Protein AF-0000000075215651 (afdb_homodimer)

Foldseek 3Di:
DQFFFDFKGFFPAWKFFLFKAKEFEQQLLPFPCNVLHPYYYNHCCCPHDDNLVLQLVQALVRLVRGCVSNVHDLVLAAEEEEAWDAVVRVSQVVNCVVSVHHYDYDDAWLQRQLVRVQVVSCCQRVVVTAKYKYKYFDGQVRCCVFANPDPPPPPPQDLQAAGATGMMMMTMMHSPDDQKTWGMKGFWDKDFPQALDPSHVLLQWLVQLLVRVVSVCVRVVHALVVWQAEEEFASFPNSVVNNQVVCVVVPHHNDPRYYYQQHRSHDPVSPRRRGYTTNCSQRSCCNRPVVVCCVVVVTFKYKYKYKRWDDGNVCSVVSHTIIMHIMIIIMGTDD/DQFFFDFKGFFPAWKFFLFKAKEFECQLLPFPCNVLHPYYYNHCCCPHDDNLVLFLVQALVRLVRGCVSNVHDLVLAAEEEEAFQAVVRVSQVVNCVVSVHHYDYADAWLQRQLVRVQVVSCCQRVVVTAKYKYKYFDGQVRCCVFANPDPPPPPPQDLQAAGATGMMMMTMMHSPDDQKTWGMKGFWDKDFPQALDPSHVLLQWLVQLLVRVVSVCVRVVHALVVWQAEEEFASFPNSVVNNQVVCVVVPHHNDPRYYYQQHRSHDPVSPRRRGYTTNCSQRSCCNRPVVVCCVVVVTFKYKYKYKRWDDGNVCSVVSHTIIMHIMIIIMGTDD

InterPro domains:
  IPR010894 Stage V sporulation AD [NF006160] (1-334)
  IPR010894 Stage V sporulation AD [PF07451] (5-332)
  IPR010894 Stage V sporulation AD [PIRSF011570] (1-333)
  IPR010894 Stage V sporulation AD [TIGR02845] (7-332)
  IPR016039 Thiolase-like [SSF53901] (57-312)
  IPR038369 Stage V sporulation AD superfamily [G3DSA:3.40.47.40] (1-335)

Structure (mmCIF, N/CA/C/O backbone):
data_AF-0000000075215651-model_v1
#
loop_
_entity.id
_entity.type
_entity.pdbx_description
1 polymer 'Stage V sporulation protein AD'
#
loop_
_atom_site.group_PDB
_atom_site.id
_atom_site.type_symbol
_atom_site.label_atom_id
_atom_site.label_alt_id
_atom_site.label_comp_id
_atom_site.label_asym_id
_atom_site.label_entity_id
_atom_site.label_seq_id
_atom_site.pdbx_PDB_ins_code
_atom_site.Cartn_x
_atom_site.Cartn_y
_atom_site.Cartn_z
_atom_site.occupancy
_atom_site.B_iso_or_equiv
_atom_site.auth_seq_id
_atom_site.auth_comp_id
_atom_site.auth_asym_id
_atom_site.auth_atom_id
_atom_site.pdbx_PDB_model_num
ATOM 1 N N . MET A 1 1 ? 24.359 -0.114 7.484 1 71.94 1 MET A N 1
ATOM 2 C CA . MET A 1 1 ? 22.906 -0.093 7.312 1 71.94 1 MET A CA 1
ATOM 3 C C . MET A 1 1 ? 22.359 1.314 7.512 1 71.94 1 MET A C 1
ATOM 5 O O . MET A 1 1 ? 22.828 2.051 8.383 1 71.94 1 MET A O 1
ATOM 9 N N . LYS A 1 2 ? 21.516 1.608 6.648 1 90.06 2 LYS A N 1
ATOM 10 C CA . LYS A 1 2 ? 20.891 2.92 6.699 1 90.06 2 LYS A CA 1
ATOM 11 C C . LYS A 1 2 ? 19.797 2.963 7.773 1 90.06 2 LYS A C 1
ATOM 13 O O . LYS A 1 2 ? 19.391 4.043 8.211 1 90.06 2 LYS A O 1
ATOM 18 N N . ARG A 1 3 ? 19.422 1.784 8.148 1 91.5 3 ARG A N 1
ATOM 19 C CA . ARG A 1 3 ? 18.516 1.677 9.281 1 91.5 3 ARG A CA 1
ATOM 20 C C . ARG A 1 3 ? 19.25 1.86 10.602 1 91.5 3 ARG A C 1
ATOM 22 O O . ARG A 1 3 ? 20.25 1.191 10.859 1 91.5 3 ARG A O 1
ATOM 29 N N . VAL A 1 4 ? 18.75 2.807 11.344 1 94.12 4 VAL A N 1
ATOM 30 C CA . VAL A 1 4 ? 19.328 3.055 12.656 1 94.12 4 VAL A CA 1
ATOM 31 C C . VAL A 1 4 ? 18.375 2.572 13.742 1 94.12 4 VAL A C 1
ATOM 33 O O . VAL A 1 4 ? 17.172 2.857 13.688 1 94.12 4 VAL A O 1
ATOM 36 N N . GLY A 1 5 ? 18.828 1.714 14.609 1 94.38 5 GLY A N 1
ATOM 37 C CA . GLY A 1 5 ? 17.969 1.161 15.648 1 94.38 5 GLY A CA 1
ATOM 38 C C . GLY A 1 5 ? 16.953 0.162 15.117 1 94.38 5 GLY A C 1
ATOM 39 O O . GLY A 1 5 ? 17.297 -0.697 14.305 1 94.38 5 GLY A O 1
ATOM 40 N N . ALA A 1 6 ? 15.734 0.221 15.609 1 95.31 6 ALA A N 1
ATOM 41 C CA . ALA A 1 6 ? 14.742 -0.83 15.375 1 95.31 6 ALA A CA 1
ATOM 42 C C . ALA A 1 6 ? 13.82 -0.465 14.211 1 95.31 6 ALA A C 1
ATOM 44 O O . ALA A 1 6 ? 13.328 -1.345 13.5 1 95.31 6 ALA A O 1
ATOM 45 N N . GLN A 1 7 ? 13.57 0.877 14 1 97.38 7 GLN A N 1
ATOM 46 C CA . GLN A 1 7 ? 12.445 1.21 13.133 1 97.38 7 GLN A CA 1
ATOM 47 C C . GLN A 1 7 ? 12.773 2.4 12.242 1 97.38 7 GLN A C 1
ATOM 49 O O . GLN A 1 7 ? 11.977 2.77 11.375 1 97.38 7 GLN A O 1
ATOM 54 N N . THR A 1 8 ? 13.992 3.061 12.383 1 98.69 8 THR A N 1
ATOM 55 C CA . THR A 1 8 ? 14.211 4.359 11.758 1 98.69 8 THR A CA 1
ATOM 56 C C . THR A 1 8 ? 15.297 4.266 10.688 1 98.69 8 THR A C 1
ATOM 58 O O . THR A 1 8 ? 16.312 3.588 10.883 1 98.69 8 THR A O 1
ATOM 61 N N . ILE A 1 9 ? 15.023 4.824 9.57 1 98.69 9 ILE A N 1
ATOM 62 C CA . ILE A 1 9 ? 15.984 4.965 8.477 1 98.69 9 ILE A CA 1
ATOM 63 C C . ILE A 1 9 ? 16.516 6.395 8.43 1 98.69 9 ILE A C 1
ATOM 65 O O . ILE A 1 9 ? 15.742 7.352 8.414 1 98.69 9 ILE A O 1
ATOM 69 N N . VAL A 1 10 ? 17.797 6.598 8.492 1 98.5 10 VAL A N 1
ATOM 70 C CA . VAL A 1 10 ? 18.438 7.875 8.234 1 98.5 10 VAL A CA 1
ATOM 71 C C . VAL A 1 10 ? 19.062 7.863 6.832 1 98.5 10 VAL A C 1
ATOM 73 O O . VAL A 1 10 ? 19.906 7.016 6.523 1 98.5 10 VAL A O 1
ATOM 76 N N . PHE A 1 11 ? 18.672 8.797 6.008 1 98.12 11 PHE A N 1
ATOM 77 C CA . PHE A 1 11 ? 19.016 8.734 4.594 1 98.12 11 PHE A CA 1
ATOM 78 C C . PHE A 1 11 ? 20.422 9.273 4.352 1 98.12 11 PHE A C 1
ATOM 80 O O . PHE A 1 11 ? 20.812 10.266 4.965 1 98.12 11 PHE A O 1
ATOM 87 N N . ASP A 1 12 ? 21.156 8.625 3.457 1 97.38 12 ASP A N 1
ATOM 88 C CA . ASP A 1 12 ? 22.5 9.039 3.07 1 97.38 12 ASP A CA 1
ATOM 89 C C . ASP A 1 12 ? 22.469 10.188 2.066 1 97.38 12 ASP A C 1
ATOM 91 O O . ASP A 1 12 ? 23.281 11.109 2.137 1 97.38 12 ASP A O 1
ATOM 95 N N . LYS A 1 13 ? 21.547 10.086 1.166 1 96.75 13 LYS A N 1
ATOM 96 C CA . LYS A 1 13 ? 21.391 11.125 0.151 1 96.75 13 LYS A CA 1
ATOM 97 C C . LYS A 1 13 ? 20.547 12.281 0.668 1 96.75 13 LYS A C 1
ATOM 99 O O . LYS A 1 13 ? 19.734 12.102 1.588 1 96.75 13 LYS A O 1
ATOM 104 N N . ASN A 1 14 ? 20.859 13.43 0.066 1 97.69 14 ASN A N 1
ATOM 105 C CA . ASN A 1 14 ? 19.969 14.562 0.325 1 97.69 14 ASN A CA 1
ATOM 106 C C . ASN A 1 14 ? 18.672 14.445 -0.459 1 97.69 14 ASN A C 1
ATOM 108 O O . ASN A 1 14 ? 18.625 14.742 -1.653 1 97.69 14 ASN A O 1
ATOM 112 N N . ILE A 1 15 ? 17.625 14.078 0.237 1 98.56 15 ILE A N 1
ATOM 113 C CA . ILE A 1 15 ? 16.312 13.969 -0.372 1 98.56 15 ILE A CA 1
ATOM 114 C C . ILE A 1 15 ? 15.477 15.211 -0.043 1 98.56 15 ILE A C 1
ATOM 116 O O . ILE A 1 15 ? 15.336 15.57 1.125 1 98.56 15 ILE A O 1
ATOM 120 N N . TYR A 1 16 ? 14.906 15.789 -1.078 1 98.81 16 TYR A N 1
ATOM 121 C CA . TYR A 1 16 ? 14.188 17.047 -0.894 1 98.81 16 TYR A CA 1
ATOM 122 C C . TYR A 1 16 ? 12.734 16.906 -1.326 1 98.81 16 TYR A C 1
ATOM 124 O O . TYR A 1 16 ? 12.406 16.062 -2.168 1 98.81 16 TYR A O 1
ATOM 132 N N . ILE A 1 17 ? 11.898 17.656 -0.658 1 98.88 17 ILE A N 1
ATOM 133 C CA . ILE A 1 17 ? 10.57 17.953 -1.183 1 98.88 17 ILE A CA 1
ATOM 134 C C . ILE A 1 17 ? 10.656 19.094 -2.178 1 98.88 17 ILE A C 1
ATOM 136 O O . ILE A 1 17 ? 10.711 20.266 -1.78 1 98.88 17 ILE A O 1
ATOM 140 N N . GLU A 1 18 ? 10.555 18.766 -3.455 1 98.12 18 GLU A N 1
ATOM 141 C CA . GLU A 1 18 ? 10.742 19.766 -4.504 1 98.12 18 GLU A CA 1
ATOM 142 C C . GLU A 1 18 ? 9.555 20.719 -4.578 1 98.12 18 GLU A C 1
ATOM 144 O O . GLU A 1 18 ? 9.727 21.922 -4.781 1 98.12 18 GLU A O 1
ATOM 149 N N . SER A 1 19 ? 8.461 20.172 -4.527 1 98.62 19 SER A N 1
ATOM 150 C CA . SER A 1 19 ? 7.223 20.922 -4.641 1 98.62 19 SER A CA 1
ATOM 151 C C . SER A 1 19 ? 6.055 20.172 -4.012 1 98.62 19 SER A C 1
ATOM 153 O O . SER A 1 19 ? 6.145 18.969 -3.771 1 98.62 19 SER A O 1
ATOM 155 N N . VAL A 1 20 ? 5.043 20.922 -3.684 1 98.88 20 VAL A N 1
ATOM 156 C CA . VAL A 1 20 ? 3.836 20.344 -3.105 1 98.88 20 VAL A CA 1
ATOM 157 C C . VAL A 1 20 ? 2.602 20.984 -3.73 1 98.88 20 VAL A C 1
ATOM 159 O O . VAL A 1 20 ? 2.695 22.062 -4.336 1 98.88 20 VAL A O 1
ATOM 162 N N . GLY A 1 21 ? 1.492 20.281 -3.723 1 98.94 21 GLY A N 1
ATOM 163 C CA . GLY A 1 21 ? 0.184 20.781 -4.105 1 98.94 21 GLY A CA 1
ATOM 164 C C . GLY A 1 21 ? -0.912 20.406 -3.129 1 98.94 21 GLY A C 1
ATOM 165 O O . GLY A 1 21 ? -0.953 19.266 -2.643 1 98.94 21 GLY A O 1
ATOM 166 N N . THR A 1 22 ? -1.751 21.422 -2.75 1 98.94 22 THR A N 1
ATOM 167 C CA . THR A 1 22 ? -2.85 21.188 -1.818 1 98.94 22 THR A CA 1
ATOM 168 C C . THR A 1 22 ? -4.148 21.766 -2.357 1 98.94 22 THR A C 1
ATOM 170 O O . THR A 1 22 ? -4.176 22.922 -2.814 1 98.94 22 THR A O 1
ATOM 173 N N . VAL A 1 23 ? -5.172 20.969 -2.365 1 98.94 23 VAL A N 1
ATOM 174 C CA . VAL A 1 23 ? -6.516 21.359 -2.783 1 98.94 23 VAL A CA 1
ATOM 175 C C . VAL A 1 23 ? -7.531 20.922 -1.724 1 98.94 23 VAL A C 1
ATOM 177 O O . VAL A 1 23 ? -7.453 19.812 -1.194 1 98.94 23 VAL A O 1
ATOM 180 N N . VAL A 1 24 ? -8.492 21.844 -1.374 1 98.88 24 VAL A N 1
ATOM 181 C CA . VAL A 1 24 ? -9.391 21.5 -0.284 1 98.88 24 VAL A CA 1
ATOM 182 C C . VAL A 1 24 ? -10.828 21.828 -0.674 1 98.88 24 VAL A C 1
ATOM 184 O O . VAL A 1 24 ? -11.07 22.422 -1.729 1 98.88 24 VAL A O 1
ATOM 187 N N . GLY A 1 25 ? -11.727 21.344 0.12 1 98.5 25 GLY A N 1
ATOM 188 C CA . GLY A 1 25 ? -13.141 21.641 -0.038 1 98.5 25 GLY A CA 1
ATOM 189 C C . GLY A 1 25 ? -13.578 22.891 0.697 1 98.5 25 GLY A C 1
ATOM 190 O O . GLY A 1 25 ? -12.742 23.641 1.195 1 98.5 25 GLY A O 1
ATOM 191 N N . PRO A 1 26 ? -14.891 23.125 0.732 1 97.69 26 PRO A N 1
ATOM 192 C CA . PRO A 1 26 ? -15.414 24.391 1.229 1 97.69 26 PRO A CA 1
ATOM 193 C C . PRO A 1 26 ? -15.203 24.562 2.732 1 97.69 26 PRO A C 1
ATOM 195 O O . PRO A 1 26 ? -14.859 25.672 3.188 1 97.69 26 PRO A O 1
ATOM 198 N N . LYS A 1 27 ? -15.406 23.562 3.543 1 97.31 27 LYS A N 1
ATOM 199 C CA . LYS A 1 27 ? -15.273 23.688 4.992 1 97.31 27 LYS A CA 1
ATOM 200 C C . LYS A 1 27 ? -13.836 24.016 5.387 1 97.31 27 LYS A C 1
ATOM 202 O O . LYS A 1 27 ? -13.602 24.844 6.266 1 97.31 27 LYS A O 1
ATOM 207 N N . GLU A 1 28 ? -12.93 23.312 4.754 1 98.38 28 GLU A N 1
ATOM 208 C CA . GLU A 1 28 ? -11.508 23.562 4.988 1 98.38 28 GLU A CA 1
ATOM 209 C C . GLU A 1 28 ? -11.133 24.984 4.582 1 98.38 28 GLU A C 1
ATOM 211 O O . GLU A 1 28 ? -10.367 25.656 5.281 1 98.38 28 GLU A O 1
ATOM 216 N N . ARG A 1 29 ? -11.656 25.391 3.521 1 97.25 29 ARG A N 1
ATOM 217 C CA . ARG A 1 29 ? -11.398 26.75 3.031 1 97.25 29 ARG A CA 1
ATOM 218 C C . ARG A 1 29 ? -11.852 27.797 4.043 1 97.25 29 ARG A C 1
ATOM 220 O O . ARG A 1 29 ? -11.219 28.844 4.195 1 97.25 29 ARG A O 1
ATOM 227 N N . GLU A 1 30 ? -12.875 27.531 4.691 1 96.94 30 GLU A N 1
ATOM 228 C CA . GLU A 1 30 ? -13.477 28.469 5.629 1 96.94 30 GLU A CA 1
ATOM 229 C C . GLU A 1 30 ? -12.797 28.406 6.992 1 96.94 30 GLU A C 1
ATOM 231 O O . GLU A 1 30 ? -13.062 29.234 7.867 1 96.94 30 GLU A O 1
ATOM 236 N N . GLY A 1 31 ? -11.93 27.453 7.164 1 96.81 31 GLY A N 1
ATOM 237 C CA . GLY A 1 31 ? -11.25 27.266 8.43 1 96.81 31 GLY A CA 1
ATOM 238 C C . GLY A 1 31 ? -10.086 28.219 8.625 1 96.81 31 GLY A C 1
ATOM 239 O O . GLY A 1 31 ? -9.836 29.078 7.785 1 96.81 31 GLY A O 1
ATOM 240 N N . PRO A 1 32 ? -9.391 28.047 9.75 1 97.19 32 PRO A N 1
ATOM 241 C CA . PRO A 1 32 ? -8.32 28.984 10.125 1 97.19 32 PRO A CA 1
ATOM 242 C C . PRO A 1 32 ? -7.164 28.984 9.125 1 97.19 32 PRO A C 1
ATOM 244 O O . PRO A 1 32 ? -6.445 29.984 9.008 1 97.19 32 PRO A O 1
ATOM 247 N N . LEU A 1 33 ? -7.031 27.891 8.32 1 97.75 33 LEU A N 1
ATOM 248 C CA . LEU A 1 33 ? -5.914 27.781 7.387 1 97.75 33 LEU A CA 1
ATOM 249 C C . LEU A 1 33 ? -6.379 28 5.953 1 97.75 33 LEU A C 1
ATOM 251 O O . LEU A 1 33 ? -5.664 27.672 5.004 1 97.75 33 LEU A O 1
ATOM 255 N N . GLY A 1 34 ? -7.512 28.484 5.762 1 96.81 34 GLY A N 1
ATOM 256 C CA . GLY A 1 34 ? -8.164 28.594 4.469 1 96.81 34 GLY A CA 1
ATOM 257 C C . GLY A 1 34 ? -7.301 29.281 3.42 1 96.81 34 GLY A C 1
ATOM 258 O O . GLY A 1 34 ? -7.328 28.906 2.246 1 96.81 34 GLY A O 1
ATOM 259 N N . SER A 1 35 ? -6.523 30.25 3.775 1 96.06 35 SER A N 1
ATOM 260 C CA . SER A 1 35 ? -5.73 31.031 2.834 1 96.06 35 SER A CA 1
ATOM 261 C C . SER A 1 35 ? -4.414 30.328 2.512 1 96.06 35 SER A C 1
ATOM 263 O O . SER A 1 35 ? -3.699 30.75 1.592 1 96.06 35 SER A O 1
ATOM 265 N N . SER A 1 36 ? -4.102 29.266 3.152 1 97.69 36 SER A N 1
ATOM 266 C CA . SER A 1 36 ? -2.807 28.609 2.996 1 97.69 36 SER A CA 1
ATOM 267 C C . SER A 1 36 ? -2.836 27.594 1.869 1 97.69 36 SER A C 1
ATOM 269 O O . SER A 1 36 ? -1.79 27.203 1.341 1 97.69 36 SER A O 1
ATOM 271 N N . PHE A 1 37 ? -4.012 27.188 1.48 1 98.75 37 PHE A N 1
ATOM 272 C CA . PHE A 1 37 ? -4.121 26.109 0.499 1 98.75 37 PHE A CA 1
ATOM 273 C C . PHE A 1 37 ? -3.998 26.656 -0.917 1 98.75 37 PHE A C 1
ATOM 275 O O . PHE A 1 37 ? -4.352 27.812 -1.177 1 98.75 37 PHE A O 1
ATOM 282 N N . ASP A 1 38 ? -3.512 25.875 -1.834 1 98.81 38 ASP A N 1
ATOM 283 C CA . ASP A 1 38 ? -3.273 26.312 -3.203 1 98.81 38 ASP A CA 1
ATOM 284 C C . ASP A 1 38 ? -4.59 26.547 -3.939 1 98.81 38 ASP A C 1
ATOM 286 O O . ASP A 1 38 ? -4.707 27.484 -4.734 1 98.81 38 ASP A O 1
ATOM 290 N N . ARG A 1 39 ? -5.484 25.578 -3.754 1 98.5 39 ARG A N 1
ATOM 291 C CA . ARG A 1 39 ? -6.805 25.688 -4.375 1 98.5 39 ARG A CA 1
ATOM 292 C C . ARG A 1 39 ? -7.891 25.188 -3.426 1 98.5 39 ARG A C 1
ATOM 294 O O . ARG A 1 39 ? -7.633 24.375 -2.543 1 98.5 39 ARG A O 1
ATOM 301 N N . ALA A 1 40 ? -9.078 25.734 -3.607 1 98.56 40 ALA A N 1
ATOM 302 C CA . ALA A 1 40 ? -10.227 25.328 -2.814 1 98.56 40 ALA A CA 1
ATOM 303 C C . ALA A 1 40 ? -11.5 25.328 -3.652 1 98.56 40 ALA A C 1
ATOM 305 O O . ALA A 1 40 ? -11.68 26.188 -4.516 1 98.56 40 ALA A O 1
ATOM 306 N N . TYR A 1 41 ? -12.312 24.422 -3.395 1 98.31 41 TYR A N 1
ATOM 307 C CA . TYR A 1 41 ? -13.609 24.344 -4.062 1 98.31 41 TYR A CA 1
ATOM 308 C C . TYR A 1 41 ? -14.711 24.938 -3.184 1 98.31 41 TYR A C 1
ATOM 310 O O . TYR A 1 41 ? -14.562 24.984 -1.96 1 98.31 41 TYR A O 1
ATOM 318 N N . ASP A 1 42 ? -15.859 25.281 -3.781 1 96.81 42 ASP A N 1
ATOM 319 C CA . ASP A 1 42 ? -16.938 25.953 -3.068 1 96.81 42 ASP A CA 1
ATOM 320 C C . ASP A 1 42 ? -18.031 24.969 -2.676 1 96.81 42 ASP A C 1
ATOM 322 O O . ASP A 1 42 ? -18.969 25.312 -1.944 1 96.81 42 ASP A O 1
ATOM 326 N N . ASP A 1 43 ? -17.922 23.812 -3.201 1 97.38 43 ASP A N 1
ATOM 327 C CA . ASP A 1 43 ? -18.891 22.797 -2.84 1 97.38 43 ASP A CA 1
ATOM 328 C C . ASP A 1 43 ? -18.234 21.406 -2.797 1 97.38 43 ASP A C 1
ATOM 330 O O . ASP A 1 43 ? -17.109 21.234 -3.279 1 97.38 43 ASP A O 1
ATOM 334 N N . LEU A 1 44 ? -18.984 20.469 -2.254 1 96.94 44 LEU A N 1
ATOM 335 C CA . LEU A 1 44 ? -18.438 19.141 -1.98 1 96.94 44 LEU A CA 1
ATOM 336 C C . LEU A 1 44 ? -18.344 18.312 -3.26 1 96.94 44 LEU A C 1
ATOM 338 O O . LEU A 1 44 ? -17.656 17.297 -3.293 1 96.94 44 LEU A O 1
ATOM 342 N N . TYR A 1 45 ? -18.953 18.688 -4.344 1 97.44 45 TYR A N 1
ATOM 343 C CA . TYR A 1 45 ? -18.922 17.922 -5.582 1 97.44 45 TYR A CA 1
ATOM 344 C C . TYR A 1 45 ? -17.688 18.281 -6.414 1 97.44 45 TYR A C 1
ATOM 346 O O . TYR A 1 45 ? -17.281 17.531 -7.297 1 97.44 45 TYR A O 1
ATOM 354 N N . CYS A 1 46 ? -17.109 19.438 -6.082 1 97.38 46 CYS A N 1
ATOM 355 C CA . CYS A 1 46 ? -15.898 19.891 -6.754 1 97.38 46 CYS A CA 1
ATOM 356 C C . CYS A 1 46 ? -16.062 19.828 -8.266 1 97.38 46 CYS A C 1
ATOM 358 O O . CYS A 1 46 ? -15.133 19.438 -8.977 1 97.38 46 CYS A O 1
ATOM 360 N N . GLY A 1 47 ? -17.281 20.047 -8.719 1 96.62 47 GLY A N 1
ATOM 361 C CA . GLY A 1 47 ? -17.562 20.078 -10.148 1 96.62 47 GLY A CA 1
ATOM 362 C C . GLY A 1 47 ? -17.812 18.703 -10.742 1 96.62 47 GLY A C 1
ATOM 363 O O . GLY A 1 47 ? -17.875 18.562 -11.969 1 96.62 47 GLY A O 1
ATOM 364 N N . G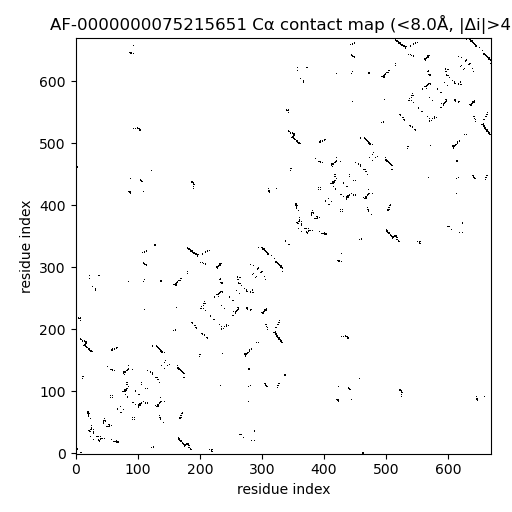LU A 1 48 ? -17.906 17.688 -9.961 1 97.56 48 GLU A N 1
ATOM 365 C CA . GLU A 1 48 ? -18.109 16.312 -10.43 1 97.56 48 GLU A CA 1
ATOM 366 C C . GLU A 1 48 ? -19.516 15.82 -10.094 1 97.56 48 GLU A C 1
ATOM 368 O O . GLU A 1 48 ? -20.297 16.531 -9.461 1 97.56 48 GLU A O 1
ATOM 373 N N . GLN A 1 49 ? -19.844 14.508 -10.523 1 95.88 49 GLN A N 1
ATOM 374 C CA . GLN A 1 49 ? -21.203 13.984 -10.43 1 95.88 49 GLN A CA 1
ATOM 375 C C . GLN A 1 49 ? -21.375 13.141 -9.164 1 95.88 49 GLN A C 1
ATOM 377 O O . GLN A 1 49 ? -22.5 12.797 -8.789 1 95.88 49 GLN A O 1
ATOM 382 N N . SER A 1 50 ? -20.344 12.789 -8.539 1 95.62 50 SER A N 1
ATOM 383 C CA . SER A 1 50 ? -20.391 12 -7.309 1 95.62 50 SER A CA 1
ATOM 384 C C . SER A 1 50 ? -19.25 12.383 -6.371 1 95.62 50 SER A C 1
ATOM 386 O O . SER A 1 50 ? -18.297 13.062 -6.777 1 95.62 50 SER A O 1
ATOM 388 N N . TRP A 1 51 ? -19.375 11.992 -5.121 1 95.88 51 TRP A N 1
ATOM 389 C CA . TRP A 1 51 ? -18.359 12.281 -4.125 1 95.88 51 TRP A CA 1
ATOM 390 C C . TRP A 1 51 ? -17.047 11.562 -4.461 1 95.88 51 TRP A C 1
ATOM 392 O O . TRP A 1 51 ? -15.961 12.086 -4.207 1 95.88 51 TRP A O 1
ATOM 402 N N . GLU A 1 52 ? -17.125 10.375 -5.016 1 96.31 52 GLU A N 1
ATOM 403 C CA . GLU A 1 52 ? -15.945 9.602 -5.41 1 96.31 52 GLU A CA 1
ATOM 404 C C . GLU A 1 52 ? -15.195 10.289 -6.547 1 96.31 52 GLU A C 1
ATOM 406 O O . GLU A 1 52 ? -13.961 10.359 -6.531 1 96.31 52 GLU A O 1
ATOM 411 N N . LEU A 1 53 ? -15.961 10.797 -7.473 1 97.5 53 LEU A N 1
ATOM 412 C CA . LEU A 1 53 ? -15.344 11.539 -8.57 1 97.5 53 LEU A CA 1
ATOM 413 C C . LEU A 1 53 ? -14.758 12.852 -8.086 1 97.5 53 LEU A C 1
ATOM 415 O O . LEU A 1 53 ? -13.727 13.305 -8.594 1 97.5 53 LEU A O 1
ATOM 419 N N . ALA A 1 54 ? -15.469 13.453 -7.137 1 98.44 54 ALA A N 1
ATOM 420 C CA . ALA A 1 54 ? -14.938 14.68 -6.543 1 98.44 54 ALA A CA 1
ATOM 421 C C . ALA A 1 54 ? -13.594 14.43 -5.863 1 98.44 54 ALA A C 1
ATOM 423 O O . ALA A 1 54 ? -12.672 15.234 -5.996 1 98.44 54 ALA A O 1
ATOM 424 N N . GLU A 1 55 ? -13.508 13.352 -5.133 1 98.56 55 GLU A N 1
ATOM 425 C CA . GLU A 1 55 ? -12.25 13.016 -4.477 1 98.56 55 GLU A CA 1
ATOM 426 C C . GLU A 1 55 ? -11.141 12.773 -5.5 1 98.56 55 GLU A C 1
ATOM 428 O O . GLU A 1 55 ? -9.992 13.18 -5.289 1 98.56 55 GLU A O 1
ATOM 433 N N . ARG A 1 56 ? -11.438 12.07 -6.594 1 98.38 56 ARG A N 1
ATOM 434 C CA . ARG A 1 56 ? -10.484 11.867 -7.68 1 98.38 56 ARG A CA 1
ATOM 435 C C . ARG A 1 56 ? -9.977 13.195 -8.227 1 98.38 56 ARG A C 1
ATOM 437 O O . ARG A 1 56 ? -8.781 13.359 -8.477 1 98.38 56 ARG A O 1
ATOM 444 N N . ARG A 1 57 ? -10.875 14.133 -8.398 1 98.62 57 ARG A N 1
ATOM 445 C CA . ARG A 1 57 ? -10.531 15.469 -8.883 1 98.62 57 ARG A CA 1
ATOM 446 C C . ARG A 1 57 ? -9.602 16.188 -7.91 1 98.62 57 ARG A C 1
ATOM 448 O O . ARG A 1 57 ? -8.648 16.844 -8.328 1 98.62 57 ARG A O 1
ATOM 455 N N . LEU A 1 58 ? -9.914 16.062 -6.656 1 98.94 58 LEU A N 1
ATOM 456 C CA . LEU A 1 58 ? -9.078 16.688 -5.641 1 98.94 58 LEU A CA 1
ATOM 457 C C . LEU A 1 58 ? -7.637 16.188 -5.746 1 98.94 58 LEU A C 1
ATOM 459 O O . LEU A 1 58 ? -6.699 17 -5.723 1 98.94 58 LEU A O 1
ATOM 463 N N . MET A 1 59 ? -7.441 14.891 -5.852 1 98.88 59 MET A N 1
ATOM 464 C CA . MET A 1 59 ? -6.094 14.344 -5.961 1 98.88 59 MET A CA 1
ATOM 465 C C . MET A 1 59 ? -5.422 14.797 -7.25 1 98.88 59 MET A C 1
ATOM 467 O O . MET A 1 59 ? -4.262 15.211 -7.242 1 98.88 59 MET A O 1
ATOM 471 N N . LYS A 1 60 ? -6.129 14.781 -8.367 1 98.75 60 LYS A N 1
ATOM 472 C CA . LYS A 1 60 ? -5.586 15.164 -9.672 1 98.75 60 LYS A CA 1
ATOM 473 C C . LYS A 1 60 ? -5.129 16.625 -9.664 1 98.75 60 LYS A C 1
ATOM 475 O O . LYS A 1 60 ? -4.059 16.938 -10.188 1 98.75 60 LYS A O 1
ATOM 480 N N . GLU A 1 61 ? -5.961 17.406 -9.117 1 98.81 61 GLU A N 1
ATOM 481 C CA . GLU A 1 61 ? -5.637 18.844 -9.086 1 98.81 61 GLU A CA 1
ATOM 482 C C . GLU A 1 61 ? -4.441 19.109 -8.18 1 98.81 61 GLU A C 1
ATOM 484 O O . GLU A 1 61 ? -3.631 20 -8.461 1 98.81 61 GLU A O 1
ATOM 489 N N . ALA A 1 62 ? -4.414 18.422 -7.039 1 98.94 62 ALA A N 1
ATOM 490 C CA . ALA A 1 62 ? -3.25 18.562 -6.164 1 98.94 62 ALA A CA 1
ATOM 491 C C . ALA A 1 62 ? -1.966 18.188 -6.898 1 98.94 62 ALA A C 1
ATOM 493 O O . ALA A 1 62 ? -0.943 18.859 -6.754 1 98.94 62 ALA A O 1
ATOM 494 N N . ILE A 1 63 ? -2.02 17.125 -7.672 1 98.94 63 ILE A N 1
ATOM 495 C CA . ILE A 1 63 ? -0.875 16.656 -8.453 1 98.94 63 ILE A CA 1
ATOM 496 C C . ILE A 1 63 ? -0.517 17.703 -9.5 1 98.94 63 ILE A C 1
ATOM 498 O O . ILE A 1 63 ? 0.659 18.031 -9.695 1 98.94 63 ILE A O 1
ATOM 502 N N . THR A 1 64 ? -1.521 18.219 -10.148 1 98.81 64 THR A N 1
ATOM 503 C CA . THR A 1 64 ? -1.298 19.234 -11.172 1 98.81 64 THR A CA 1
ATOM 504 C C . THR A 1 64 ? -0.598 20.453 -10.57 1 98.81 64 THR A C 1
ATOM 506 O O . THR A 1 64 ? 0.385 20.938 -11.133 1 98.81 64 THR A O 1
ATOM 509 N N . VAL A 1 65 ? -1.1 20.938 -9.461 1 98.88 65 VAL A N 1
ATOM 510 C CA . VAL A 1 65 ? -0.507 22.094 -8.781 1 98.88 65 VAL A CA 1
ATOM 511 C C . VAL A 1 65 ? 0.932 21.766 -8.383 1 98.88 65 VAL A C 1
ATOM 513 O O . VAL A 1 65 ? 1.832 22.594 -8.578 1 98.88 65 VAL A O 1
ATOM 516 N N . CYS A 1 66 ? 1.156 20.609 -7.848 1 98.88 66 CYS A N 1
ATOM 517 C CA . CYS A 1 66 ? 2.473 20.172 -7.395 1 98.88 66 CYS A CA 1
ATOM 518 C C . CYS A 1 66 ? 3.48 20.219 -8.539 1 98.88 66 CYS A C 1
ATOM 520 O O . CYS A 1 66 ? 4.555 20.797 -8.406 1 98.88 66 CYS A O 1
ATOM 522 N N . LEU A 1 67 ? 3.115 19.594 -9.633 1 98.81 67 LEU A N 1
ATOM 523 C CA . LEU A 1 67 ? 4.008 19.5 -10.781 1 98.81 67 LEU A CA 1
ATOM 524 C C . LEU A 1 67 ? 4.258 20.875 -11.383 1 98.81 67 LEU A C 1
ATOM 526 O O . LEU A 1 67 ? 5.379 21.188 -11.797 1 98.81 67 LEU A O 1
ATOM 530 N N . MET A 1 68 ? 3.234 21.703 -11.422 1 98.69 68 MET A N 1
ATOM 531 C CA . MET A 1 68 ? 3.371 23.062 -11.938 1 98.69 68 MET A CA 1
ATOM 532 C C . MET A 1 68 ? 4.332 23.875 -11.078 1 98.69 68 MET A C 1
ATOM 534 O O . MET A 1 68 ? 5.207 24.562 -11.609 1 98.69 68 MET A O 1
ATOM 538 N N . LYS A 1 69 ? 4.215 23.797 -9.781 1 98.25 69 LYS A N 1
ATOM 539 C CA . LYS A 1 69 ? 5.07 24.547 -8.859 1 98.25 69 LYS A CA 1
ATOM 540 C C . LYS A 1 69 ? 6.523 24.094 -8.969 1 98.25 69 LYS A C 1
ATOM 542 O O . LYS A 1 69 ? 7.445 24.891 -8.797 1 98.25 69 LYS A O 1
ATOM 547 N N . GLY A 1 70 ? 6.68 22.828 -9.227 1 97.75 70 GLY A N 1
ATOM 548 C CA . GLY A 1 70 ? 8.023 22.281 -9.375 1 97.75 70 GLY A CA 1
ATOM 549 C C . GLY A 1 70 ? 8.602 22.484 -10.758 1 97.75 70 GLY A C 1
ATOM 550 O O . GLY A 1 70 ? 9.797 22.25 -10.977 1 97.75 70 GLY A O 1
ATOM 551 N N . ASN A 1 71 ? 7.738 22.953 -11.688 1 98.19 71 ASN A N 1
ATOM 552 C CA . ASN A 1 71 ? 8.109 23.062 -13.094 1 98.19 71 ASN A CA 1
ATOM 553 C C . ASN A 1 71 ? 8.641 21.734 -13.641 1 98.19 71 ASN A C 1
ATOM 555 O O . ASN A 1 71 ? 9.719 21.688 -14.234 1 98.19 71 ASN A O 1
ATOM 559 N N . VAL A 1 72 ? 7.961 20.688 -13.359 1 98.38 72 VAL A N 1
ATOM 560 C CA . VAL A 1 72 ? 8.344 19.359 -13.797 1 98.38 72 VAL A CA 1
ATOM 561 C C . VAL A 1 72 ? 7.215 18.734 -14.625 1 98.38 72 VAL A C 1
ATOM 563 O O . VAL A 1 72 ? 6.047 18.797 -14.227 1 98.38 72 VAL A O 1
ATOM 566 N N . GLN A 1 73 ? 7.539 18.188 -15.75 1 98.12 73 GLN A N 1
ATOM 567 C CA . GLN A 1 73 ? 6.578 17.469 -16.562 1 98.12 73 GLN A CA 1
ATOM 568 C C . GLN A 1 73 ? 6.371 16.047 -16.047 1 98.12 73 GLN A C 1
ATOM 570 O O . GLN A 1 73 ? 7.305 15.43 -15.523 1 98.12 73 GLN A O 1
ATOM 575 N N . THR A 1 74 ? 5.207 15.531 -16.281 1 98 74 THR A N 1
ATOM 576 C CA . THR A 1 74 ? 4.848 14.203 -15.789 1 98 74 THR A CA 1
ATOM 577 C C . THR A 1 74 ? 5.844 13.164 -16.281 1 98 74 THR A C 1
ATOM 579 O O . THR A 1 74 ? 6.176 12.219 -15.562 1 98 74 THR A O 1
ATOM 582 N N . GLN A 1 75 ? 6.367 13.289 -17.5 1 96.44 75 GLN A N 1
ATOM 583 C CA . GLN A 1 75 ? 7.273 12.32 -18.109 1 96.44 75 GLN A CA 1
ATOM 584 C C . GLN A 1 75 ? 8.609 12.281 -17.375 1 96.44 75 GLN A C 1
ATOM 586 O O . GLN A 1 75 ? 9.391 11.344 -17.562 1 96.44 75 GLN A O 1
ATOM 591 N N . ASN A 1 76 ? 8.891 13.328 -16.578 1 97.81 76 ASN A N 1
ATOM 592 C CA . ASN A 1 76 ? 10.141 13.391 -15.828 1 97.81 76 ASN A CA 1
ATOM 593 C C . ASN A 1 76 ? 9.984 12.82 -14.422 1 97.81 76 ASN A C 1
ATOM 595 O O . ASN A 1 76 ? 10.875 12.961 -13.586 1 97.81 76 ASN A O 1
ATOM 599 N N . VAL A 1 77 ? 8.867 12.234 -14.156 1 98.56 77 VAL A N 1
ATOM 600 C CA . VAL A 1 77 ? 8.602 11.531 -12.906 1 98.56 77 VAL A CA 1
ATOM 601 C C . VAL A 1 77 ? 8.773 10.023 -13.109 1 98.56 77 VAL A C 1
ATOM 603 O O . VAL A 1 77 ? 8.219 9.453 -14.055 1 98.56 77 VAL A O 1
ATOM 606 N N . ASP A 1 78 ? 9.508 9.359 -12.25 1 98.38 78 ASP A N 1
ATOM 607 C CA . ASP A 1 78 ? 9.867 7.953 -12.438 1 98.38 78 ASP A CA 1
ATOM 608 C C . ASP A 1 78 ? 8.812 7.031 -11.82 1 98.38 78 ASP A C 1
ATOM 610 O O . ASP A 1 78 ? 8.664 5.887 -12.25 1 98.38 78 ASP A O 1
ATOM 614 N N . LEU A 1 79 ? 8.211 7.473 -10.805 1 98.81 79 LEU A N 1
ATOM 615 C CA . LEU A 1 79 ? 7.375 6.602 -9.977 1 98.81 79 LEU A CA 1
ATOM 616 C C . LEU A 1 79 ? 6.289 7.402 -9.273 1 98.81 79 LEU A C 1
ATOM 618 O O . LEU A 1 79 ? 6.543 8.508 -8.781 1 98.81 79 LEU A O 1
ATOM 622 N N . PHE A 1 80 ? 5.062 6.918 -9.328 1 98.94 80 PHE A N 1
ATOM 623 C CA . PHE A 1 80 ? 3.932 7.473 -8.594 1 98.94 80 PHE A CA 1
ATOM 624 C C . PHE A 1 80 ? 3.521 6.551 -7.457 1 98.94 80 PHE A C 1
ATOM 626 O O . PHE A 1 80 ? 3.312 5.352 -7.664 1 98.94 80 PHE A O 1
ATOM 633 N N . ILE A 1 81 ? 3.496 7.031 -6.172 1 99 81 ILE A N 1
ATOM 634 C CA . ILE A 1 81 ? 3.047 6.285 -5 1 99 81 ILE A CA 1
ATOM 635 C C . ILE A 1 81 ? 1.875 7.012 -4.344 1 99 81 ILE A C 1
ATOM 637 O O . ILE A 1 81 ? 1.987 8.188 -3.984 1 99 81 ILE A O 1
ATOM 641 N N . ALA A 1 82 ? 0.779 6.328 -4.16 1 98.94 82 ALA A N 1
ATOM 642 C CA . ALA A 1 82 ? -0.393 7.02 -3.629 1 98.94 82 ALA A CA 1
ATOM 643 C C . ALA A 1 82 ? -1.35 6.039 -2.957 1 98.94 82 ALA A C 1
ATOM 645 O O . ALA A 1 82 ? -1.231 4.824 -3.135 1 98.94 82 ALA A O 1
ATOM 646 N N . GLY A 1 83 ? -2.236 6.465 -2.162 1 98.69 83 GLY A N 1
ATOM 647 C CA . GLY A 1 83 ? -3.324 5.754 -1.512 1 98.69 83 GLY A CA 1
ATOM 648 C C . GLY A 1 83 ? -4.402 6.676 -0.971 1 98.69 83 GLY A C 1
ATOM 649 O O . GLY A 1 83 ? -4.211 7.891 -0.912 1 98.69 83 GLY A O 1
ATOM 650 N N . ASP A 1 84 ? -5.492 6.168 -0.619 1 98.38 84 ASP A N 1
ATOM 651 C CA . ASP A 1 84 ? -6.633 6.863 -0.037 1 98.38 84 ASP A CA 1
ATOM 652 C C . ASP A 1 84 ? -7.449 5.93 0.856 1 98.38 84 ASP A C 1
ATOM 654 O O . ASP A 1 84 ? -7.07 4.777 1.065 1 98.38 84 ASP A O 1
ATOM 658 N N . LEU A 1 85 ? -8.578 6.434 1.377 1 96.62 85 LEU A N 1
ATOM 659 C CA . LEU A 1 85 ? -9.312 5.668 2.375 1 96.62 85 LEU A CA 1
ATOM 660 C C . LEU A 1 85 ? -10.508 4.953 1.741 1 96.62 85 LEU A C 1
ATOM 662 O O . LEU A 1 85 ? -11.188 4.164 2.402 1 96.62 85 LEU A O 1
ATOM 666 N N . LEU A 1 86 ? -10.766 5.262 0.484 1 96.44 86 LEU A N 1
ATOM 667 C CA . LEU A 1 86 ? -11.891 4.562 -0.135 1 96.44 86 LEU A CA 1
ATOM 668 C C . LEU A 1 86 ? -11.555 3.096 -0.376 1 96.44 86 LEU A C 1
ATOM 670 O O . LEU A 1 86 ? -10.383 2.744 -0.556 1 96.44 86 LEU A O 1
ATOM 674 N N . ASN A 1 87 ? -12.641 2.229 -0.326 1 95.38 87 ASN A N 1
ATOM 675 C CA . ASN A 1 87 ? -12.422 0.802 -0.535 1 95.38 87 ASN A CA 1
ATOM 676 C C . ASN A 1 87 ? -11.547 0.542 -1.758 1 95.38 87 ASN A C 1
ATOM 678 O O . ASN A 1 87 ? -11.766 1.127 -2.82 1 95.38 87 ASN A O 1
ATOM 682 N N . GLN A 1 88 ? -10.438 -0.284 -1.555 1 96.19 88 GLN A N 1
ATOM 683 C CA . GLN A 1 88 ? -9.5 -0.723 -2.586 1 96.19 88 GLN A CA 1
ATOM 684 C C . GLN A 1 88 ? -8.672 0.446 -3.105 1 96.19 88 GLN A C 1
ATOM 686 O O . GLN A 1 88 ? -8.148 0.397 -4.223 1 96.19 88 GLN A O 1
ATOM 691 N N . THR A 1 89 ? -8.617 1.587 -2.316 1 97.75 89 THR A N 1
ATOM 692 C CA . THR A 1 89 ? -7.828 2.762 -2.676 1 97.75 89 THR A CA 1
ATOM 693 C C . THR A 1 89 ? -8.156 3.221 -4.094 1 97.75 89 THR A C 1
ATOM 695 O O . THR A 1 89 ? -7.258 3.471 -4.895 1 97.75 89 THR A O 1
ATOM 698 N N . VAL A 1 90 ? -9.398 3.35 -4.418 1 97.31 90 VAL A N 1
ATOM 699 C CA . VAL A 1 90 ? -9.867 3.477 -5.793 1 97.31 90 VAL A CA 1
ATOM 700 C C . VAL A 1 90 ? -9.469 4.84 -6.352 1 97.31 90 VAL A C 1
ATOM 702 O O . VAL A 1 90 ? -9.172 4.969 -7.543 1 97.31 90 VAL A O 1
ATOM 705 N N . THR A 1 91 ? -9.461 5.887 -5.543 1 98.44 91 THR A N 1
ATOM 706 C CA . THR A 1 91 ? -9.078 7.203 -6.035 1 98.44 91 THR A CA 1
ATOM 707 C C . THR A 1 91 ? -7.648 7.184 -6.574 1 98.44 91 THR A C 1
ATOM 709 O O . THR A 1 91 ? -7.398 7.617 -7.703 1 98.44 91 THR A O 1
ATOM 712 N N . ALA A 1 92 ? -6.77 6.648 -5.773 1 98.81 92 ALA A N 1
ATOM 713 C CA . ALA A 1 92 ? -5.367 6.562 -6.18 1 98.81 92 ALA A CA 1
ATOM 714 C C . ALA A 1 92 ? -5.211 5.73 -7.445 1 98.81 92 ALA A C 1
ATOM 716 O O . ALA A 1 92 ? -4.441 6.086 -8.344 1 98.81 92 ALA A O 1
ATOM 717 N N . ASN A 1 93 ? -5.918 4.621 -7.531 1 98.56 93 ASN A N 1
ATOM 718 C CA . ASN A 1 93 ? -5.836 3.713 -8.672 1 98.56 93 ASN A CA 1
ATOM 719 C C . ASN A 1 93 ? -6.258 4.398 -9.969 1 98.56 93 ASN A C 1
ATOM 721 O O . ASN A 1 93 ? -5.574 4.285 -10.984 1 98.56 93 ASN A O 1
ATOM 725 N N . TYR A 1 94 ? -7.375 5.082 -9.922 1 98.25 94 TYR A N 1
ATOM 726 C CA . TYR A 1 94 ? -7.891 5.727 -11.125 1 98.25 94 TYR A CA 1
ATOM 727 C C . TYR A 1 94 ? -7.004 6.895 -11.539 1 98.25 94 TYR A C 1
ATOM 729 O O . TYR A 1 94 ? -6.77 7.109 -12.734 1 98.25 94 TYR A O 1
ATOM 737 N N . VAL A 1 95 ? -6.531 7.664 -10.578 1 98.75 95 VAL A N 1
ATOM 738 C CA . VAL A 1 95 ? -5.633 8.766 -10.883 1 98.75 95 VAL A CA 1
ATOM 739 C C . VAL A 1 95 ? -4.344 8.234 -11.508 1 98.75 95 VAL A C 1
ATOM 741 O O . VAL A 1 95 ? -3.811 8.82 -12.445 1 98.75 95 VAL A O 1
ATOM 744 N N . ALA A 1 96 ? -3.824 7.113 -10.992 1 98.75 96 ALA A N 1
ATOM 745 C CA . ALA A 1 96 ? -2.629 6.484 -11.547 1 98.75 96 ALA A CA 1
ATOM 746 C C . ALA A 1 96 ? -2.836 6.117 -13.016 1 98.75 96 ALA A C 1
ATOM 748 O O . ALA A 1 96 ? -1.913 6.227 -13.82 1 98.75 96 ALA A O 1
ATOM 749 N N . GLY A 1 97 ? -4.004 5.648 -13.336 1 98 97 GLY A N 1
ATOM 750 C CA . GLY A 1 97 ? -4.324 5.297 -14.711 1 98 97 GLY A CA 1
ATOM 751 C C . GLY A 1 97 ? -4.227 6.473 -15.664 1 98 97 GLY A C 1
ATOM 752 O O . GLY A 1 97 ? -3.895 6.301 -16.844 1 98 97 GLY A O 1
ATOM 753 N N . GLU A 1 98 ? -4.488 7.637 -15.172 1 97.06 98 GLU A N 1
ATOM 754 C CA . GLU A 1 98 ? -4.457 8.844 -15.984 1 97.06 98 GLU A CA 1
ATOM 755 C C . GLU A 1 98 ? -3.033 9.367 -16.141 1 97.06 98 GLU A C 1
ATOM 757 O O . GLU A 1 98 ? -2.701 9.992 -17.156 1 97.06 98 GLU A O 1
ATOM 762 N N . LEU A 1 99 ? -2.18 9.172 -15.172 1 97.62 99 LEU A N 1
ATOM 763 C CA . LEU A 1 99 ? -0.824 9.711 -15.172 1 97.62 99 LEU A CA 1
ATOM 764 C C . LEU A 1 99 ? 0.094 8.883 -16.062 1 97.62 99 LEU A C 1
ATOM 766 O O . LEU A 1 99 ? 1.092 9.383 -16.578 1 97.62 99 LEU A O 1
ATOM 770 N N . ASP A 1 100 ? -0.189 7.559 -16.25 1 95.69 100 ASP A N 1
ATOM 771 C CA . ASP A 1 100 ? 0.599 6.641 -17.062 1 95.69 100 ASP A CA 1
ATOM 772 C C . ASP A 1 100 ? 2.033 6.543 -16.547 1 95.69 100 ASP A C 1
ATOM 774 O O . ASP A 1 100 ? 2.984 6.656 -17.328 1 95.69 100 ASP A O 1
ATOM 778 N N . LEU A 1 101 ? 2.312 6.496 -15.289 1 98.44 101 LEU A N 1
ATOM 779 C CA . LEU A 1 101 ? 3.578 6.301 -14.594 1 98.44 101 LEU A CA 1
ATOM 780 C C . LEU A 1 101 ? 3.607 4.949 -13.891 1 98.44 101 LEU A C 1
ATOM 782 O O . LEU A 1 101 ? 2.561 4.414 -13.516 1 98.44 101 LEU A O 1
ATOM 786 N N . PRO A 1 102 ? 4.852 4.344 -13.797 1 98.81 102 PRO A N 1
ATOM 787 C CA . PRO A 1 102 ? 4.91 3.244 -12.828 1 98.81 102 PRO A CA 1
ATOM 788 C C . PRO A 1 102 ? 4.262 3.598 -11.492 1 98.81 102 PRO A C 1
ATOM 790 O O . PRO A 1 102 ? 4.406 4.723 -11.016 1 98.81 102 PRO A O 1
ATOM 793 N N . PHE A 1 103 ? 3.477 2.627 -10.93 1 98.88 103 PHE A N 1
ATOM 794 C CA . PHE A 1 103 ? 2.617 2.996 -9.812 1 98.88 103 PHE A CA 1
ATOM 795 C C . PHE A 1 103 ? 2.717 1.969 -8.688 1 98.88 103 PHE A C 1
ATOM 797 O O . PHE A 1 103 ? 2.68 0.762 -8.938 1 98.88 103 PHE A O 1
ATOM 804 N N . LEU A 1 104 ? 2.889 2.42 -7.477 1 98.94 104 LEU A N 1
ATOM 805 C CA . LEU A 1 104 ? 2.758 1.611 -6.266 1 98.94 104 LEU A CA 1
ATOM 806 C C . LEU A 1 104 ? 1.615 2.117 -5.395 1 98.94 104 LEU A C 1
ATOM 808 O O . LEU A 1 104 ? 1.592 3.291 -5.012 1 98.94 104 LEU A O 1
ATOM 812 N N . GLY A 1 105 ? 0.659 1.235 -5.117 1 98.88 105 GLY A N 1
ATOM 813 C CA . GLY A 1 105 ? -0.399 1.548 -4.168 1 98.88 105 GLY A CA 1
ATOM 814 C C . GLY A 1 105 ? -0.034 1.213 -2.734 1 98.88 105 GLY A C 1
ATOM 815 O O . GLY A 1 105 ? 0.424 0.104 -2.449 1 98.88 105 GLY A O 1
ATOM 816 N N . VAL A 1 106 ? -0.227 2.162 -1.795 1 98.88 106 VAL A N 1
ATOM 817 C CA . VAL A 1 106 ? 0.084 1.927 -0.389 1 98.88 106 VAL A CA 1
ATOM 818 C C . VAL A 1 106 ? -1.151 2.199 0.466 1 98.88 106 VAL A C 1
ATOM 820 O O . VAL A 1 106 ? -2.059 2.92 0.046 1 98.88 106 VAL A O 1
ATOM 823 N N . PHE A 1 107 ? -1.157 1.574 1.641 1 98.75 107 PHE A N 1
ATOM 824 C CA . PHE A 1 107 ? -2.289 1.788 2.535 1 98.75 107 PHE A CA 1
ATOM 825 C C . PHE A 1 107 ? -1.863 1.638 3.992 1 98.75 107 PHE A C 1
ATOM 827 O O . PHE A 1 107 ? -1.389 0.575 4.398 1 98.75 107 PHE A O 1
ATOM 834 N N . SER A 1 108 ? -2.098 2.631 4.734 1 98.44 108 SER A N 1
ATOM 835 C CA . SER A 1 108 ? -2.008 2.637 6.191 1 98.44 108 SER A CA 1
ATOM 836 C C . SER A 1 108 ? -2.998 3.621 6.805 1 98.44 108 SER A C 1
ATOM 838 O O . SER A 1 108 ? -2.639 4.41 7.684 1 98.44 108 SER A O 1
ATOM 840 N N . ALA A 1 109 ? -4.203 3.59 6.242 1 97.88 109 ALA A N 1
ATOM 841 C CA . ALA A 1 109 ? -5.258 4.5 6.684 1 97.88 109 ALA A CA 1
ATOM 842 C C . ALA A 1 109 ? -4.809 5.953 6.574 1 97.88 109 ALA A C 1
ATOM 844 O O . ALA A 1 109 ? -4.262 6.363 5.547 1 97.88 109 ALA A O 1
ATOM 845 N N . CYS A 1 110 ? -5.145 6.781 7.562 1 98.06 110 CYS A N 1
ATOM 846 C CA . CYS A 1 110 ? -4.895 8.219 7.488 1 98.06 110 CYS A CA 1
ATOM 847 C C . CYS A 1 110 ? -3.4 8.516 7.508 1 98.06 110 CYS A C 1
ATOM 849 O O . CYS A 1 110 ? -2.98 9.633 7.219 1 98.06 110 CYS A O 1
ATOM 851 N N . SER A 1 111 ? -2.549 7.523 7.746 1 98.56 111 SER A N 1
ATOM 852 C CA . SER A 1 111 ? -1.104 7.73 7.754 1 98.56 111 SER A CA 1
ATOM 853 C C . SER A 1 111 ? -0.495 7.414 6.391 1 98.56 111 SER A C 1
ATOM 855 O O . SER A 1 111 ? 0.729 7.379 6.246 1 98.56 111 SER A O 1
ATOM 857 N N . THR A 1 112 ? -1.276 7.223 5.379 1 98.69 112 THR A N 1
ATOM 858 C CA . THR A 1 112 ? -0.883 6.742 4.059 1 98.69 112 THR A CA 1
ATOM 859 C C . THR A 1 112 ? 0.125 7.691 3.416 1 98.69 112 THR A C 1
ATOM 861 O O . THR A 1 112 ? 1.073 7.25 2.764 1 98.69 112 THR A O 1
ATOM 864 N N . ILE A 1 113 ? -0.015 8.984 3.594 1 98.75 113 ILE A N 1
ATOM 865 C CA . ILE A 1 113 ? 0.866 9.93 2.916 1 98.75 113 ILE A CA 1
ATOM 866 C C . ILE A 1 113 ? 2.275 9.836 3.498 1 98.75 113 ILE A C 1
ATOM 868 O O . ILE A 1 113 ? 3.264 9.969 2.773 1 98.75 113 ILE A O 1
ATOM 872 N N . THR A 1 114 ? 2.398 9.625 4.816 1 98.81 114 THR A N 1
ATOM 873 C CA . THR A 1 114 ? 3.713 9.484 5.43 1 98.81 114 THR A CA 1
ATOM 874 C C . THR A 1 114 ? 4.367 8.172 5 1 98.81 114 THR A C 1
ATOM 876 O O . THR A 1 114 ? 5.582 8.117 4.789 1 98.81 114 THR A O 1
ATOM 879 N N . GLU A 1 115 ? 3.533 7.137 4.871 1 98.88 115 GLU A N 1
ATOM 880 C CA . GLU A 1 115 ? 4.074 5.891 4.336 1 98.88 115 GLU A CA 1
ATOM 881 C C . GLU A 1 115 ? 4.562 6.074 2.9 1 98.88 115 GLU A C 1
ATOM 883 O O . GLU A 1 115 ? 5.629 5.578 2.535 1 98.88 115 GLU A O 1
ATOM 888 N N . ALA A 1 116 ? 3.754 6.781 2.088 1 98.94 116 ALA A N 1
ATOM 889 C CA . ALA A 1 116 ? 4.137 7.027 0.7 1 98.94 116 ALA A CA 1
ATOM 890 C C . ALA A 1 116 ? 5.457 7.793 0.622 1 98.94 116 ALA A C 1
ATOM 892 O O . ALA A 1 116 ? 6.332 7.449 -0.174 1 98.94 116 ALA A O 1
ATOM 893 N N . MET A 1 117 ? 5.645 8.797 1.431 1 98.94 117 MET A N 1
ATOM 894 C CA . MET A 1 117 ? 6.871 9.586 1.448 1 98.94 117 MET A CA 1
ATOM 895 C C . MET A 1 117 ? 8.055 8.75 1.907 1 98.94 117 MET A C 1
ATOM 897 O O . MET A 1 117 ? 9.164 8.883 1.377 1 98.94 117 MET A O 1
ATOM 901 N N . LEU A 1 118 ? 7.766 7.945 2.934 1 98.88 118 LEU A N 1
ATOM 902 C CA . LEU A 1 118 ? 8.781 7.047 3.465 1 98.88 118 LEU A CA 1
ATOM 903 C C . LEU A 1 118 ? 9.289 6.102 2.381 1 98.88 118 LEU A C 1
ATOM 905 O O . LEU A 1 118 ? 10.492 6.012 2.143 1 98.88 118 LEU A O 1
ATOM 909 N N . VAL A 1 119 ? 8.398 5.445 1.656 1 98.94 119 VAL A N 1
ATOM 910 C CA . VAL A 1 119 ? 8.758 4.508 0.599 1 98.94 119 VAL A CA 1
ATOM 911 C C . VAL A 1 119 ? 9.438 5.254 -0.546 1 98.94 119 VAL A C 1
ATOM 913 O O . VAL A 1 119 ? 10.461 4.805 -1.065 1 98.94 119 VAL A O 1
ATOM 916 N N . ALA A 1 120 ? 8.906 6.414 -0.91 1 98.94 120 ALA A N 1
ATOM 917 C CA . ALA A 1 120 ? 9.492 7.238 -1.966 1 98.94 120 ALA A CA 1
ATOM 918 C C . ALA A 1 120 ? 10.938 7.598 -1.639 1 98.94 120 ALA A C 1
ATOM 920 O O . ALA A 1 120 ? 11.812 7.527 -2.504 1 98.94 120 ALA A O 1
ATOM 921 N N . SER A 1 121 ? 11.18 7.965 -0.399 1 98.88 121 SER A N 1
ATOM 922 C CA . SER A 1 121 ? 12.516 8.367 0.026 1 98.88 121 SER A CA 1
ATOM 923 C C . SER A 1 121 ? 13.5 7.203 -0.065 1 98.88 121 SER A C 1
ATOM 925 O O . SER A 1 121 ? 14.656 7.395 -0.427 1 98.88 121 SER A O 1
ATOM 927 N N . THR A 1 122 ? 13.07 5.977 0.271 1 98.69 122 THR A N 1
ATOM 928 C CA . THR A 1 122 ? 13.945 4.816 0.161 1 98.69 122 THR A CA 1
ATOM 929 C C . THR A 1 122 ? 14.273 4.523 -1.301 1 98.69 122 THR A C 1
ATOM 931 O O . THR A 1 122 ? 15.398 4.129 -1.623 1 98.69 122 THR A O 1
ATOM 934 N N . PHE A 1 123 ? 13.266 4.711 -2.217 1 98.75 123 PHE A N 1
ATOM 935 C CA . PHE A 1 123 ? 13.5 4.5 -3.641 1 98.75 123 PHE A CA 1
ATOM 936 C C . PHE A 1 123 ? 14.555 5.469 -4.16 1 98.75 123 PHE A C 1
ATOM 938 O O . PHE A 1 123 ? 15.422 5.086 -4.949 1 98.75 123 PHE A O 1
ATOM 945 N N . ILE A 1 124 ? 14.469 6.715 -3.729 1 98.56 124 ILE A N 1
ATOM 946 C CA . ILE A 1 124 ? 15.406 7.738 -4.172 1 98.56 124 ILE A CA 1
ATOM 947 C C . ILE A 1 124 ? 16.781 7.469 -3.57 1 98.56 124 ILE A C 1
ATOM 949 O O . ILE A 1 124 ? 17.797 7.449 -4.285 1 98.56 124 ILE A O 1
ATOM 953 N N . ASP A 1 125 ? 16.859 7.207 -2.277 1 98.31 125 ASP A N 1
ATOM 954 C CA . ASP A 1 125 ? 18.125 6.996 -1.583 1 98.31 125 ASP A CA 1
ATOM 955 C C . ASP A 1 125 ? 18.844 5.758 -2.117 1 98.31 125 ASP A C 1
ATOM 957 O O . ASP A 1 125 ? 20.078 5.738 -2.213 1 98.31 125 ASP A O 1
ATOM 961 N N . GLY A 1 126 ? 18.062 4.703 -2.424 1 97.31 126 GLY A N 1
ATOM 962 C CA . GLY A 1 126 ? 18.641 3.463 -2.932 1 97.31 126 GLY A CA 1
ATOM 963 C C . GLY A 1 126 ? 18.953 3.514 -4.414 1 97.31 126 GLY A C 1
ATOM 964 O O . GLY A 1 126 ? 19.438 2.537 -4.984 1 97.31 126 GLY A O 1
ATOM 965 N N . ALA A 1 127 ? 18.641 4.629 -5.117 1 97.06 127 ALA A N 1
ATOM 966 C CA . ALA A 1 127 ? 18.906 4.867 -6.531 1 97.06 127 ALA A CA 1
ATOM 967 C C . ALA A 1 127 ? 18 4.008 -7.41 1 97.06 127 ALA A C 1
ATOM 969 O O . ALA A 1 127 ? 18.406 3.561 -8.484 1 97.06 127 ALA A O 1
ATOM 970 N N . PHE A 1 128 ? 16.766 3.77 -6.957 1 98.31 128 PHE A N 1
ATOM 971 C CA . PHE A 1 128 ? 15.789 3.027 -7.734 1 98.31 128 PHE A CA 1
ATOM 972 C C . PHE A 1 128 ? 14.914 3.977 -8.547 1 98.31 128 PHE A C 1
ATOM 974 O O . PHE A 1 128 ? 14.234 3.555 -9.484 1 98.31 128 PHE A O 1
ATOM 981 N N . ALA A 1 129 ? 14.836 5.223 -8.172 1 98.25 129 ALA A N 1
ATOM 982 C CA . ALA A 1 129 ? 14.109 6.301 -8.844 1 98.25 129 ALA A CA 1
ATOM 983 C C . ALA A 1 129 ? 14.781 7.648 -8.586 1 98.25 129 ALA A C 1
ATOM 985 O O . ALA A 1 129 ? 15.398 7.852 -7.535 1 98.25 129 ALA A O 1
ATOM 986 N N . ARG A 1 130 ? 14.75 8.594 -9.555 1 97.88 130 ARG A N 1
ATOM 987 C CA . ARG A 1 130 ? 15.312 9.93 -9.398 1 97.88 130 ARG A CA 1
ATOM 988 C C . ARG A 1 130 ? 14.281 10.891 -8.812 1 97.88 130 ARG A C 1
ATOM 990 O O . ARG A 1 130 ? 14.609 11.719 -7.961 1 97.88 130 ARG A O 1
ATOM 997 N N . ARG A 1 131 ? 13.039 10.789 -9.281 1 98.44 131 ARG A N 1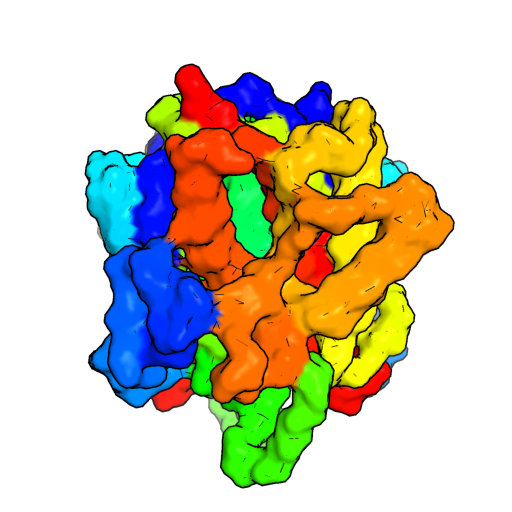
ATOM 998 C CA . ARG A 1 131 ? 11.945 11.672 -8.898 1 98.44 131 ARG A CA 1
ATOM 999 C C . ARG A 1 131 ? 10.664 10.883 -8.656 1 98.44 131 ARG A C 1
ATOM 1001 O O . ARG A 1 131 ? 10.211 10.133 -9.523 1 98.44 131 ARG A O 1
ATOM 1008 N N . VAL A 1 132 ? 10.133 11.039 -7.453 1 98.94 132 VAL A N 1
ATOM 1009 C CA . VAL A 1 132 ? 8.953 10.266 -7.078 1 98.94 132 VAL A CA 1
ATOM 1010 C C . VAL A 1 132 ? 7.828 11.211 -6.676 1 98.94 132 VAL A C 1
ATOM 1012 O O . VAL A 1 132 ? 8.039 12.133 -5.879 1 98.94 132 VAL A O 1
ATOM 1015 N N . LEU A 1 133 ? 6.664 11.031 -7.312 1 98.94 133 LEU A N 1
ATOM 1016 C CA . LEU A 1 133 ? 5.438 11.742 -6.973 1 98.94 133 LEU A CA 1
ATOM 1017 C C . LEU A 1 133 ? 4.617 10.961 -5.953 1 98.94 133 LEU A C 1
ATOM 1019 O O . LEU A 1 133 ? 4.359 9.766 -6.141 1 98.94 133 LEU A O 1
ATOM 1023 N N . VAL A 1 134 ? 4.27 11.602 -4.832 1 98.94 134 VAL A N 1
ATOM 1024 C CA . VAL A 1 134 ? 3.389 10.977 -3.848 1 98.94 134 VAL A CA 1
ATOM 1025 C C . VAL A 1 134 ? 2.104 11.789 -3.711 1 98.94 134 VAL A C 1
ATOM 1027 O O . VAL A 1 134 ? 2.115 13.008 -3.869 1 98.94 134 VAL A O 1
ATOM 1030 N N . ALA A 1 135 ? 0.969 11.117 -3.445 1 98.94 135 ALA A N 1
ATOM 1031 C CA . ALA A 1 135 ? -0.294 11.844 -3.318 1 98.94 135 ALA A CA 1
ATOM 1032 C C . ALA A 1 135 ? -1.273 11.086 -2.43 1 98.94 135 ALA A C 1
ATOM 1034 O O . ALA A 1 135 ? -1.12 9.875 -2.215 1 98.94 135 ALA A O 1
ATOM 1035 N N . THR A 1 136 ? -2.217 11.758 -1.878 1 98.94 136 THR A N 1
ATOM 1036 C CA . THR A 1 136 ? -3.338 11.219 -1.117 1 98.94 136 THR A CA 1
ATOM 1037 C C . THR A 1 136 ? -4.551 12.141 -1.206 1 98.94 136 THR A C 1
ATOM 1039 O O . THR A 1 136 ? -4.457 13.242 -1.749 1 98.94 136 THR A O 1
ATOM 1042 N N . SER A 1 137 ? -5.703 11.641 -0.799 1 98.88 137 SER A N 1
ATOM 1043 C CA . SER A 1 137 ? -6.93 12.43 -0.784 1 98.88 137 SER A CA 1
ATOM 1044 C C . SER A 1 137 ? -7.969 11.812 0.15 1 98.88 137 SER A C 1
ATOM 1046 O O . SER A 1 137 ? -7.863 10.641 0.519 1 98.88 137 SER A O 1
ATOM 1048 N N . SER A 1 138 ? -8.875 12.57 0.552 1 98.62 138 SER A N 1
ATOM 1049 C CA . SER A 1 138 ? -10.07 12.148 1.268 1 98.62 138 SER A CA 1
ATOM 1050 C C . SER A 1 138 ? -11.25 13.07 0.966 1 98.62 138 SER A C 1
ATOM 1052 O O . SER A 1 138 ? -11.062 14.172 0.446 1 98.62 138 SER A O 1
ATOM 1054 N N . HIS A 1 139 ? -12.422 12.672 1.222 1 98.31 139 HIS A N 1
ATOM 1055 C CA . HIS A 1 139 ? -13.648 13.422 0.974 1 98.31 139 HIS A CA 1
ATOM 1056 C C . HIS A 1 139 ? -14.695 13.133 2.043 1 98.31 139 HIS A C 1
ATOM 1058 O O . HIS A 1 139 ? -15.047 11.969 2.275 1 98.31 139 HIS A O 1
ATOM 1064 N N . TYR A 1 140 ? -15.219 14.141 2.609 1 96 140 TYR A N 1
ATOM 1065 C CA . TYR A 1 140 ? -16.172 14.016 3.707 1 96 140 TYR A CA 1
ATOM 1066 C C . TYR A 1 140 ? -17.359 13.148 3.301 1 96 140 TYR A C 1
ATOM 1068 O O . TYR A 1 140 ? -17.688 12.18 3.982 1 96 140 TYR A O 1
ATOM 1076 N N . GLY A 1 141 ? -18 13.469 2.213 1 94.06 141 GLY A N 1
ATOM 1077 C CA . GLY A 1 141 ? -19.172 12.758 1.752 1 94.06 141 GLY A CA 1
ATOM 1078 C C . GLY A 1 141 ? -18.906 11.297 1.438 1 94.06 141 GLY A C 1
ATOM 1079 O O . GLY A 1 141 ? -19.688 10.422 1.83 1 94.06 141 GLY A O 1
ATOM 1080 N N . ALA A 1 142 ? -17.812 11.016 0.751 1 92.12 142 ALA A N 1
ATOM 1081 C CA . ALA A 1 142 ? -17.453 9.641 0.388 1 92.12 142 ALA A CA 1
ATOM 1082 C C . ALA A 1 142 ? -17.141 8.812 1.628 1 92.12 142 ALA A C 1
ATOM 1084 O O . ALA A 1 142 ? -17.547 7.648 1.721 1 92.12 142 ALA A O 1
ATOM 1085 N N . ALA A 1 143 ? -16.453 9.406 2.559 1 88.44 143 ALA A N 1
ATOM 1086 C CA . ALA A 1 143 ? -16.078 8.727 3.795 1 88.44 143 ALA A CA 1
ATOM 1087 C C . ALA A 1 143 ? -17.312 8.414 4.641 1 88.44 143 ALA A C 1
ATOM 1089 O O . ALA A 1 143 ? -17.422 7.332 5.219 1 88.44 143 ALA A O 1
ATOM 1090 N N . GLU A 1 144 ? -18.188 9.375 4.793 1 85.06 144 GLU A N 1
ATOM 1091 C CA . GLU A 1 144 ? -19.406 9.188 5.578 1 85.06 144 GLU A CA 1
ATOM 1092 C C . GLU A 1 144 ? -20.25 8.039 5.027 1 85.06 144 GLU A C 1
ATOM 1094 O O . GLU A 1 144 ? -20.781 7.23 5.793 1 85.06 144 GLU A O 1
ATOM 1099 N N . ARG A 1 145 ? -20.328 7.996 3.766 1 82.19 145 ARG A N 1
ATOM 1100 C CA . ARG A 1 145 ? -21.094 6.934 3.119 1 82.19 145 ARG A CA 1
ATOM 1101 C C . ARG A 1 145 ? -20.453 5.57 3.371 1 82.19 145 ARG A C 1
ATOM 1103 O O . ARG A 1 145 ? -21.156 4.578 3.578 1 82.19 145 ARG A O 1
ATOM 1110 N N . GLN A 1 146 ? -19.234 5.535 3.324 1 82.56 146 GLN A N 1
ATOM 1111 C CA . GLN A 1 146 ? -18.484 4.277 3.416 1 82.56 146 GLN A CA 1
ATOM 1112 C C . GLN A 1 146 ? -18.438 3.781 4.859 1 82.56 146 GLN A C 1
ATOM 1114 O O . GLN A 1 146 ? -18.531 2.578 5.109 1 82.56 146 GLN A O 1
ATOM 1119 N N . PHE A 1 147 ? -18.266 4.66 5.758 1 75 147 PHE A N 1
ATOM 1120 C CA . PHE A 1 147 ? -17.938 4.246 7.121 1 75 147 PHE A CA 1
ATOM 1121 C C . PHE A 1 147 ? -19.125 4.465 8.047 1 75 147 PHE A C 1
ATOM 1123 O O . PHE A 1 147 ? -19.203 3.887 9.133 1 75 147 PHE A O 1
ATOM 1130 N N . ARG A 1 148 ? -19.953 5.398 7.586 1 66.44 148 ARG A N 1
ATOM 1131 C CA . ARG A 1 148 ? -21.031 5.754 8.5 1 66.44 148 ARG A CA 1
ATOM 1132 C C . ARG A 1 148 ? -22.391 5.527 7.852 1 66.44 148 ARG A C 1
ATOM 1134 O O . ARG A 1 148 ? -22.516 5.5 6.625 1 66.44 148 ARG A O 1
ATOM 1141 N N . PHE A 1 149 ? -23.25 4.695 8.414 1 56.81 149 PHE A N 1
ATOM 1142 C CA . PHE A 1 149 ? -24.578 4.438 7.867 1 56.81 149 PHE A CA 1
ATOM 1143 C C . PHE A 1 149 ? -25.125 5.676 7.172 1 56.81 149 PHE A C 1
ATOM 1145 O O . PHE A 1 149 ? -24.641 6.785 7.395 1 56.81 149 PHE A O 1
ATOM 1152 N N . PRO A 1 150 ? -26.188 5.461 6.277 1 48.22 150 PRO A N 1
ATOM 1153 C CA . PRO A 1 150 ? -26.859 6.551 5.555 1 48.22 150 PRO A CA 1
ATOM 1154 C C . PRO A 1 150 ? -26.922 7.844 6.367 1 48.22 150 PRO A C 1
ATOM 1156 O O . PRO A 1 150 ? -27.234 7.809 7.559 1 48.22 150 PRO A O 1
ATOM 1159 N N . THR A 1 151 ? -26 8.836 5.941 1 41.69 151 THR A N 1
ATOM 1160 C CA . THR A 1 151 ? -25.969 10.195 6.469 1 41.69 151 THR A CA 1
ATOM 1161 C C . THR A 1 151 ? -27.328 10.562 7.07 1 41.69 151 THR A C 1
ATOM 1163 O O . THR A 1 151 ? -27.453 11.562 7.781 1 41.69 151 THR A O 1
ATOM 1166 N N . THR A 1 152 ? -28.297 9.945 6.473 1 36.06 152 THR A N 1
ATOM 1167 C CA . THR A 1 152 ? -29.625 10.43 6.859 1 36.06 152 THR A CA 1
ATOM 1168 C C . THR A 1 152 ? -29.953 10.016 8.289 1 36.06 152 THR A C 1
ATOM 1170 O O . THR A 1 152 ? -31 10.398 8.82 1 36.06 152 THR A O 1
ATOM 1173 N N . ILE A 1 153 ? -29.25 9.031 8.711 1 37.75 153 ILE A N 1
ATOM 1174 C CA . ILE A 1 153 ? -29.812 8.703 10.016 1 37.75 153 ILE A CA 1
ATOM 1175 C C . ILE A 1 153 ? -29.266 9.641 11.078 1 37.75 153 ILE A C 1
ATOM 1177 O O . ILE A 1 153 ? -28.062 9.945 11.078 1 37.75 153 ILE A O 1
ATOM 1181 N N . GLY A 1 154 ? -29.875 10.641 11.5 1 37.12 154 GLY A N 1
ATOM 1182 C CA . GLY A 1 154 ? -29.812 11.602 12.586 1 37.12 154 GLY A CA 1
ATOM 1183 C C . GLY A 1 154 ? -28.938 11.164 13.734 1 37.12 154 GLY A C 1
ATOM 1184 O O . GLY A 1 154 ? -29.25 11.383 14.898 1 37.12 154 GLY A O 1
ATOM 1185 N N . VAL A 1 155 ? -28.031 10.188 13.367 1 44.88 155 VAL A N 1
ATOM 1186 C CA . VAL A 1 155 ? -27.266 9.852 14.555 1 44.88 155 VAL A CA 1
ATOM 1187 C C . VAL A 1 155 ? -26.359 11.023 14.938 1 44.88 155 VAL A C 1
ATOM 1189 O O . VAL A 1 155 ? -25.656 11.57 14.078 1 44.88 155 VAL A O 1
ATOM 1192 N N . GLN A 1 156 ? -26.625 11.734 16.078 1 50.31 156 GLN A N 1
ATOM 1193 C CA . GLN A 1 156 ? -25.844 12.82 16.656 1 50.31 156 GLN A CA 1
ATOM 1194 C C . GLN A 1 156 ? -24.375 12.406 16.828 1 50.31 156 GLN A C 1
ATOM 1196 O O . GLN A 1 156 ? -24.094 11.43 17.516 1 50.31 156 GLN A O 1
ATOM 1201 N N . LYS A 1 157 ? -23.578 12.852 15.906 1 63.44 157 LYS A N 1
ATOM 1202 C CA . LYS A 1 157 ? -22.141 12.695 16.109 1 63.44 157 LYS A CA 1
ATOM 1203 C C . LYS A 1 157 ? -21.734 13.188 17.5 1 63.44 157 LYS A C 1
ATOM 1205 O O . LYS A 1 157 ? -22.094 14.297 17.906 1 63.44 157 LYS A O 1
ATOM 1210 N N . GLY A 1 158 ? -21.156 12.281 18.328 1 65.75 158 GLY A N 1
ATOM 1211 C CA . GLY A 1 158 ? -20.672 12.656 19.641 1 65.75 158 GLY A CA 1
ATOM 1212 C C . GLY A 1 158 ? -19.406 13.508 19.594 1 65.75 158 GLY A C 1
ATOM 1213 O O . GLY A 1 158 ? -18.875 13.781 18.516 1 65.75 158 GLY A O 1
ATOM 1214 N N . ASP A 1 159 ? -18.984 14.07 20.734 1 67.81 159 ASP A N 1
ATOM 1215 C CA . ASP A 1 159 ? -17.859 14.992 20.906 1 67.81 159 ASP A CA 1
ATOM 1216 C C . ASP A 1 159 ? -16.562 14.367 20.422 1 67.81 159 ASP A C 1
ATOM 1218 O O . ASP A 1 159 ? -15.609 15.086 20.094 1 67.81 159 ASP A O 1
ATOM 1222 N N . SER A 1 160 ? -16.516 13.094 20.234 1 73.81 160 SER A N 1
ATOM 1223 C CA . SER A 1 160 ? -15.266 12.422 19.875 1 73.81 160 SER A CA 1
ATOM 1224 C C . SER A 1 160 ? -15.188 12.164 18.375 1 73.81 160 SER A C 1
ATOM 1226 O O . SER A 1 160 ? -14.141 11.758 17.875 1 73.81 160 SER A O 1
ATOM 1228 N N . ALA A 1 161 ? -16.203 12.484 17.703 1 80.38 161 ALA A N 1
ATOM 1229 C CA . ALA A 1 161 ? -16.234 12.234 16.266 1 80.38 161 ALA A CA 1
ATOM 1230 C C . ALA A 1 161 ? -15.438 13.305 15.516 1 80.38 161 ALA A C 1
ATOM 1232 O O . ALA A 1 161 ? -15.461 14.477 15.891 1 80.38 161 ALA A O 1
ATOM 1233 N N . SER A 1 162 ? -14.719 12.922 14.539 1 87.06 162 SER A N 1
ATOM 1234 C CA . SER A 1 162 ? -13.953 13.844 13.719 1 87.06 162 SER A CA 1
ATOM 1235 C C . SER A 1 162 ? -14.633 14.102 12.383 1 87.06 162 SER A C 1
ATOM 1237 O O . SER A 1 162 ? -15.562 13.383 12.008 1 87.06 162 SER A O 1
ATOM 1239 N N . TRP A 1 163 ? -14.273 15.227 11.773 1 92.31 163 TRP A N 1
ATOM 1240 C CA . TRP A 1 163 ? -14.75 15.57 10.445 1 92.31 163 TRP A CA 1
ATOM 1241 C C . TRP A 1 163 ? -13.703 15.227 9.383 1 92.31 163 TRP A C 1
ATOM 1243 O O . TRP A 1 163 ? -12.609 15.797 9.383 1 92.31 163 TRP A O 1
ATOM 1253 N N . THR A 1 164 ? -14.078 14.289 8.453 1 95.44 164 THR A N 1
ATOM 1254 C CA . THR A 1 164 ? -13.117 13.906 7.426 1 95.44 164 THR A CA 1
ATOM 1255 C C . THR A 1 164 ? -12.82 15.086 6.504 1 95.44 164 THR A C 1
ATOM 1257 O O . THR A 1 164 ? -13.734 15.695 5.953 1 95.44 164 THR A O 1
ATOM 1260 N N . VAL A 1 165 ? -11.602 15.375 6.348 1 98.19 165 VAL A N 1
ATOM 1261 C CA . VAL A 1 165 ? -11.156 16.484 5.504 1 98.19 165 VAL A CA 1
ATOM 1262 C C . VAL A 1 165 ? -11.484 16.188 4.043 1 98.19 165 VAL A C 1
ATOM 1264 O O . VAL A 1 165 ? -11.211 15.086 3.553 1 98.19 165 VAL A O 1
ATOM 1267 N N . THR A 1 166 ? -12.133 17.125 3.377 1 98.62 166 THR A N 1
ATOM 1268 C CA . THR A 1 166 ? -12.242 17.125 1.921 1 98.62 166 THR A CA 1
ATOM 1269 C C . THR A 1 166 ? -11.031 17.812 1.288 1 98.62 166 THR A C 1
ATOM 1271 O O . THR A 1 166 ? -10.906 19.031 1.349 1 98.62 166 THR A O 1
ATOM 1274 N N . GLY A 1 167 ? -10.164 16.953 0.697 1 98.81 167 GLY A N 1
ATOM 1275 C CA . GLY A 1 167 ? -8.961 17.547 0.156 1 98.81 167 GLY A CA 1
ATOM 1276 C C . GLY A 1 167 ? -8.047 16.547 -0.523 1 98.81 167 GLY A C 1
ATOM 1277 O O . GLY A 1 167 ? -8.289 15.336 -0.464 1 98.81 167 GLY A O 1
ATOM 1278 N N . GLY A 1 168 ? -7.16 16.984 -1.308 1 98.88 168 GLY A N 1
ATOM 1279 C CA . GLY A 1 168 ? -6.066 16.266 -1.944 1 98.88 168 GLY A CA 1
ATOM 1280 C C . GLY A 1 168 ? -4.727 16.953 -1.767 1 98.88 168 GLY A C 1
ATOM 1281 O O . GLY A 1 168 ? -4.656 18.188 -1.679 1 98.88 168 GLY A O 1
ATOM 1282 N N . ALA A 1 169 ? -3.705 16.203 -1.643 1 98.94 169 ALA A N 1
ATOM 1283 C CA . ALA A 1 169 ? -2.346 16.719 -1.477 1 98.94 169 ALA A CA 1
ATOM 1284 C C . ALA A 1 169 ? -1.343 15.867 -2.248 1 98.94 169 ALA A C 1
ATOM 1286 O O . ALA A 1 169 ? -1.514 14.648 -2.369 1 98.94 169 ALA A O 1
ATOM 1287 N N . ALA A 1 170 ? -0.329 16.469 -2.775 1 98.94 170 ALA A N 1
ATOM 1288 C CA . ALA A 1 170 ? 0.737 15.789 -3.516 1 98.94 170 ALA A CA 1
ATOM 1289 C C . ALA A 1 170 ? 2.094 16.422 -3.217 1 98.94 170 ALA A C 1
ATOM 1291 O O . ALA A 1 170 ? 2.174 17.609 -2.898 1 98.94 170 ALA A O 1
ATOM 1292 N N . ALA A 1 171 ? 3.102 15.68 -3.268 1 98.94 171 ALA A N 1
ATOM 1293 C CA . ALA A 1 171 ? 4.48 16.156 -3.139 1 98.94 171 ALA A CA 1
ATOM 1294 C C . ALA A 1 171 ? 5.391 15.453 -4.145 1 98.94 171 ALA A C 1
ATOM 1296 O O . ALA A 1 171 ? 5.18 14.289 -4.48 1 98.94 171 ALA A O 1
ATOM 1297 N N . LEU A 1 172 ? 6.273 16.188 -4.645 1 98.94 172 LEU A N 1
ATOM 1298 C CA . LEU A 1 172 ? 7.324 15.68 -5.512 1 98.94 172 LEU A CA 1
ATOM 1299 C C . LEU A 1 172 ? 8.656 15.594 -4.766 1 98.94 172 LEU A C 1
ATOM 1301 O O . LEU A 1 172 ? 9.141 16.594 -4.242 1 98.94 172 LEU A O 1
ATOM 1305 N N . LEU A 1 173 ? 9.25 14.375 -4.668 1 98.94 173 LEU A N 1
ATOM 1306 C CA . LEU A 1 173 ? 10.492 14.148 -3.934 1 98.94 173 LEU A CA 1
ATOM 1307 C C . LEU A 1 173 ? 11.633 13.805 -4.887 1 98.94 173 LEU A C 1
ATOM 1309 O O . LEU A 1 173 ? 11.43 13.078 -5.859 1 98.94 173 LEU A O 1
ATOM 1313 N N . SER A 1 174 ? 12.789 14.312 -4.641 1 98.62 174 SER A N 1
ATOM 1314 C CA . SER A 1 174 ? 13.969 14.023 -5.445 1 98.62 174 SER A CA 1
ATOM 1315 C C . SER A 1 174 ? 15.242 14.484 -4.738 1 98.62 174 SER A C 1
ATOM 1317 O O . SER A 1 174 ? 15.211 14.82 -3.551 1 98.62 174 SER A O 1
ATOM 1319 N N . THR A 1 175 ? 16.375 14.422 -5.48 1 97.94 175 THR A N 1
ATOM 1320 C CA . THR A 1 175 ? 17.641 14.93 -4.953 1 97.94 175 THR A CA 1
ATOM 1321 C C . THR A 1 175 ? 17.906 16.359 -5.434 1 97.94 175 THR A C 1
ATOM 1323 O O . THR A 1 175 ? 18.969 16.906 -5.191 1 97.94 175 THR A O 1
ATOM 1326 N N . THR A 1 176 ? 16.875 16.938 -6.137 1 97.38 176 THR A N 1
ATOM 1327 C CA . THR A 1 176 ? 17 18.344 -6.523 1 97.38 176 THR A CA 1
ATOM 1328 C C . THR A 1 176 ? 16.875 19.25 -5.305 1 97.38 176 THR A C 1
ATOM 1330 O O . THR A 1 176 ? 15.852 19.219 -4.613 1 97.38 176 THR A O 1
ATOM 1333 N N . ARG A 1 177 ? 17.797 20.078 -5.152 1 97 177 ARG A N 1
ATOM 1334 C CA . ARG A 1 177 ? 17.875 20.891 -3.943 1 97 177 ARG A CA 1
ATOM 1335 C C . ARG A 1 177 ? 16.641 21.766 -3.793 1 97 177 ARG A C 1
ATOM 1337 O O . ARG A 1 177 ? 16.156 22.344 -4.77 1 97 177 ARG A O 1
ATOM 1344 N N . SER A 1 178 ? 16.047 21.781 -2.641 1 96.81 178 SER A N 1
ATOM 1345 C CA . SER A 1 178 ? 14.906 22.594 -2.217 1 96.81 178 SER A CA 1
ATOM 1346 C C . SER A 1 178 ? 15.016 22.984 -0.747 1 96.81 178 SER A C 1
ATOM 1348 O O . SER A 1 178 ? 15.906 22.5 -0.039 1 96.81 178 SER A O 1
ATOM 1350 N N . PRO A 1 179 ? 14.203 23.875 -0.257 1 97.12 179 PRO A N 1
ATOM 1351 C CA . PRO A 1 179 ? 14.32 24.344 1.127 1 97.12 179 PRO A CA 1
ATOM 1352 C C . PRO A 1 179 ? 13.914 23.281 2.143 1 97.12 179 PRO A C 1
ATOM 1354 O O . PRO A 1 179 ? 14.141 23.453 3.344 1 97.12 179 PRO A O 1
ATOM 1357 N N . PHE A 1 180 ? 13.406 22.188 1.697 1 98.62 180 PHE A N 1
ATOM 1358 C CA . PHE A 1 180 ? 12.891 21.188 2.621 1 98.62 180 PHE A CA 1
ATOM 1359 C C . PHE A 1 180 ? 13.57 19.844 2.398 1 98.62 180 PHE A C 1
ATOM 1361 O O . PHE A 1 180 ? 13.367 19.203 1.368 1 98.62 180 PHE A O 1
ATOM 1368 N N . ARG A 1 181 ? 14.352 19.406 3.357 1 98.62 181 ARG A N 1
ATOM 1369 C CA . ARG A 1 181 ? 15.094 18.141 3.238 1 98.62 181 ARG A CA 1
ATOM 1370 C C . ARG A 1 181 ? 14.516 17.078 4.172 1 98.62 181 ARG A C 1
ATOM 1372 O O . ARG A 1 181 ? 14.227 17.375 5.336 1 98.62 181 ARG A O 1
ATOM 1379 N N . ILE A 1 182 ? 14.312 15.906 3.664 1 98.75 182 ILE A N 1
ATOM 1380 C CA . ILE A 1 182 ? 13.922 14.75 4.465 1 98.75 182 ILE A CA 1
ATOM 1381 C C . ILE A 1 182 ? 15.164 14.062 5.023 1 98.75 182 ILE A C 1
ATOM 1383 O O . ILE A 1 182 ? 16 13.562 4.262 1 98.75 182 ILE A O 1
ATOM 1387 N N . ARG A 1 183 ? 15.203 13.953 6.332 1 97.88 183 ARG A N 1
ATOM 1388 C CA . ARG A 1 183 ? 16.422 13.445 6.965 1 97.88 183 ARG A CA 1
ATOM 1389 C C . ARG A 1 183 ? 16.25 11.984 7.367 1 97.88 183 ARG A C 1
ATOM 1391 O O . ARG A 1 183 ? 17.203 11.195 7.289 1 97.88 183 ARG A O 1
ATOM 1398 N N . ALA A 1 184 ? 15.148 11.703 7.863 1 98.56 184 ALA A N 1
ATOM 1399 C CA . ALA A 1 184 ? 14.906 10.367 8.406 1 98.56 184 ALA A CA 1
ATOM 1400 C C . ALA A 1 184 ? 13.43 10 8.312 1 98.56 184 ALA A C 1
ATOM 1402 O O . ALA A 1 184 ? 12.57 10.875 8.172 1 98.56 184 ALA A O 1
ATOM 1403 N N . ALA A 1 185 ? 13.156 8.773 8.273 1 98.81 185 ALA A N 1
ATOM 1404 C CA . ALA A 1 185 ? 11.812 8.219 8.328 1 98.81 185 ALA A CA 1
ATOM 1405 C C . ALA A 1 185 ? 11.734 7.059 9.312 1 98.81 185 ALA A C 1
ATOM 1407 O O . ALA A 1 185 ? 12.664 6.254 9.406 1 98.81 185 ALA A O 1
ATOM 1408 N N . THR A 1 186 ? 10.68 6.969 10.062 1 98.88 186 THR A N 1
ATOM 1409 C CA . THR A 1 186 ? 10.469 5.887 11.016 1 98.88 186 THR A CA 1
ATOM 1410 C C . THR A 1 186 ? 9.234 5.07 10.641 1 98.88 186 THR A C 1
ATOM 1412 O O . THR A 1 186 ? 8.133 5.613 10.547 1 98.88 186 THR A O 1
ATOM 1415 N N . ILE A 1 187 ? 9.438 3.793 10.391 1 98.94 187 ILE A N 1
ATOM 1416 C CA . ILE A 1 187 ? 8.344 2.887 10.062 1 98.94 187 ILE A CA 1
ATOM 1417 C C . ILE A 1 187 ? 7.609 2.48 11.336 1 98.94 187 ILE A C 1
ATOM 1419 O O . ILE A 1 187 ? 8.227 1.985 12.281 1 98.94 187 ILE A O 1
ATOM 1423 N N . GLY A 1 188 ? 6.328 2.658 11.359 1 98.75 188 GLY A N 1
ATOM 1424 C CA . GLY A 1 188 ? 5.535 2.354 12.539 1 98.75 188 GLY A CA 1
ATOM 1425 C C . GLY A 1 188 ? 5.238 0.873 12.695 1 98.75 188 GLY A C 1
ATOM 1426 O O . GLY A 1 188 ? 5.434 0.095 11.758 1 98.75 188 GLY A O 1
ATOM 1427 N N . ARG A 1 189 ? 4.867 0.497 13.906 1 98.62 189 ARG A N 1
ATOM 1428 C CA . ARG A 1 189 ? 4.262 -0.794 14.211 1 98.62 189 ARG A CA 1
ATOM 1429 C C . ARG A 1 189 ? 2.77 -0.643 14.5 1 98.62 189 ARG A C 1
ATOM 1431 O O . ARG A 1 189 ? 2.32 0.421 14.93 1 98.62 189 ARG A O 1
ATOM 1438 N N . VAL A 1 190 ? 2.049 -1.709 14.203 1 98.81 190 VAL A N 1
ATOM 1439 C CA . VAL A 1 190 ? 0.627 -1.693 14.539 1 98.81 190 VAL A CA 1
ATOM 1440 C C . VAL A 1 190 ? 0.447 -1.917 16.047 1 98.81 190 VAL A C 1
ATOM 1442 O O . VAL A 1 190 ? 0.973 -2.883 16.594 1 98.81 190 VAL A O 1
ATOM 1445 N N . ILE A 1 191 ? -0.277 -0.982 16.641 1 98.56 191 ILE A N 1
ATOM 1446 C CA . ILE A 1 191 ? -0.537 -1.041 18.078 1 98.56 191 ILE A CA 1
ATOM 1447 C C . ILE A 1 191 ? -2.037 -1.177 18.328 1 98.56 191 ILE A C 1
ATOM 1449 O O . ILE A 1 191 ? -2.836 -0.431 17.766 1 98.56 191 ILE A O 1
ATOM 1453 N N . ASP A 1 192 ? -2.367 -2.145 19.125 1 97.31 192 ASP A N 1
ATOM 1454 C CA . ASP A 1 192 ? -3.754 -2.363 19.516 1 97.31 192 ASP A CA 1
ATOM 1455 C C . ASP A 1 192 ? -3.908 -2.311 21.031 1 97.31 192 ASP A C 1
ATOM 1457 O O . ASP A 1 192 ? -3.445 -3.209 21.734 1 97.31 192 ASP A O 1
ATOM 1461 N N . ASN A 1 193 ? -4.594 -1.316 21.484 1 95.38 193 ASN A N 1
ATOM 1462 C CA . ASN A 1 193 ? -4.727 -1.146 22.938 1 95.38 193 ASN A CA 1
ATOM 1463 C C . ASN A 1 193 ? -6.125 -1.527 23.422 1 95.38 193 ASN A C 1
ATOM 1465 O O . ASN A 1 193 ? -6.555 -1.096 24.484 1 95.38 193 ASN A O 1
ATOM 1469 N N . GLY A 1 194 ? -6.891 -2.119 22.594 1 95.12 194 GLY A N 1
ATOM 1470 C CA . GLY A 1 194 ? -8.133 -2.73 23.016 1 95.12 194 GLY A CA 1
ATOM 1471 C C . GLY A 1 194 ? -9.344 -1.83 22.828 1 95.12 194 GLY A C 1
ATOM 1472 O O . GLY A 1 194 ? -10.461 -2.197 23.188 1 95.12 194 GLY A O 1
ATOM 1473 N N . VAL A 1 195 ? -9.164 -0.626 22.266 1 94.12 195 VAL A N 1
ATOM 1474 C CA . VAL A 1 195 ? -10.281 0.269 22 1 94.12 195 VAL A CA 1
ATOM 1475 C C . VAL A 1 195 ? -11.203 -0.354 20.953 1 94.12 195 VAL A C 1
ATOM 1477 O O . VAL A 1 195 ? -10.734 -0.839 19.922 1 94.12 195 VAL A O 1
ATOM 1480 N N . THR A 1 196 ? -12.508 -0.349 21.203 1 92.69 196 THR A N 1
ATOM 1481 C CA . THR A 1 196 ? -13.453 -0.959 20.266 1 92.69 196 THR A CA 1
ATOM 1482 C C . THR A 1 196 ? -14.438 0.077 19.734 1 92.69 196 THR A C 1
ATOM 1484 O O . THR A 1 196 ? -15.125 -0.167 18.75 1 92.69 196 THR A O 1
ATOM 1487 N N . ASP A 1 197 ? -14.523 1.277 20.344 1 88.75 197 ASP A N 1
ATOM 1488 C CA . ASP A 1 197 ? -15.469 2.316 19.953 1 88.75 197 ASP A CA 1
ATOM 1489 C C . ASP A 1 197 ? -14.969 3.082 18.719 1 88.75 197 ASP A C 1
ATOM 1491 O O . ASP A 1 197 ? -13.969 3.803 18.797 1 88.75 197 ASP A O 1
ATOM 1495 N N . PRO A 1 198 ? -15.68 3.008 17.609 1 87.44 198 PRO A N 1
ATOM 1496 C CA . PRO A 1 198 ? -15.227 3.686 16.391 1 87.44 198 PRO A CA 1
ATOM 1497 C C . PRO A 1 198 ? -15.359 5.203 16.484 1 87.44 198 PRO A C 1
ATOM 1499 O O . PRO A 1 198 ? -14.867 5.922 15.602 1 87.44 198 PRO A O 1
ATOM 1502 N N . LEU A 1 199 ? -15.945 5.707 17.484 1 83.81 199 LEU A N 1
ATOM 1503 C CA . LEU A 1 199 ? -16.094 7.148 17.672 1 83.81 199 LEU A CA 1
ATOM 1504 C C . LEU A 1 199 ? -14.945 7.715 18.484 1 83.81 199 LEU A C 1
ATOM 1506 O O . LEU A 1 199 ? -14.812 8.938 18.609 1 83.81 199 LEU A O 1
ATOM 1510 N N . ASP A 1 200 ? -14.109 6.883 18.922 1 87.06 200 ASP A N 1
ATOM 1511 C CA . ASP A 1 200 ? -13 7.332 19.75 1 87.06 200 ASP A CA 1
ATOM 1512 C C . ASP A 1 200 ? -11.656 6.945 19.125 1 87.06 200 ASP A C 1
ATOM 1514 O O . ASP A 1 200 ? -10.82 6.312 19.766 1 87.06 200 ASP A O 1
ATOM 1518 N N . MET A 1 201 ? -11.422 7.406 17.938 1 89.44 201 MET A N 1
ATOM 1519 C CA . MET A 1 201 ? -10.242 7.012 17.172 1 89.44 201 MET A CA 1
ATOM 1520 C C . MET A 1 201 ? -8.984 7.68 17.719 1 89.44 201 MET A C 1
ATOM 1522 O O . MET A 1 201 ? -7.891 7.129 17.609 1 89.44 201 MET A O 1
ATOM 1526 N N . GLY A 1 202 ? -9.227 8.883 18.266 1 91.56 202 GLY A N 1
ATOM 1527 C CA . GLY A 1 202 ? -8.094 9.547 18.891 1 91.56 202 GLY A CA 1
ATOM 1528 C C . GLY A 1 202 ? -7.422 8.711 19.953 1 91.56 202 GLY A C 1
ATOM 1529 O O . GLY A 1 202 ? -6.195 8.594 19.984 1 91.56 202 GLY A O 1
ATOM 1530 N N . ARG A 1 203 ? -8.203 8.133 20.812 1 92.19 203 ARG A N 1
ATOM 1531 C CA . ARG A 1 203 ? -7.68 7.285 21.875 1 92.19 203 ARG A CA 1
ATOM 1532 C C . ARG A 1 203 ? -7.074 6.004 21.312 1 92.19 203 ARG A C 1
ATOM 1534 O O . ARG A 1 203 ? -6.098 5.484 21.859 1 92.19 203 ARG A O 1
ATOM 1541 N N . ALA A 1 204 ? -7.68 5.535 20.266 1 95.56 204 ALA A N 1
ATOM 1542 C CA . ALA A 1 204 ? -7.176 4.316 19.641 1 95.56 204 ALA A CA 1
ATOM 1543 C C . ALA A 1 204 ? -5.82 4.562 18.984 1 95.56 204 ALA A C 1
ATOM 1545 O O . ALA A 1 204 ? -4.969 3.672 18.953 1 95.56 204 ALA A O 1
ATOM 1546 N N . MET A 1 205 ? -5.613 5.742 18.5 1 98.19 205 MET A N 1
ATOM 1547 C CA . MET A 1 205 ? -4.461 6.012 17.656 1 98.19 205 MET A CA 1
ATOM 1548 C C . MET A 1 205 ? -3.307 6.586 18.453 1 98.19 205 MET A C 1
ATOM 1550 O O . MET A 1 205 ? -2.141 6.422 18.094 1 98.19 205 MET A O 1
ATOM 1554 N N . ALA A 1 206 ? -3.543 7.191 19.609 1 98.12 206 ALA A N 1
ATOM 1555 C CA . ALA A 1 206 ? -2.549 7.918 20.391 1 98.12 206 ALA A CA 1
ATOM 1556 C C . ALA A 1 206 ? -1.388 7.004 20.781 1 98.12 206 ALA A C 1
ATOM 1558 O O . ALA A 1 206 ? -0.224 7.402 20.688 1 98.12 206 ALA A O 1
ATOM 1559 N N . PRO A 1 207 ? -1.643 5.758 21.203 1 98.38 207 PRO A N 1
ATOM 1560 C CA . PRO A 1 207 ? -0.532 4.875 21.562 1 98.38 207 PRO A CA 1
ATOM 1561 C C . PRO A 1 207 ? 0.412 4.602 20.406 1 98.38 207 PRO A C 1
ATOM 1563 O O . PRO A 1 207 ? 1.621 4.461 20.594 1 98.38 207 PRO A O 1
ATOM 1566 N N . ALA A 1 208 ? -0.117 4.469 19.203 1 98.75 208 ALA A N 1
ATOM 1567 C CA . ALA A 1 208 ? 0.726 4.254 18.031 1 98.75 208 ALA A CA 1
ATOM 1568 C C . ALA A 1 208 ? 1.626 5.457 17.781 1 98.75 208 ALA A C 1
ATOM 1570 O O . ALA A 1 208 ? 2.803 5.301 17.438 1 98.75 208 ALA A O 1
ATOM 1571 N N . ALA A 1 209 ? 1.05 6.668 17.906 1 98.75 209 ALA A N 1
ATOM 1572 C CA . ALA A 1 209 ? 1.848 7.887 17.766 1 98.75 209 ALA A CA 1
ATOM 1573 C C . ALA A 1 209 ? 2.969 7.93 18.812 1 98.75 209 ALA A C 1
ATOM 1575 O O . ALA A 1 209 ? 4.121 8.219 18.469 1 98.75 209 ALA A O 1
ATOM 1576 N N . PHE A 1 210 ? 2.59 7.629 20.016 1 98.56 210 PHE A N 1
ATOM 1577 C CA . PHE A 1 210 ? 3.553 7.617 21.109 1 98.56 210 PHE A CA 1
ATOM 1578 C C . PHE A 1 210 ? 4.688 6.641 20.828 1 98.56 210 PHE A C 1
ATOM 1580 O O . PHE A 1 210 ? 5.863 6.988 20.969 1 98.56 210 PHE A O 1
ATOM 1587 N N . ALA A 1 211 ? 4.344 5.453 20.422 1 98.5 211 ALA A N 1
ATOM 1588 C CA . ALA A 1 211 ? 5.332 4.41 20.156 1 98.5 211 ALA A CA 1
ATOM 1589 C C . ALA A 1 211 ? 6.301 4.84 19.062 1 98.5 211 ALA A C 1
ATOM 1591 O O . ALA A 1 211 ? 7.508 4.609 19.172 1 98.5 211 ALA A O 1
ATOM 1592 N N . THR A 1 212 ? 5.828 5.445 18.031 1 98.75 212 THR A N 1
ATOM 1593 C CA . THR A 1 212 ? 6.641 5.844 16.875 1 98.75 212 THR A CA 1
ATOM 1594 C C . THR A 1 212 ? 7.562 7.004 17.25 1 98.75 212 THR A C 1
ATOM 1596 O O . THR A 1 212 ? 8.75 6.996 16.906 1 98.75 212 THR A O 1
ATOM 1599 N N . ILE A 1 213 ? 6.996 8.008 17.938 1 98.56 213 ILE A N 1
ATOM 1600 C CA . ILE A 1 213 ? 7.801 9.148 18.359 1 98.56 213 ILE A CA 1
ATOM 1601 C C . ILE A 1 213 ? 8.938 8.664 19.266 1 98.56 213 ILE A C 1
ATOM 1603 O O . ILE A 1 213 ? 10.094 9.016 19.062 1 98.56 213 ILE A O 1
ATOM 1607 N N . ARG A 1 214 ? 8.555 7.883 20.234 1 98.19 214 ARG A N 1
ATOM 1608 C CA . ARG A 1 214 ? 9.531 7.379 21.203 1 98.19 214 ARG A CA 1
ATOM 1609 C C . ARG A 1 214 ? 10.625 6.578 20.5 1 98.19 214 ARG A C 1
ATOM 1611 O O . ARG A 1 214 ? 11.812 6.781 20.75 1 98.19 214 ARG A O 1
ATOM 1618 N N . GLN A 1 215 ? 10.25 5.68 19.641 1 98.38 215 GLN A N 1
ATOM 1619 C CA . GLN A 1 215 ? 11.227 4.832 18.969 1 98.38 215 GLN A CA 1
ATOM 1620 C C . GLN A 1 215 ? 12.117 5.656 18.047 1 98.38 215 GLN A C 1
ATOM 1622 O O . GLN A 1 215 ? 13.312 5.371 17.906 1 98.38 215 GLN A O 1
ATOM 1627 N N . HIS A 1 216 ? 11.523 6.672 17.391 1 98.62 216 HIS A N 1
ATOM 1628 C CA . HIS A 1 216 ? 12.305 7.574 16.547 1 98.62 216 HIS A CA 1
ATOM 1629 C C . HIS A 1 216 ? 13.422 8.242 17.344 1 98.62 216 HIS A C 1
ATOM 1631 O O . HIS A 1 216 ? 14.57 8.273 16.891 1 98.62 216 HIS A O 1
ATOM 1637 N N . LEU A 1 217 ? 13.062 8.773 18.453 1 98.06 217 LEU A N 1
ATOM 1638 C CA . LEU A 1 217 ? 14.031 9.484 19.281 1 98.06 217 LEU A CA 1
ATOM 1639 C C . LEU A 1 217 ? 15.109 8.531 19.781 1 98.06 217 LEU A C 1
ATOM 1641 O O . LEU A 1 217 ? 16.297 8.875 19.75 1 98.06 217 LEU A O 1
ATOM 1645 N N . ILE A 1 218 ? 14.719 7.359 20.203 1 98.06 218 ILE A N 1
ATOM 1646 C CA . ILE A 1 218 ? 15.664 6.363 20.688 1 98.06 218 ILE A CA 1
ATOM 1647 C C . ILE A 1 218 ? 16.609 5.965 19.562 1 98.06 218 ILE A C 1
ATOM 1649 O O . ILE A 1 218 ? 17.844 5.961 19.734 1 98.06 218 ILE A O 1
ATOM 1653 N N . ASP A 1 219 ? 16.078 5.66 18.391 1 98.5 219 ASP A N 1
ATOM 1654 C CA . ASP A 1 219 ? 16.875 5.188 17.266 1 98.5 219 ASP A CA 1
ATOM 1655 C C . ASP A 1 219 ? 17.891 6.238 16.828 1 98.5 219 ASP A C 1
ATOM 1657 O O . ASP A 1 219 ? 19.016 5.906 16.453 1 98.5 219 ASP A O 1
ATOM 1661 N N . CYS A 1 220 ? 17.484 7.484 16.859 1 97.81 220 CYS A N 1
ATOM 1662 C CA . CYS A 1 220 ? 18.312 8.562 16.344 1 97.81 220 CYS A CA 1
ATOM 1663 C C . CYS A 1 220 ? 19.188 9.148 17.438 1 97.81 220 CYS A C 1
ATOM 1665 O O . CYS A 1 220 ? 20.047 9.992 17.172 1 97.81 220 CYS A O 1
ATOM 1667 N N . GLY A 1 221 ? 19 8.719 18.688 1 97.56 221 GLY A N 1
ATOM 1668 C CA . GLY A 1 221 ? 19.719 9.305 19.797 1 97.56 221 GLY A CA 1
ATOM 1669 C C . GLY A 1 221 ? 19.391 10.766 20.031 1 97.56 221 GLY A C 1
ATOM 1670 O O . GLY A 1 221 ? 20.281 11.578 20.281 1 97.56 221 GLY A O 1
ATOM 1671 N N . LEU A 1 222 ? 18.125 11.086 19.906 1 97.06 222 LEU A N 1
ATOM 1672 C CA . LEU A 1 222 ? 17.672 12.469 20.016 1 97.06 222 LEU A CA 1
ATOM 1673 C C . LEU A 1 222 ? 16.703 12.617 21.188 1 97.06 222 LEU A C 1
ATOM 1675 O O . LEU A 1 222 ? 16.203 11.625 21.719 1 97.06 222 LEU A O 1
ATOM 1679 N N . SER A 1 223 ? 16.562 13.844 21.594 1 94.81 223 SER A N 1
ATOM 1680 C CA . SER A 1 223 ? 15.477 14.234 22.484 1 94.81 223 SER A CA 1
ATOM 1681 C C . SER A 1 223 ? 14.406 15.023 21.75 1 94.81 223 SER A C 1
ATOM 1683 O O . SER A 1 223 ? 14.57 15.359 20.578 1 94.81 223 SER A O 1
ATOM 1685 N N . LEU A 1 224 ? 13.328 15.305 22.422 1 95.06 224 LEU A N 1
ATOM 1686 C CA . LEU A 1 224 ? 12.219 16.031 21.812 1 95.06 224 LEU A CA 1
ATOM 1687 C C . LEU A 1 224 ? 12.672 17.422 21.359 1 95.06 224 LEU A C 1
ATOM 1689 O O . LEU A 1 224 ? 12.125 17.953 20.391 1 95.06 224 LEU A O 1
ATOM 1693 N N . GLU A 1 225 ? 13.719 17.922 21.969 1 93.75 225 GLU A N 1
ATOM 1694 C CA . GLU A 1 225 ? 14.203 19.281 21.703 1 93.75 225 GLU A CA 1
ATOM 1695 C C . GLU A 1 225 ? 14.898 19.359 20.344 1 93.75 225 GLU A C 1
ATOM 1697 O O . GLU A 1 225 ? 15.148 20.453 19.828 1 93.75 225 GLU A O 1
ATOM 1702 N N . ALA A 1 226 ? 15.148 18.219 19.812 1 95.94 226 ALA A N 1
ATOM 1703 C CA . ALA A 1 226 ? 15.758 18.188 18.484 1 95.94 226 ALA A CA 1
ATOM 1704 C C . ALA A 1 226 ? 14.797 18.734 17.438 1 95.94 226 ALA A C 1
ATOM 1706 O O . ALA A 1 226 ? 15.211 19.062 16.328 1 95.94 226 ALA A O 1
ATOM 1707 N N . TYR A 1 227 ? 13.516 18.844 17.781 1 97.62 227 TYR A N 1
ATOM 1708 C CA . TYR A 1 227 ? 12.5 19.312 16.844 1 97.62 227 TYR A CA 1
ATOM 1709 C C . TYR A 1 227 ? 11.844 20.594 17.344 1 97.62 227 TYR A C 1
ATOM 1711 O O . TYR A 1 227 ? 11.469 20.688 18.5 1 97.62 227 TYR A O 1
ATOM 1719 N N . ASP A 1 228 ? 11.781 21.562 16.422 1 97.88 228 ASP A N 1
ATOM 1720 C CA . ASP A 1 228 ? 11.023 22.781 16.734 1 97.88 228 ASP A CA 1
ATOM 1721 C C . ASP A 1 228 ? 9.539 22.469 16.875 1 97.88 228 ASP A C 1
ATOM 1723 O O . ASP A 1 228 ? 8.828 23.141 17.625 1 97.88 228 ASP A O 1
ATOM 1727 N N . VAL A 1 229 ? 9.086 21.469 16.094 1 98.25 229 VAL A N 1
ATOM 1728 C CA . VAL A 1 229 ? 7.672 21.094 16.188 1 98.25 229 VAL A CA 1
ATOM 1729 C C . VAL A 1 229 ? 7.504 19.609 15.859 1 98.25 229 VAL A C 1
ATOM 1731 O O . VAL A 1 229 ? 8.188 19.078 14.984 1 98.25 229 VAL A O 1
ATOM 1734 N N . ILE A 1 230 ? 6.695 18.906 16.594 1 98.5 230 ILE A N 1
ATOM 1735 C CA . ILE A 1 230 ? 6.188 17.562 16.328 1 98.5 230 ILE A CA 1
ATOM 1736 C C . ILE A 1 230 ? 4.699 17.641 15.984 1 98.5 230 ILE A C 1
ATOM 1738 O O . ILE A 1 230 ? 3.902 18.172 16.766 1 98.5 230 ILE A O 1
ATOM 1742 N N . VAL A 1 231 ? 4.348 17.109 14.82 1 98.44 231 VAL A N 1
ATOM 1743 C CA . VAL A 1 231 ? 2.992 17.312 14.32 1 98.44 231 VAL A CA 1
ATOM 1744 C C . VAL A 1 231 ? 2.34 15.961 14.047 1 98.44 231 VAL A C 1
ATOM 1746 O O . VAL A 1 231 ? 2.863 15.156 13.273 1 98.44 231 VAL A O 1
ATOM 1749 N N . THR A 1 232 ? 1.214 15.695 14.688 1 98.5 232 THR A N 1
ATOM 1750 C CA . THR A 1 232 ? 0.437 14.5 14.375 1 98.5 232 THR A CA 1
ATOM 1751 C C . THR A 1 232 ? -0.644 14.812 13.344 1 98.5 232 THR A C 1
ATOM 1753 O O . THR A 1 232 ? -0.937 15.984 13.078 1 98.5 232 THR A O 1
ATOM 1756 N N . GLY A 1 233 ? -1.163 13.836 12.734 1 96.81 233 GLY A N 1
ATOM 1757 C CA . GLY A 1 233 ? -2.047 14 11.586 1 96.81 233 GLY A CA 1
ATOM 1758 C C . GLY A 1 233 ? -3.482 14.289 11.984 1 96.81 233 GLY A C 1
ATOM 1759 O O . GLY A 1 233 ? -4.051 15.305 11.578 1 96.81 233 GLY A O 1
ATOM 1760 N N . ASP A 1 234 ? -4.109 13.367 12.688 1 96.94 234 ASP A N 1
ATOM 1761 C CA . ASP A 1 234 ? -5.535 13.531 12.953 1 96.94 234 ASP A CA 1
ATOM 1762 C C . ASP A 1 234 ? -5.914 12.922 14.297 1 96.94 234 ASP A C 1
ATOM 1764 O O . ASP A 1 234 ? -6.918 12.211 14.406 1 96.94 234 ASP A O 1
ATOM 1768 N N . LEU A 1 235 ? -5.176 13.109 15.289 1 96.81 235 LEU A N 1
ATOM 1769 C CA . LEU A 1 235 ? -5.508 12.664 16.641 1 96.81 235 LEU A CA 1
ATOM 1770 C C . LEU A 1 235 ? -6.688 13.453 17.188 1 96.81 235 LEU A C 1
ATOM 1772 O O . LEU A 1 235 ? -7.465 12.938 18 1 96.81 235 LEU A O 1
ATOM 1776 N N . GLY A 1 236 ? -6.773 14.703 16.734 1 94.38 236 GLY A N 1
ATOM 1777 C CA . GLY A 1 236 ? -7.781 15.578 17.312 1 94.38 236 GLY A CA 1
ATOM 1778 C C . GLY A 1 236 ? -7.477 15.969 18.75 1 94.38 236 GLY A C 1
ATOM 1779 O O . GLY A 1 236 ? -6.395 15.68 19.266 1 94.38 236 GLY A O 1
ATOM 1780 N N . ARG A 1 237 ? -8.422 16.625 19.359 1 93.44 237 ARG A N 1
ATOM 1781 C CA . ARG A 1 237 ? -8.219 17.141 20.719 1 93.44 237 ARG A CA 1
ATOM 1782 C C . ARG A 1 237 ? -8.086 16.016 21.719 1 93.44 237 ARG A C 1
ATOM 1784 O O . ARG A 1 237 ? -7.219 16.047 22.594 1 93.44 237 ARG A O 1
ATOM 1791 N N . VAL A 1 238 ? -8.867 15.055 21.594 1 92.56 238 VAL A N 1
ATOM 1792 C CA . VAL A 1 238 ? -8.883 13.938 22.531 1 92.56 238 VAL A CA 1
ATOM 1793 C C . VAL A 1 238 ? -7.602 13.117 22.375 1 92.56 238 VAL A C 1
ATOM 1795 O O . VAL A 1 238 ? -6.926 12.828 23.359 1 92.56 238 VAL A O 1
ATOM 1798 N N . GLY A 1 239 ? -7.32 12.719 21.172 1 95.75 239 GLY A N 1
ATOM 1799 C CA . GLY A 1 239 ? -6.102 11.961 20.922 1 95.75 239 GLY A CA 1
ATOM 1800 C C . GLY A 1 239 ? -4.844 12.711 21.312 1 95.75 239 GLY A C 1
ATOM 1801 O O . GLY A 1 239 ? -3.881 12.109 21.797 1 95.75 239 GLY A O 1
ATOM 1802 N N . SER A 1 240 ? -4.848 13.984 21.109 1 96.44 240 SER A N 1
ATOM 1803 C CA . SER A 1 240 ? -3.715 14.82 21.484 1 96.44 240 SER A CA 1
ATOM 1804 C C . SER A 1 240 ? -3.496 14.797 23 1 96.44 240 SER A C 1
ATOM 1806 O O . SER A 1 240 ? -2.359 14.711 23.469 1 96.44 240 SER A O 1
ATOM 1808 N N . SER A 1 241 ? -4.57 14.938 23.703 1 95.25 241 SER A N 1
ATOM 1809 C CA . SER A 1 241 ? -4.484 14.883 25.156 1 95.25 241 SER A CA 1
ATOM 1810 C C . SER A 1 241 ? -3.932 13.547 25.625 1 95.25 241 SER A C 1
ATOM 1812 O O . SER A 1 241 ? -3.098 13.492 26.531 1 95.25 241 SER A O 1
ATOM 1814 N N . GLU A 1 242 ? -4.453 12.484 25.016 1 95.94 242 GLU A N 1
ATOM 1815 C CA . GLU A 1 242 ? -3.975 11.148 25.359 1 95.94 242 GLU A CA 1
ATOM 1816 C C . GLU A 1 242 ? -2.49 10.992 25.047 1 95.94 242 GLU A C 1
ATOM 1818 O O . GLU A 1 242 ? -1.737 10.422 25.844 1 95.94 242 GLU A O 1
ATOM 1823 N N . LEU A 1 243 ? -2.051 11.469 23.891 1 97.81 243 LEU A N 1
ATOM 1824 C CA . LEU A 1 243 ? -0.645 11.398 23.516 1 97.81 243 LEU A CA 1
ATOM 1825 C C . LEU A 1 243 ? 0.227 12.148 24.516 1 97.81 243 LEU A C 1
ATOM 1827 O O . LEU A 1 243 ? 1.272 11.648 24.938 1 97.81 243 LEU A O 1
ATOM 1831 N N . LYS A 1 244 ? -0.16 13.352 24.859 1 97.25 244 LYS A N 1
ATOM 1832 C CA . LYS A 1 244 ? 0.589 14.148 25.828 1 97.25 244 LYS A CA 1
ATOM 1833 C C . LYS A 1 244 ? 0.726 13.422 27.156 1 97.25 244 LYS A C 1
ATOM 1835 O O . LYS A 1 244 ? 1.793 13.438 27.781 1 97.25 244 LYS A O 1
ATOM 1840 N N . SER A 1 245 ? -0.33 12.797 27.562 1 96.62 245 SER A N 1
ATOM 1841 C CA . SER A 1 245 ? -0.318 12.039 28.812 1 96.62 245 SER A CA 1
ATOM 1842 C C . SER A 1 245 ? 0.665 10.875 28.734 1 96.62 245 SER A C 1
ATOM 1844 O O . SER A 1 245 ? 1.447 10.664 29.672 1 96.62 245 SER A O 1
ATOM 1846 N N . LEU A 1 246 ? 0.584 10.102 27.672 1 96.75 246 LEU A N 1
ATOM 1847 C CA . LEU A 1 246 ? 1.484 8.969 27.5 1 96.75 246 LEU A CA 1
ATOM 1848 C C . LEU A 1 246 ? 2.941 9.422 27.516 1 96.75 246 LEU A C 1
ATOM 1850 O O . LEU A 1 246 ? 3.787 8.773 28.141 1 96.75 246 LEU A O 1
ATOM 1854 N N . CYS A 1 247 ? 3.186 10.516 26.812 1 96.56 247 CYS A N 1
ATOM 1855 C CA . CYS A 1 247 ? 4.539 11.062 26.781 1 96.56 247 CYS A CA 1
ATOM 1856 C C . CYS A 1 247 ? 4.977 11.516 28.172 1 96.56 247 CYS A C 1
ATOM 1858 O O . CYS A 1 247 ? 6.094 11.227 28.609 1 96.56 247 CYS A O 1
ATOM 1860 N N . HIS A 1 248 ? 4.145 12.18 28.812 1 94.81 248 HIS A N 1
ATOM 1861 C CA . HIS A 1 248 ? 4.438 12.688 30.156 1 94.81 248 HIS A CA 1
ATOM 1862 C C . HIS A 1 248 ? 4.762 11.547 31.109 1 94.81 248 HIS A C 1
ATOM 1864 O O . HIS A 1 248 ? 5.707 11.641 31.906 1 94.81 248 HIS A O 1
ATOM 1870 N N . ASP A 1 249 ? 4.062 10.523 31.047 1 95.69 249 ASP A N 1
ATOM 1871 C CA . ASP A 1 249 ? 4.211 9.375 31.938 1 95.69 249 ASP A CA 1
ATOM 1872 C C . ASP A 1 249 ? 5.574 8.711 31.75 1 95.69 249 ASP A C 1
ATOM 1874 O O . ASP A 1 249 ? 6.055 8.008 32.656 1 95.69 249 ASP A O 1
ATOM 1878 N N . THR A 1 250 ? 6.176 8.938 30.641 1 93.94 250 THR A N 1
ATOM 1879 C CA . THR A 1 250 ? 7.465 8.297 30.375 1 93.94 250 THR A CA 1
ATOM 1880 C C . THR A 1 250 ? 8.594 9.328 30.406 1 93.94 250 THR A C 1
ATOM 1882 O O . THR A 1 250 ? 9.688 9.07 29.891 1 93.94 250 THR A O 1
ATOM 1885 N N . GLY A 1 251 ? 8.305 10.547 30.812 1 92 251 GLY A N 1
ATOM 1886 C CA . GLY A 1 251 ? 9.32 11.57 31.016 1 92 251 GLY A CA 1
ATOM 1887 C C . GLY A 1 251 ? 9.562 12.422 29.781 1 92 251 GLY A C 1
ATOM 1888 O O . GLY A 1 251 ? 10.539 13.172 29.719 1 92 251 GLY A O 1
ATOM 1889 N N . MET A 1 252 ? 8.727 12.203 28.797 1 92.62 252 MET A N 1
ATOM 1890 C CA . MET A 1 252 ? 8.805 13.023 27.594 1 92.62 252 MET A CA 1
ATOM 1891 C C . MET A 1 252 ? 7.773 14.148 27.625 1 92.62 252 MET A C 1
ATOM 1893 O O . MET A 1 252 ? 6.57 13.891 27.688 1 92.62 252 MET A O 1
ATOM 1897 N N . ASN A 1 253 ? 8.242 15.32 27.688 1 91.19 253 ASN A N 1
ATOM 1898 C CA . ASN A 1 253 ? 7.328 16.453 27.703 1 91.19 253 ASN A CA 1
ATOM 1899 C C . ASN A 1 253 ? 7.242 17.109 26.328 1 91.19 253 ASN A C 1
ATOM 1901 O O . ASN A 1 253 ? 8.156 17.844 25.922 1 91.19 253 ASN A O 1
ATOM 1905 N N . LEU A 1 254 ? 6.172 16.844 25.562 1 91.75 254 LEU A N 1
ATOM 1906 C CA . LEU A 1 254 ? 5.973 17.438 24.234 1 91.75 254 LEU A CA 1
ATOM 1907 C C . LEU A 1 254 ? 5.863 18.953 24.344 1 91.75 254 LEU A C 1
ATOM 1909 O O . LEU A 1 254 ? 6.168 19.672 23.375 1 91.75 254 LEU A O 1
ATOM 1913 N N . SER A 1 255 ? 5.918 19.469 25.422 1 80.69 255 SER A N 1
ATOM 1914 C CA . SER A 1 255 ? 5.852 20.906 25.703 1 80.69 255 SER A CA 1
ATOM 1915 C C . SER A 1 255 ? 5.039 21.641 24.641 1 80.69 255 SER A C 1
ATOM 1917 O O . SER A 1 255 ? 4.059 21.109 24.125 1 80.69 255 SER A O 1
ATOM 1919 N N . GLU A 1 256 ? 5.531 22.891 24.375 1 87.5 256 GLU A N 1
ATOM 1920 C CA . GLU A 1 256 ? 4.871 23.766 23.406 1 87.5 256 GLU A CA 1
ATOM 1921 C C . GLU A 1 256 ? 5.305 23.438 21.969 1 87.5 256 GLU A C 1
ATOM 1923 O O . GLU A 1 256 ? 4.934 24.141 21.031 1 87.5 256 GLU A O 1
ATOM 1928 N N . ARG A 1 257 ? 5.883 22.297 21.781 1 94.38 257 ARG A N 1
ATOM 1929 C CA . ARG A 1 257 ? 6.406 21.984 20.453 1 94.38 257 ARG A CA 1
ATOM 1930 C C . ARG A 1 257 ? 5.523 20.984 19.734 1 94.38 257 ARG A C 1
ATOM 1932 O O . ARG A 1 257 ? 5.965 20.328 18.781 1 94.38 257 ARG A O 1
ATOM 1939 N N . TYR A 1 258 ? 4.336 20.828 20.172 1 97.31 258 TYR A N 1
ATOM 1940 C CA . TYR A 1 258 ? 3.426 19.844 19.625 1 97.31 258 TYR A CA 1
ATOM 1941 C C . TYR A 1 258 ? 2.195 20.5 19.016 1 97.31 258 TYR A C 1
ATOM 1943 O O . TYR A 1 258 ? 1.655 21.453 19.578 1 97.31 258 TYR A O 1
ATOM 1951 N N . ASP A 1 259 ? 1.815 20.016 17.875 1 97.5 259 ASP A N 1
ATOM 1952 C CA . ASP A 1 259 ? 0.545 20.406 17.266 1 97.5 259 ASP A CA 1
ATOM 1953 C C . ASP A 1 259 ? -0.101 19.203 16.562 1 97.5 259 ASP A C 1
ATOM 1955 O O . ASP A 1 259 ? 0.53 18.156 16.391 1 97.5 259 ASP A O 1
ATOM 1959 N N . ASP A 1 260 ? -1.32 19.359 16.25 1 97.62 260 ASP A N 1
ATOM 1960 C CA . ASP A 1 260 ? -2.072 18.359 15.508 1 97.62 260 ASP A CA 1
ATOM 1961 C C . ASP A 1 260 ? -2.793 18.969 14.312 1 97.62 260 ASP A C 1
ATOM 1963 O O . ASP A 1 260 ? -3.52 19.953 14.461 1 97.62 260 ASP A O 1
ATOM 1967 N N . CYS A 1 261 ? -2.631 18.344 13.141 1 98.5 261 CYS A N 1
ATOM 1968 C CA . CYS A 1 261 ? -3.203 18.891 11.906 1 98.5 261 CYS A CA 1
ATOM 1969 C C . CYS A 1 261 ? -4.727 18.891 11.969 1 98.5 261 CYS A C 1
ATOM 1971 O O . CYS A 1 261 ? -5.371 19.797 11.445 1 98.5 261 CYS A O 1
ATOM 1973 N N . GLY A 1 262 ? -5.312 17.812 12.555 1 97.31 262 GLY A N 1
ATOM 1974 C CA . GLY A 1 262 ? -6.758 17.75 12.703 1 97.31 262 GLY A CA 1
ATOM 1975 C C . GLY A 1 262 ? -7.316 18.875 13.562 1 97.31 262 GLY A C 1
ATOM 1976 O O . GLY A 1 262 ? -8.438 19.344 13.328 1 97.31 262 GLY A O 1
ATOM 1977 N N . VAL A 1 263 ? -6.574 19.266 14.547 1 96.5 263 VAL A N 1
ATOM 1978 C CA . VAL A 1 263 ? -6.996 20.344 15.43 1 96.5 263 VAL A CA 1
ATOM 1979 C C . VAL A 1 263 ? -6.836 21.688 14.711 1 96.5 263 VAL A C 1
ATOM 1981 O O . VAL A 1 263 ? -7.691 22.562 14.828 1 96.5 263 VAL A O 1
ATOM 1984 N N . LEU A 1 264 ? -5.816 21.828 13.922 1 97.5 264 LEU A N 1
ATOM 1985 C CA . LEU A 1 264 ? -5.449 23.109 13.32 1 97.5 264 LEU A CA 1
ATOM 1986 C C . LEU A 1 264 ? -6.371 23.438 12.148 1 97.5 264 LEU A C 1
ATOM 1988 O O . LEU A 1 264 ? -6.617 24.609 11.859 1 97.5 264 LEU A O 1
ATOM 1992 N N . ILE A 1 265 ? -6.922 22.453 11.484 1 98 265 ILE A N 1
ATOM 1993 C CA . ILE A 1 265 ? -7.551 22.672 10.188 1 98 265 ILE A CA 1
ATOM 1994 C C . ILE A 1 265 ? -8.945 23.266 10.383 1 98 265 ILE A C 1
ATOM 1996 O O . ILE A 1 265 ? -9.469 23.938 9.5 1 98 265 ILE A O 1
ATOM 2000 N N . TYR A 1 266 ? -9.531 23.016 11.586 1 96.75 266 TYR A N 1
ATOM 2001 C CA . TYR A 1 266 ? -10.867 23.547 11.852 1 96.75 266 TYR A CA 1
ATOM 2002 C C . TYR A 1 266 ? -10.883 24.344 13.148 1 96.75 266 TYR A C 1
ATOM 2004 O O . TYR A 1 266 ? -10.109 24.062 14.07 1 96.75 266 TYR A O 1
ATOM 2012 N N . ASP A 1 267 ? -11.773 25.281 13.211 1 92.62 267 ASP A N 1
ATOM 2013 C CA . ASP A 1 267 ? -11.961 26.016 14.453 1 92.62 267 ASP A CA 1
ATOM 2014 C C . ASP A 1 267 ? -13.211 25.547 15.188 1 92.62 267 ASP A C 1
ATOM 2016 O O . ASP A 1 267 ? -13.945 24.688 14.68 1 92.62 267 ASP A O 1
ATOM 2020 N N . ALA A 1 268 ? -13.359 26.016 16.406 1 84.94 268 ALA A N 1
ATOM 2021 C CA . ALA A 1 268 ? -14.438 25.562 17.281 1 84.94 268 ALA A CA 1
ATOM 2022 C C . ALA A 1 268 ? -15.805 25.875 16.688 1 84.94 268 ALA A C 1
ATOM 2024 O O . ALA A 1 268 ? -16.766 25.125 16.891 1 84.94 268 ALA A O 1
ATOM 2025 N N . GLU A 1 269 ? -15.867 26.828 15.867 1 87.19 269 GLU A N 1
ATOM 2026 C CA . GLU A 1 269 ? -17.141 27.281 15.328 1 87.19 269 GLU A CA 1
ATOM 2027 C C . GLU A 1 269 ? -17.609 26.406 14.172 1 87.19 269 GLU A C 1
ATOM 2029 O O . GLU A 1 269 ? -18.781 26.438 13.789 1 87.19 269 GLU A O 1
ATOM 2034 N N . GLN A 1 270 ? -16.766 25.625 13.688 1 89.94 270 GLN A N 1
ATOM 2035 C CA . GLN A 1 270 ? -17.078 24.859 12.484 1 89.94 270 GLN A CA 1
ATOM 2036 C C . GLN A 1 270 ? -17.734 23.516 12.828 1 89.94 270 GLN A C 1
ATOM 2038 O O . GLN A 1 270 ? -18.031 22.719 11.945 1 89.94 270 GLN A O 1
ATOM 2043 N N . GLN A 1 271 ? -17.938 23.234 14.062 1 84.5 271 GLN A N 1
ATOM 2044 C CA . GLN A 1 271 ? -18.609 22.016 14.5 1 84.5 271 GLN A CA 1
ATOM 2045 C C . GLN A 1 271 ? -17.906 20.781 13.93 1 84.5 271 GLN A C 1
ATOM 2047 O O . GLN A 1 271 ? -18.562 19.891 13.383 1 84.5 271 GLN A O 1
ATOM 2052 N N . ALA A 1 272 ? -16.656 20.859 13.938 1 84.06 272 ALA A N 1
ATOM 2053 C CA . ALA A 1 272 ? -15.867 19.703 13.5 1 84.06 272 ALA A CA 1
ATOM 2054 C C . ALA A 1 272 ? -15.547 18.781 14.672 1 84.06 272 ALA A C 1
ATOM 2056 O O . ALA A 1 272 ? -14.719 17.875 14.547 1 84.06 272 ALA A O 1
ATOM 2057 N N . PHE A 1 273 ? -16.141 19 15.797 1 83 273 PHE A N 1
ATOM 2058 C CA . PHE A 1 273 ? -16.094 18.172 17 1 83 273 PHE A CA 1
ATOM 2059 C C . PHE A 1 273 ? -14.664 17.953 17.453 1 83 273 PHE A C 1
ATOM 2061 O O . PHE A 1 273 ? -13.977 18.906 17.844 1 83 273 PHE A O 1
ATOM 2068 N N . ALA A 1 274 ? -14.133 16.75 17.266 1 84.69 274 ALA A N 1
ATOM 2069 C CA . ALA A 1 274 ? -12.797 16.438 17.781 1 84.69 274 ALA A CA 1
ATOM 2070 C C . ALA A 1 274 ? -11.719 16.984 16.844 1 84.69 274 ALA A C 1
ATOM 2072 O O . ALA A 1 274 ? -10.555 17.094 17.234 1 84.69 274 ALA A O 1
ATOM 2073 N N . GLY A 1 275 ? -12.07 17.438 15.633 1 92.25 275 GLY A N 1
ATOM 2074 C CA . GLY A 1 275 ? -11.117 17.938 14.664 1 92.25 275 GLY A CA 1
ATOM 2075 C C . GLY A 1 275 ? -11.211 17.234 13.32 1 92.25 275 GLY A C 1
ATOM 2076 O O . GLY A 1 275 ? -12.203 16.562 13.031 1 92.25 275 GLY A O 1
ATOM 2077 N N . GLY A 1 276 ? -10.25 17.516 12.5 1 95.38 276 GLY A N 1
ATOM 2078 C CA . GLY A 1 276 ? -10.211 16.922 11.172 1 95.38 276 GLY A CA 1
ATOM 2079 C C . GLY A 1 276 ? -9.641 15.516 11.164 1 95.38 276 GLY A C 1
ATOM 2080 O O . GLY A 1 276 ? -8.875 15.141 12.055 1 95.38 276 GLY A O 1
ATOM 2081 N N . SER A 1 277 ? -10.039 14.727 10.195 1 95.88 277 SER A N 1
ATOM 2082 C CA . SER A 1 277 ? -9.516 13.383 9.961 1 95.88 277 SER A CA 1
ATOM 2083 C C . SER A 1 277 ? -9.391 13.094 8.469 1 95.88 277 SER A C 1
ATOM 2085 O O . SER A 1 277 ? -9.594 13.977 7.637 1 95.88 277 SER A O 1
ATOM 2087 N N . GLY A 1 278 ? -8.938 11.867 8.172 1 96.38 278 GLY A N 1
ATOM 2088 C CA . GLY A 1 278 ? -8.82 11.461 6.781 1 96.38 278 GLY A CA 1
ATOM 2089 C C . GLY A 1 278 ? -7.395 11.516 6.266 1 96.38 278 GLY A C 1
ATOM 2090 O O . GLY A 1 278 ? -6.562 12.258 6.797 1 96.38 278 GLY A O 1
ATOM 2091 N N . CYS A 1 279 ? -7.234 10.906 5.172 1 96.81 279 CYS A N 1
ATOM 2092 C CA . CYS A 1 279 ? -5.906 10.734 4.594 1 96.81 279 CYS A CA 1
ATOM 2093 C C . CYS A 1 279 ? -5.312 12.07 4.176 1 96.81 279 CYS A C 1
ATOM 2095 O O . CYS A 1 279 ? -4.09 12.25 4.199 1 96.81 279 CYS A O 1
ATOM 2097 N N . ALA A 1 280 ? -6.141 13.008 3.846 1 98.56 280 ALA A N 1
ATOM 2098 C CA . ALA A 1 280 ? -5.648 14.289 3.346 1 98.56 280 ALA A CA 1
ATOM 2099 C C . ALA A 1 280 ? -5.297 15.234 4.496 1 98.56 280 ALA A C 1
ATOM 2101 O O . ALA A 1 280 ? -4.582 16.219 4.301 1 98.56 280 ALA A O 1
ATOM 2102 N N . CYS A 1 281 ? -5.781 14.977 5.68 1 98.5 281 CYS A N 1
ATOM 2103 C CA . CYS A 1 281 ? -5.715 15.906 6.805 1 98.5 281 CYS A CA 1
ATOM 2104 C C . CYS A 1 281 ? -4.27 16.266 7.121 1 98.5 281 CYS A C 1
ATOM 2106 O O . CYS A 1 281 ? -3.908 17.453 7.102 1 98.5 281 CYS A O 1
ATOM 2108 N N . CYS A 1 282 ? -3.479 15.281 7.32 1 98.69 282 CYS A N 1
ATOM 2109 C CA . CYS A 1 282 ? -2.076 15.508 7.648 1 98.69 282 CYS A CA 1
ATOM 2110 C C . CYS A 1 282 ? -1.363 16.25 6.52 1 98.69 282 CYS A C 1
ATOM 2112 O O . CYS A 1 282 ? -0.66 17.219 6.762 1 98.69 282 CYS A O 1
ATOM 2114 N N . ALA A 1 283 ? -1.559 15.844 5.297 1 98.81 283 ALA A N 1
ATOM 2115 C CA . ALA A 1 283 ? -0.773 16.297 4.148 1 98.81 283 ALA A CA 1
ATOM 2116 C C . ALA A 1 283 ? -1.113 17.734 3.781 1 98.81 283 ALA A C 1
ATOM 2118 O O . ALA A 1 283 ? -0.218 18.547 3.547 1 98.81 283 ALA A O 1
ATOM 2119 N N . VAL A 1 284 ? -2.436 18.062 3.762 1 98.88 284 VAL A N 1
ATOM 2120 C CA . VAL A 1 284 ? -2.799 19.406 3.326 1 98.88 284 VAL A CA 1
ATOM 2121 C C . VAL A 1 284 ? -2.285 20.438 4.336 1 98.88 284 VAL A C 1
ATOM 2123 O O . VAL A 1 284 ? -1.848 21.516 3.953 1 98.88 284 VAL A O 1
ATOM 2126 N N . VAL A 1 285 ? -2.268 20.109 5.605 1 98.88 285 VAL A N 1
ATOM 2127 C CA . VAL A 1 285 ? -1.819 21.047 6.629 1 98.88 285 VAL A CA 1
ATOM 2128 C C . VAL A 1 285 ? -0.293 21.094 6.648 1 98.88 285 VAL A C 1
ATOM 2130 O O . VAL A 1 285 ? 0.298 22.172 6.668 1 98.88 285 VAL A O 1
ATOM 2133 N N . ALA A 1 286 ? 0.357 19.938 6.586 1 98.81 286 ALA A N 1
ATOM 2134 C CA . ALA A 1 286 ? 1.816 19.906 6.605 1 98.81 286 ALA A CA 1
ATOM 2135 C C . ALA A 1 286 ? 2.398 20.656 5.41 1 98.81 286 ALA A C 1
ATOM 2137 O O . ALA A 1 286 ? 3.355 21.422 5.551 1 98.81 286 ALA A O 1
ATOM 2138 N N . TYR A 1 287 ? 1.812 20.453 4.254 1 98.75 287 TYR A N 1
ATOM 2139 C CA . TYR A 1 287 ? 2.367 20.969 3.006 1 98.75 287 TYR A CA 1
ATOM 2140 C C . TYR A 1 287 ? 2.062 22.453 2.84 1 98.75 287 TYR A C 1
ATOM 2142 O O . TYR A 1 287 ? 2.807 23.172 2.172 1 98.75 287 TYR A O 1
ATOM 2150 N N . SER A 1 288 ? 0.947 22.922 3.412 1 98.44 288 SER A N 1
ATOM 2151 C CA . SER A 1 288 ? 0.541 24.312 3.166 1 98.44 288 SER A CA 1
ATOM 2152 C C . SER A 1 288 ? 0.915 25.219 4.336 1 98.44 288 SER A C 1
ATOM 2154 O O . SER A 1 288 ? 1.299 26.375 4.137 1 98.44 288 SER A O 1
ATOM 2156 N N . TYR A 1 289 ? 0.843 24.719 5.539 1 98.31 289 TYR A N 1
ATOM 2157 C CA . TYR A 1 289 ? 1.038 25.547 6.723 1 98.31 289 TYR A CA 1
ATOM 2158 C C . TYR A 1 289 ? 2.439 25.375 7.293 1 98.31 289 TYR A C 1
ATOM 2160 O O . TYR A 1 289 ? 3.189 26.344 7.434 1 98.31 289 TYR A O 1
ATOM 2168 N N . PHE A 1 290 ? 2.871 24.203 7.535 1 98.38 290 PHE A N 1
ATOM 2169 C CA . PHE A 1 290 ? 4.117 23.984 8.258 1 98.38 290 PHE A CA 1
ATOM 2170 C C . PHE A 1 290 ? 5.316 24.156 7.34 1 98.38 290 PHE A C 1
ATOM 2172 O O . PHE A 1 290 ? 6.359 24.672 7.762 1 98.38 290 PHE A O 1
ATOM 2179 N N . LEU A 1 291 ? 5.238 23.688 6.109 1 98.38 291 LEU A N 1
ATOM 2180 C CA . LEU A 1 291 ? 6.344 23.953 5.191 1 98.38 291 LEU A CA 1
ATOM 2181 C C . LEU A 1 291 ? 6.523 25.438 4.961 1 98.38 291 LEU A C 1
ATOM 2183 O O . LEU A 1 291 ? 7.645 25.922 4.777 1 98.38 291 LEU A O 1
ATOM 2187 N N . GLU A 1 292 ? 5.367 26.172 4.938 1 97.31 292 GLU A N 1
ATOM 2188 C CA . GLU A 1 292 ? 5.477 27.625 4.809 1 97.31 292 GLU A CA 1
ATOM 2189 C C . GLU A 1 292 ? 6.16 28.234 6.027 1 97.31 292 GLU A C 1
ATOM 2191 O O . GLU A 1 292 ? 6.977 29.141 5.895 1 97.31 292 GLU A O 1
ATOM 2196 N N . LYS A 1 293 ? 5.812 27.766 7.23 1 97.31 293 LYS A N 1
ATOM 2197 C CA . LYS A 1 293 ? 6.492 28.219 8.438 1 97.31 293 LYS A CA 1
ATOM 2198 C C . LYS A 1 293 ? 7.988 27.922 8.367 1 97.31 293 LYS A C 1
ATOM 2200 O O . LYS A 1 293 ? 8.797 28.719 8.859 1 97.31 293 LYS A O 1
ATOM 2205 N N . MET A 1 294 ? 8.305 26.797 7.793 1 97.38 294 MET A N 1
ATOM 2206 C CA . MET A 1 294 ? 9.711 26.438 7.609 1 97.38 294 MET A CA 1
ATOM 2207 C C . MET A 1 294 ? 10.383 27.375 6.605 1 97.38 294 MET A C 1
ATOM 2209 O O . MET A 1 294 ? 11.523 27.797 6.812 1 97.38 294 MET A O 1
ATOM 2213 N N . ARG A 1 295 ? 9.695 27.625 5.547 1 96.06 295 ARG A N 1
ATOM 2214 C CA . ARG A 1 295 ? 10.211 28.547 4.535 1 96.06 295 ARG A CA 1
ATOM 2215 C C . ARG A 1 295 ? 10.469 29.922 5.129 1 96.06 295 ARG A C 1
ATOM 2217 O O . ARG A 1 295 ? 11.445 30.594 4.766 1 96.06 295 ARG A O 1
ATOM 2224 N N . GLU A 1 296 ? 9.609 30.312 6.051 1 96 296 GLU A N 1
ATOM 2225 C CA . GLU A 1 296 ? 9.711 31.609 6.715 1 96 296 GLU A CA 1
ATOM 2226 C C . GLU A 1 296 ? 10.734 31.562 7.848 1 96 296 GLU A C 1
ATOM 2228 O O . GLU A 1 296 ? 10.922 32.562 8.555 1 96 296 GLU A O 1
ATOM 2233 N N . LYS A 1 297 ? 11.297 30.438 8.086 1 95.25 297 LYS A N 1
ATOM 2234 C CA . LYS A 1 297 ? 12.336 30.234 9.094 1 95.25 297 LYS A CA 1
ATOM 2235 C C . LYS A 1 297 ? 11.773 30.359 10.5 1 95.25 297 LYS A C 1
ATOM 2237 O O . LYS A 1 297 ? 12.5 30.672 11.445 1 95.25 297 LYS A O 1
ATOM 2242 N N . LYS A 1 298 ? 10.516 30.141 10.594 1 96.69 298 LYS A N 1
ATOM 2243 C CA . LYS A 1 298 ? 9.891 30.125 11.914 1 96.69 298 LYS A CA 1
ATOM 2244 C C . LYS A 1 298 ? 10.102 28.781 12.602 1 96.69 298 LYS A C 1
ATOM 2246 O O . LYS A 1 298 ? 10.07 28.688 13.836 1 96.69 298 LYS A O 1
ATOM 2251 N N . ILE A 1 299 ? 10.211 27.75 11.789 1 96.44 299 ILE A N 1
ATOM 2252 C CA . ILE A 1 299 ? 10.641 26.438 12.281 1 96.44 299 ILE A CA 1
ATOM 2253 C C . ILE A 1 299 ? 11.734 25.891 11.367 1 96.44 299 ILE A C 1
ATOM 2255 O O . ILE A 1 299 ? 11.742 26.156 10.164 1 96.44 299 ILE A O 1
ATOM 2259 N N . LYS A 1 300 ? 12.625 25.125 11.953 1 97.81 300 LYS A N 1
ATOM 2260 C CA . LYS A 1 300 ? 13.758 24.578 11.203 1 97.81 300 LYS A CA 1
ATOM 2261 C C . LYS A 1 300 ? 13.672 23.062 11.102 1 97.81 300 LYS A C 1
ATOM 2263 O O . LYS A 1 300 ? 14.172 22.469 10.148 1 97.81 300 LYS A O 1
ATOM 2268 N N . THR A 1 301 ? 13.164 22.5 12.125 1 98.25 301 THR A N 1
ATOM 2269 C CA . THR A 1 301 ? 13.078 21.047 12.211 1 98.25 301 THR A CA 1
ATOM 2270 C C . THR A 1 301 ? 11.664 20.609 12.586 1 98.25 301 THR A C 1
ATOM 2272 O O . THR A 1 301 ? 11.047 21.219 13.469 1 98.25 301 THR A O 1
ATOM 2275 N N . MET A 1 302 ? 11.188 19.641 11.859 1 98.56 302 MET A N 1
ATOM 2276 C CA . MET A 1 302 ? 9.828 19.172 12.078 1 98.56 302 MET A CA 1
ATOM 2277 C C . MET A 1 302 ? 9.766 17.641 11.984 1 98.56 302 MET A C 1
ATOM 2279 O O . MET A 1 302 ? 10.398 17.047 11.109 1 98.56 302 MET A O 1
ATOM 2283 N N . LEU A 1 303 ? 9.125 17 12.938 1 98.81 303 LEU A N 1
ATOM 2284 C CA . LEU A 1 303 ? 8.766 15.594 12.844 1 98.81 303 LEU A CA 1
ATOM 2285 C C . LEU A 1 303 ? 7.277 15.43 12.562 1 98.81 303 LEU A C 1
ATOM 2287 O O . LEU A 1 303 ? 6.441 15.766 13.398 1 98.81 303 LEU A O 1
ATOM 2291 N N . VAL A 1 304 ? 6.941 14.992 11.391 1 98.88 304 VAL A N 1
ATOM 2292 C CA . VAL A 1 304 ? 5.555 14.727 11.016 1 98.88 304 VAL A CA 1
ATOM 2293 C C . VAL A 1 304 ? 5.199 13.281 11.359 1 98.88 304 VAL A C 1
ATOM 2295 O O . VAL A 1 304 ? 5.832 12.344 10.867 1 98.88 304 VAL A O 1
ATOM 2298 N N . VAL A 1 305 ? 4.207 13.078 12.188 1 98.81 305 VAL A N 1
ATOM 2299 C CA . VAL A 1 305 ? 3.771 11.758 12.633 1 98.81 305 VAL A CA 1
ATOM 2300 C C . VAL A 1 305 ? 2.295 11.562 12.305 1 98.81 305 VAL A C 1
ATOM 2302 O O . VAL A 1 305 ? 1.422 11.828 13.133 1 98.81 305 VAL A O 1
ATOM 2305 N N . ALA A 1 306 ? 2.045 10.984 11.117 1 98.56 306 ALA A N 1
ATOM 2306 C CA . ALA A 1 306 ? 0.663 10.719 10.734 1 98.56 306 ALA A CA 1
ATOM 2307 C C . ALA A 1 306 ? 0.158 9.422 11.375 1 98.56 306 ALA A C 1
ATOM 2309 O O . ALA A 1 306 ? 0.894 8.438 11.461 1 98.56 306 ALA A O 1
ATOM 2310 N N . THR A 1 307 ? -1.049 9.43 11.797 1 97.75 307 THR A N 1
ATOM 2311 C CA . THR A 1 307 ? -1.672 8.297 12.469 1 97.75 307 THR A CA 1
ATOM 2312 C C . THR A 1 307 ? -2.809 7.727 11.625 1 97.75 307 THR A C 1
ATOM 2314 O O . THR A 1 307 ? -3.391 8.43 10.797 1 97.75 307 THR A O 1
ATOM 2317 N N . GLY A 1 308 ? -3.041 6.453 11.805 1 97.31 308 GLY A N 1
ATOM 2318 C CA . GLY A 1 308 ? -4.152 5.816 11.125 1 97.31 308 GLY A CA 1
ATOM 2319 C C . GLY A 1 308 ? -4.754 4.664 11.906 1 97.31 308 GLY A C 1
ATOM 2320 O O . GLY A 1 308 ? -4.027 3.834 12.453 1 97.31 308 GLY A O 1
ATOM 2321 N N . ALA A 1 309 ? -6.086 4.676 12 1 97.12 309 ALA A N 1
ATOM 2322 C CA . ALA A 1 309 ? -6.812 3.537 12.555 1 97.12 309 ALA A CA 1
ATOM 2323 C C . ALA A 1 309 ? -7.031 2.457 11.5 1 97.12 309 ALA A C 1
ATOM 2325 O O . ALA A 1 309 ? -7.527 2.738 10.406 1 97.12 309 ALA A O 1
ATOM 2326 N N . LEU A 1 310 ? -6.605 1.26 11.805 1 97.69 310 LEU A N 1
ATOM 2327 C CA . LEU A 1 310 ? -6.535 0.183 10.82 1 97.69 310 LEU A CA 1
ATOM 2328 C C . LEU A 1 310 ? -7.703 -0.784 10.992 1 97.69 310 LEU A C 1
ATOM 2330 O O . LEU A 1 310 ? -7.504 -1.942 11.367 1 97.69 310 LEU A O 1
ATOM 2334 N N . PHE A 1 311 ? -8.906 -0.385 10.758 1 93.06 311 PHE A N 1
ATOM 2335 C CA . PHE A 1 311 ? -10.109 -1.207 10.883 1 93.06 311 PHE A CA 1
ATOM 2336 C C . PHE A 1 311 ? -11.008 -1.052 9.664 1 93.06 311 PHE A C 1
ATOM 2338 O O . PHE A 1 311 ? -10.68 -0.3 8.742 1 93.06 311 PHE A O 1
ATOM 2345 N N . ASN A 1 312 ? -12 -1.803 9.547 1 92.75 312 ASN A N 1
ATOM 2346 C CA . ASN A 1 312 ? -13.117 -1.564 8.633 1 92.75 312 ASN A CA 1
ATOM 2347 C C . ASN A 1 312 ? -14.461 -1.81 9.32 1 92.75 312 ASN A C 1
ATOM 2349 O O . ASN A 1 312 ? -14.5 -2.197 10.492 1 92.75 312 ASN A O 1
ATOM 2353 N N . SER A 1 313 ? -15.523 -1.488 8.68 1 89.5 313 SER A N 1
ATOM 2354 C CA . SER A 1 313 ? -16.859 -1.528 9.281 1 89.5 313 SER A CA 1
ATOM 2355 C C . SER A 1 313 ? -17.219 -2.945 9.703 1 89.5 313 SER A C 1
ATOM 2357 O O . SER A 1 313 ? -17.906 -3.137 10.711 1 89.5 313 SER A O 1
ATOM 2359 N N . THR A 1 314 ? -16.75 -3.947 8.938 1 89.88 314 THR A N 1
ATOM 2360 C CA . THR A 1 314 ? -17.047 -5.34 9.25 1 89.88 314 THR A CA 1
ATOM 2361 C C . THR A 1 314 ? -16.406 -5.754 10.57 1 89.88 314 THR A C 1
ATOM 2363 O O . THR A 1 314 ? -17.047 -6.406 11.398 1 89.88 314 THR A O 1
ATOM 2366 N N . MET A 1 315 ? -15.219 -5.367 10.789 1 91.12 315 MET A N 1
ATOM 2367 C CA . MET A 1 315 ? -14.508 -5.715 12.023 1 91.12 315 MET A CA 1
ATOM 2368 C C . MET A 1 315 ? -15.148 -5.031 13.227 1 91.12 315 MET A C 1
ATOM 2370 O O . MET A 1 315 ? -15.211 -5.609 14.312 1 91.12 315 MET A O 1
ATOM 2374 N N . VAL A 1 316 ? -15.547 -3.797 13.055 1 89.56 316 VAL A N 1
ATOM 2375 C CA . VAL A 1 316 ? -16.234 -3.066 14.117 1 89.56 316 VAL A CA 1
ATOM 2376 C C . VAL A 1 316 ? -17.516 -3.789 14.492 1 89.56 316 VAL A C 1
ATOM 2378 O O . VAL A 1 316 ? -17.828 -3.953 15.68 1 89.56 316 VAL A O 1
ATOM 2381 N N . LYS A 1 317 ? -18.281 -4.219 13.492 1 90.06 317 LYS A N 1
ATOM 2382 C CA . LYS A 1 317 ? -19.531 -4.922 13.719 1 90.06 317 LYS A CA 1
ATOM 2383 C C . LYS A 1 317 ? -19.312 -6.25 14.43 1 90.06 317 LYS A C 1
ATOM 2385 O O . LYS A 1 317 ? -20.188 -6.727 15.164 1 90.06 317 LYS A O 1
ATOM 2390 N N . GLN A 1 318 ? -18.172 -6.766 14.234 1 91.69 318 GLN A N 1
ATOM 2391 C CA . GLN A 1 318 ? -17.828 -8.023 14.883 1 91.69 318 GLN A CA 1
ATOM 2392 C C . GLN A 1 318 ? -17.156 -7.785 16.234 1 91.69 318 GLN A C 1
ATOM 2394 O O . GLN A 1 318 ? -16.578 -8.703 16.812 1 91.69 318 GLN A O 1
ATOM 2399 N N . ASN A 1 319 ? -17.141 -6.562 16.703 1 92.31 319 ASN A N 1
ATOM 2400 C CA . ASN A 1 319 ? -16.656 -6.164 18.031 1 92.31 319 ASN A CA 1
ATOM 2401 C C . ASN A 1 319 ? -15.164 -6.441 18.188 1 92.31 319 ASN A C 1
ATOM 2403 O O . ASN A 1 319 ? -14.711 -6.871 19.25 1 92.31 319 ASN A O 1
ATOM 2407 N N . GLN A 1 320 ? -14.516 -6.336 17.047 1 94.25 320 GLN A N 1
ATOM 2408 C CA . GLN A 1 320 ? -13.062 -6.438 17.109 1 94.25 320 GLN A CA 1
ATOM 2409 C C . GLN A 1 320 ? -12.438 -5.113 17.547 1 94.25 320 GLN A C 1
ATOM 2411 O O . GLN A 1 320 ? -13.008 -4.047 17.312 1 94.25 320 GLN A O 1
ATOM 2416 N N . SER A 1 321 ? -11.25 -5.176 18.219 1 96.5 321 SER A N 1
ATOM 2417 C CA . SER A 1 321 ? -10.523 -3.967 18.609 1 96.5 321 SER A CA 1
ATOM 2418 C C . SER A 1 321 ? -10.031 -3.207 17.375 1 96.5 321 SER A C 1
ATOM 2420 O O . SER A 1 321 ? -10 -3.752 16.281 1 96.5 321 SER A O 1
ATOM 2422 N N . ILE A 1 322 ? -9.703 -1.972 17.609 1 96.19 322 ILE A N 1
ATOM 2423 C CA . ILE A 1 322 ? -9.281 -1.085 16.531 1 96.19 322 ILE A CA 1
ATOM 2424 C C . ILE A 1 322 ? -7.773 -0.859 16.609 1 96.19 322 ILE A C 1
ATOM 2426 O O . ILE A 1 322 ? -7.305 0.005 17.359 1 96.19 322 ILE A O 1
ATOM 2430 N N . PRO A 1 323 ? -7.02 -1.61 15.812 1 98 323 PRO A N 1
ATOM 2431 C CA . PRO A 1 323 ? -5.578 -1.349 15.766 1 98 323 PRO A CA 1
ATOM 2432 C C . PRO A 1 323 ? -5.242 -0.022 15.094 1 98 323 PRO A C 1
ATOM 2434 O O . PRO A 1 323 ? -6.051 0.511 14.328 1 98 323 PRO A O 1
ATOM 2437 N N . ALA A 1 324 ? -4.082 0.495 15.414 1 98.5 324 ALA A N 1
ATOM 2438 C CA . ALA A 1 324 ? -3.65 1.764 14.836 1 98.5 324 ALA A CA 1
ATOM 2439 C C . ALA A 1 324 ? -2.16 1.737 14.508 1 98.5 324 ALA A C 1
ATOM 2441 O O . ALA A 1 324 ? -1.423 0.884 15.008 1 98.5 324 ALA A O 1
ATOM 2442 N N . ILE A 1 325 ? -1.765 2.625 13.664 1 98.81 325 ILE A N 1
ATOM 2443 C CA . ILE A 1 325 ? -0.368 2.732 13.25 1 98.81 325 ILE A CA 1
ATOM 2444 C C . ILE A 1 325 ? -0.003 4.203 13.047 1 98.81 325 ILE A C 1
ATOM 2446 O O . ILE A 1 325 ? -0.883 5.051 12.891 1 98.81 325 ILE A O 1
ATOM 2450 N N . ALA A 1 326 ? 1.245 4.543 13.211 1 98.88 326 ALA A N 1
ATOM 2451 C CA . ALA A 1 326 ? 1.777 5.871 12.906 1 98.88 326 ALA A CA 1
ATOM 2452 C C . ALA A 1 326 ? 3.152 5.77 12.25 1 98.88 326 ALA A C 1
ATOM 2454 O O . ALA A 1 326 ? 4 4.988 12.688 1 98.88 326 ALA A O 1
ATOM 2455 N N . HIS A 1 327 ? 3.352 6.414 11.148 1 98.94 327 HIS A N 1
ATOM 2456 C CA . HIS A 1 327 ? 4.652 6.582 10.508 1 98.94 327 HIS A CA 1
ATOM 2457 C C . HIS A 1 327 ? 5.176 8.008 10.688 1 98.94 327 HIS A C 1
ATOM 2459 O O . HIS A 1 327 ? 4.391 8.945 10.852 1 98.94 327 HIS A O 1
ATOM 2465 N N . ALA A 1 328 ? 6.48 8.164 10.672 1 98.88 328 ALA A N 1
ATOM 2466 C CA . ALA A 1 328 ? 7.031 9.5 10.906 1 98.88 328 ALA A CA 1
ATOM 2467 C C . ALA A 1 328 ? 8.031 9.875 9.812 1 98.88 328 ALA A C 1
ATOM 2469 O O . ALA A 1 328 ? 8.742 9.008 9.297 1 98.88 328 ALA A O 1
ATOM 2470 N N . ILE A 1 329 ? 8.078 11.125 9.453 1 98.88 329 ILE A N 1
ATOM 2471 C CA . ILE A 1 329 ? 9.047 11.734 8.547 1 98.88 329 ILE A CA 1
ATOM 2472 C C . ILE A 1 329 ? 9.688 12.953 9.219 1 98.88 329 ILE A C 1
ATOM 2474 O O . ILE A 1 329 ? 8.984 13.852 9.688 1 98.88 329 ILE A O 1
ATOM 2478 N N . ALA A 1 330 ? 11 12.961 9.266 1 98.81 330 ALA A N 1
ATOM 2479 C CA . ALA A 1 330 ? 11.742 14.109 9.773 1 98.81 330 ALA A CA 1
ATOM 2480 C C . ALA A 1 330 ? 12.141 15.047 8.641 1 98.81 330 ALA A C 1
ATOM 2482 O O . ALA A 1 330 ? 12.828 14.648 7.703 1 98.81 330 ALA A O 1
ATOM 2483 N N . ILE A 1 331 ? 11.711 16.312 8.742 1 98.75 331 ILE A N 1
ATOM 2484 C CA . ILE A 1 331 ? 11.984 17.312 7.715 1 98.75 331 ILE A CA 1
ATOM 2485 C C . ILE A 1 331 ? 12.789 18.469 8.32 1 98.75 331 ILE A C 1
ATOM 2487 O O . ILE A 1 331 ? 12.508 18.906 9.438 1 98.75 331 ILE A O 1
ATOM 2491 N N . GLU A 1 332 ? 13.75 18.922 7.59 1 98.19 332 GLU A N 1
ATOM 2492 C CA . GLU A 1 332 ? 14.578 20.047 8.039 1 98.19 332 GLU A CA 1
ATOM 2493 C C . GLU A 1 332 ? 14.656 21.125 6.969 1 98.19 332 GLU A C 1
ATOM 2495 O O . GLU A 1 332 ? 14.695 20.828 5.773 1 98.19 332 GLU A O 1
ATOM 2500 N N . ALA A 1 333 ? 14.695 22.312 7.41 1 97.12 333 ALA A N 1
ATOM 2501 C CA . ALA A 1 333 ? 14.922 23.438 6.508 1 97.12 333 ALA A CA 1
ATOM 2502 C C . ALA A 1 333 ? 16.391 23.516 6.07 1 97.12 333 ALA A C 1
ATOM 2504 O O . ALA A 1 333 ? 17.297 23.25 6.863 1 97.12 333 ALA A O 1
ATOM 2505 N N . VAL A 1 334 ? 16.547 23.75 4.746 1 91.12 334 VAL A N 1
ATOM 2506 C CA . VAL A 1 334 ? 17.891 23.875 4.203 1 91.12 334 VAL A CA 1
ATOM 2507 C C . VAL A 1 334 ? 18.172 25.344 3.842 1 91.12 334 VAL A C 1
ATOM 2509 O O . VAL A 1 334 ? 17.312 26.016 3.262 1 91.12 334 VAL A O 1
ATOM 2512 N N . THR A 1 335 ? 19.172 26 4.457 1 75.56 335 THR A N 1
ATOM 2513 C CA . THR A 1 335 ? 19.609 27.375 4.18 1 75.56 335 THR A CA 1
ATOM 2514 C C . THR A 1 335 ? 20.562 27.391 2.988 1 75.56 335 THR A C 1
ATOM 2516 O O . THR A 1 335 ? 21.312 26.438 2.764 1 75.56 335 THR A O 1
ATOM 2519 N N . MET B 1 1 ? 22.219 4.117 -11.82 1 72.06 1 MET B N 1
ATOM 2520 C CA . MET B 1 1 ? 20.859 3.84 -11.359 1 72.06 1 MET B CA 1
ATOM 2521 C C . MET B 1 1 ? 20.531 2.354 -11.477 1 72.06 1 MET B C 1
ATOM 2523 O O . MET B 1 1 ? 20.953 1.697 -12.43 1 72.06 1 MET B O 1
ATOM 2527 N N . LYS B 1 2 ? 19.953 1.938 -10.469 1 90.12 2 LYS B N 1
ATOM 2528 C CA . LYS B 1 2 ? 19.562 0.532 -10.414 1 90.12 2 LYS B CA 1
ATOM 2529 C C . LYS B 1 2 ? 18.328 0.275 -11.281 1 90.12 2 LYS B C 1
ATOM 2531 O O . LYS B 1 2 ? 18.047 -0.866 -11.656 1 90.12 2 LYS B O 1
ATOM 2536 N N . ARG B 1 3 ? 17.672 1.356 -11.555 1 91.69 3 ARG B N 1
ATOM 2537 C CA . ARG B 1 3 ? 16.562 1.278 -12.5 1 91.69 3 ARG B CA 1
ATOM 2538 C C . ARG B 1 3 ? 17.078 1.216 -13.938 1 91.69 3 ARG B C 1
ATOM 2540 O O . ARG B 1 3 ? 17.875 2.055 -14.352 1 91.69 3 ARG B O 1
ATOM 2547 N N . VAL B 1 4 ? 16.656 0.185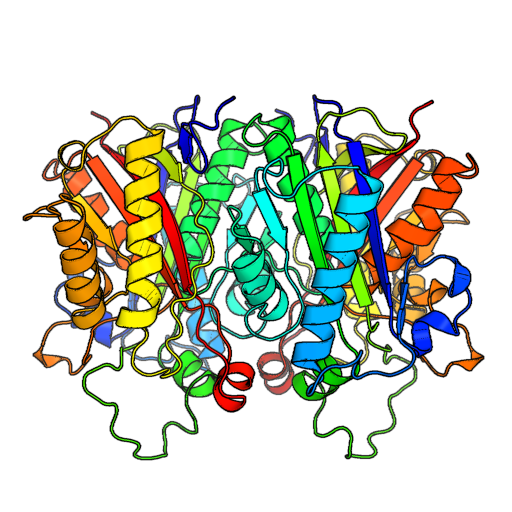 -14.602 1 94.19 4 VAL B N 1
ATOM 2548 C CA . VAL B 1 4 ? 17.016 0.027 -16 1 94.19 4 VAL B CA 1
ATOM 2549 C C . VAL B 1 4 ? 15.805 0.304 -16.891 1 94.19 4 VAL B C 1
ATOM 2551 O O . VAL B 1 4 ? 14.711 -0.209 -16.641 1 94.19 4 VAL B O 1
ATOM 2554 N N . GLY B 1 5 ? 15.93 1.222 -17.812 1 94.44 5 GLY B N 1
ATOM 2555 C CA . GLY B 1 5 ? 14.82 1.589 -18.672 1 94.44 5 GLY B CA 1
ATOM 2556 C C . GLY B 1 5 ? 13.75 2.393 -17.953 1 94.44 5 GLY B C 1
ATOM 2557 O O . GLY B 1 5 ? 14.055 3.311 -17.203 1 94.44 5 GLY B O 1
ATOM 2558 N N . ALA B 1 6 ? 12.492 2.096 -18.219 1 95.38 6 ALA B N 1
ATOM 2559 C CA . ALA B 1 6 ? 11.383 2.951 -17.797 1 95.38 6 ALA B CA 1
ATOM 2560 C C . ALA B 1 6 ? 10.766 2.441 -16.5 1 95.38 6 ALA B C 1
ATOM 2562 O O . ALA B 1 6 ? 10.25 3.227 -15.703 1 95.38 6 ALA B O 1
ATOM 2563 N N . GLN B 1 7 ? 10.812 1.077 -16.266 1 97.38 7 GLN B N 1
ATOM 2564 C CA . GLN B 1 7 ? 9.938 0.557 -15.219 1 97.38 7 GLN B CA 1
ATOM 2565 C C . GLN B 1 7 ? 10.633 -0.538 -14.414 1 97.38 7 GLN B C 1
ATOM 2567 O O . GLN B 1 7 ? 10.086 -1.038 -13.43 1 97.38 7 GLN B O 1
ATOM 2572 N N . THR B 1 8 ? 11.914 -0.96 -14.789 1 98.75 8 THR B N 1
ATOM 2573 C CA . THR B 1 8 ? 12.477 -2.186 -14.234 1 98.75 8 THR B CA 1
ATOM 2574 C C . THR B 1 8 ? 13.695 -1.877 -13.367 1 98.75 8 THR B C 1
ATOM 2576 O O . THR B 1 8 ? 14.516 -1.026 -13.727 1 98.75 8 THR B O 1
ATOM 2579 N N . ILE B 1 9 ? 13.742 -2.465 -12.227 1 98.69 9 ILE B N 1
ATOM 2580 C CA . ILE B 1 9 ? 14.883 -2.406 -11.328 1 98.69 9 ILE B CA 1
ATOM 2581 C C . ILE B 1 9 ? 15.672 -3.713 -11.406 1 98.69 9 ILE B C 1
ATOM 2583 O O . ILE B 1 9 ? 15.102 -4.797 -11.258 1 98.69 9 ILE B O 1
ATOM 2587 N N . VAL B 1 10 ? 16.922 -3.672 -11.703 1 98.5 10 VAL B N 1
ATOM 2588 C CA . VAL B 1 10 ? 17.844 -4.801 -11.586 1 98.5 10 VAL B CA 1
ATOM 2589 C C . VAL B 1 10 ? 18.688 -4.656 -10.32 1 98.5 10 VAL B C 1
ATOM 2591 O O . VAL B 1 10 ? 19.406 -3.666 -10.156 1 98.5 10 VAL B O 1
ATOM 2594 N N . PHE B 1 11 ? 18.609 -5.633 -9.445 1 98.19 11 PHE B N 1
ATOM 2595 C CA . PHE B 1 11 ? 19.188 -5.488 -8.117 1 98.19 11 PHE B CA 1
ATOM 2596 C C . PHE B 1 11 ? 20.688 -5.758 -8.141 1 98.19 11 PHE B C 1
ATOM 2598 O O . PHE B 1 11 ? 21.156 -6.668 -8.828 1 98.19 11 PHE B O 1
ATOM 2605 N N . ASP B 1 12 ? 21.453 -4.969 -7.383 1 97.31 12 ASP B N 1
ATOM 2606 C CA . ASP B 1 12 ? 22.891 -5.117 -7.25 1 97.31 12 ASP B CA 1
ATOM 2607 C C . ASP B 1 12 ? 23.25 -6.238 -6.273 1 97.31 12 ASP B C 1
ATOM 2609 O O . ASP B 1 12 ? 24.188 -7.004 -6.504 1 97.31 12 ASP B O 1
ATOM 2613 N N . LYS B 1 13 ? 22.5 -6.285 -5.219 1 96.69 13 LYS B N 1
ATOM 2614 C CA . LYS B 1 13 ? 22.734 -7.316 -4.211 1 96.69 13 LYS B CA 1
ATOM 2615 C C . LYS B 1 13 ? 22.031 -8.617 -4.59 1 96.69 13 LYS B C 1
ATOM 2617 O O . LYS B 1 13 ? 21.062 -8.609 -5.348 1 96.69 13 LYS B O 1
ATOM 2622 N N . ASN B 1 14 ? 22.656 -9.688 -4.066 1 97.62 14 ASN B N 1
ATOM 2623 C CA . ASN B 1 14 ? 21.953 -10.969 -4.184 1 97.62 14 ASN B CA 1
ATOM 2624 C C . ASN B 1 14 ? 20.812 -11.078 -3.178 1 97.62 14 ASN B C 1
ATOM 2626 O O . ASN B 1 14 ? 21.047 -11.352 -1.999 1 97.62 14 ASN B O 1
ATOM 2630 N N . ILE B 1 15 ? 19.625 -10.922 -3.674 1 98.56 15 ILE B N 1
ATOM 2631 C CA . ILE B 1 15 ? 18.438 -11.047 -2.838 1 98.56 15 ILE B CA 1
ATOM 2632 C C . ILE B 1 15 ? 17.797 -12.422 -3.033 1 98.56 15 ILE B C 1
ATOM 2634 O O . ILE B 1 15 ? 17.516 -12.828 -4.164 1 98.56 15 ILE B O 1
ATOM 2638 N N . TYR B 1 16 ? 17.531 -13.078 -1.921 1 98.81 16 TYR B N 1
ATOM 2639 C CA . TYR B 1 16 ? 17.031 -14.453 -1.993 1 98.81 16 TYR B CA 1
ATOM 2640 C C . TYR B 1 16 ? 15.68 -14.57 -1.307 1 98.81 16 TYR B C 1
ATOM 2642 O O . TYR B 1 16 ? 15.359 -13.797 -0.405 1 98.81 16 TYR B O 1
ATOM 2650 N N . ILE B 1 17 ? 14.891 -15.477 -1.832 1 98.88 17 ILE B N 1
ATOM 2651 C CA . ILE B 1 17 ? 13.758 -16 -1.083 1 98.88 17 ILE B CA 1
ATOM 2652 C C . ILE B 1 17 ? 14.227 -17.109 -0.139 1 98.88 17 ILE B C 1
ATOM 2654 O O . ILE B 1 17 ? 14.422 -18.25 -0.559 1 98.88 17 ILE B O 1
ATOM 2658 N N . GLU B 1 18 ? 14.297 -16.781 1.149 1 98.12 18 GLU B N 1
ATOM 2659 C CA . GLU B 1 18 ? 14.852 -17.703 2.129 1 98.12 18 GLU B CA 1
ATOM 2660 C C . GLU B 1 18 ? 13.891 -18.859 2.396 1 98.12 18 GLU B C 1
ATOM 2662 O O . GLU B 1 18 ? 14.32 -20.016 2.543 1 98.12 18 GLU B O 1
ATOM 2667 N N . SER B 1 19 ? 12.727 -18.516 2.541 1 98.62 19 SER B N 1
ATOM 2668 C CA . SER B 1 19 ? 11.688 -19.5 2.859 1 98.62 19 SER B CA 1
ATOM 2669 C C . SER B 1 19 ? 10.305 -18.984 2.461 1 98.62 19 SER B C 1
ATOM 2671 O O . SER B 1 19 ? 10.133 -17.781 2.229 1 98.62 19 SER B O 1
ATOM 2673 N N . VAL B 1 20 ? 9.406 -19.906 2.311 1 98.88 20 VAL B N 1
ATOM 2674 C CA . VAL B 1 20 ? 8.031 -19.562 1.967 1 98.88 20 VAL B CA 1
ATOM 2675 C C . VAL B 1 20 ? 7.07 -20.422 2.787 1 98.88 20 VAL B C 1
ATOM 2677 O O . VAL B 1 20 ? 7.465 -21.438 3.348 1 98.88 20 VAL B O 1
ATOM 2680 N N . GLY B 1 21 ? 5.859 -19.906 2.986 1 98.94 21 GLY B N 1
ATOM 2681 C CA . GLY B 1 21 ? 4.758 -20.641 3.588 1 98.94 21 GLY B CA 1
ATOM 2682 C C . GLY B 1 21 ? 3.455 -20.5 2.824 1 98.94 21 GLY B C 1
ATOM 2683 O O . GLY B 1 21 ? 3.119 -19.391 2.371 1 98.94 21 GLY B O 1
ATOM 2684 N N . THR B 1 22 ? 2.768 -21.641 2.59 1 98.94 22 THR B N 1
ATOM 2685 C CA . THR B 1 22 ? 1.499 -21.641 1.87 1 98.94 22 THR B CA 1
ATOM 2686 C C . THR B 1 22 ? 0.445 -22.453 2.621 1 98.94 22 THR B C 1
ATOM 2688 O O . THR B 1 22 ? 0.709 -23.562 3.057 1 98.94 22 THR B O 1
ATOM 2691 N N . VAL B 1 23 ? -0.69 -21.844 2.824 1 98.94 23 VAL B N 1
ATOM 2692 C CA . VAL B 1 23 ? -1.843 -22.453 3.469 1 98.94 23 VAL B CA 1
ATOM 2693 C C . VAL B 1 23 ? -3.092 -22.25 2.615 1 98.94 23 VAL B C 1
ATOM 2695 O O . VAL B 1 23 ? -3.314 -21.141 2.1 1 98.94 23 VAL B O 1
ATOM 2698 N N . VAL B 1 24 ? -3.916 -23.328 2.426 1 98.88 24 VAL B N 1
ATOM 2699 C CA . VAL B 1 24 ? -5.051 -23.172 1.521 1 98.88 24 VAL B CA 1
ATOM 2700 C C . VAL B 1 24 ? -6.309 -23.75 2.154 1 98.88 24 VAL B C 1
ATOM 2702 O O . VAL B 1 24 ? -6.246 -24.359 3.225 1 98.88 24 VAL B O 1
ATOM 2705 N N . GLY B 1 25 ? -7.395 -23.453 1.55 1 98.5 25 GLY B N 1
ATOM 2706 C CA . GLY B 1 25 ? -8.688 -23.984 1.953 1 98.5 25 GLY B CA 1
ATOM 2707 C C . GLY B 1 25 ? -9.008 -25.312 1.288 1 98.5 25 GLY B C 1
ATOM 2708 O O . GLY B 1 25 ? -8.156 -25.922 0.639 1 98.5 25 GLY B O 1
ATOM 2709 N N . PRO B 1 26 ? -10.25 -25.781 1.481 1 97.75 26 PRO B N 1
ATOM 2710 C CA . PRO B 1 26 ? -10.602 -27.141 1.063 1 97.75 26 PRO B CA 1
ATOM 2711 C C . PRO B 1 26 ? -10.641 -27.297 -0.455 1 97.75 26 PRO B C 1
ATOM 2713 O O . PRO B 1 26 ? -10.188 -28.328 -0.982 1 97.75 26 PRO B O 1
ATOM 2716 N N . LYS B 1 27 ? -11.164 -26.375 -1.205 1 97.31 27 LYS B N 1
ATOM 2717 C CA . LYS B 1 27 ? -11.266 -26.484 -2.656 1 97.31 27 LYS B CA 1
ATOM 2718 C C . LYS B 1 27 ? -9.891 -26.562 -3.305 1 97.31 27 LYS B C 1
ATOM 2720 O O . LYS B 1 27 ? -9.664 -27.344 -4.227 1 97.31 27 LYS B O 1
ATOM 2725 N N . GLU B 1 28 ? -9.023 -25.688 -2.83 1 98.38 28 GLU B N 1
ATOM 2726 C CA . GLU B 1 28 ? -7.648 -25.688 -3.316 1 98.38 28 GLU B CA 1
ATOM 2727 C C . GLU B 1 28 ? -6.953 -27 -3.004 1 98.38 28 GLU B C 1
ATOM 2729 O O . GLU B 1 28 ? -6.215 -27.531 -3.836 1 98.38 28 GLU B O 1
ATOM 2734 N N . ARG B 1 29 ? -7.199 -27.484 -1.872 1 97.31 29 ARG B N 1
ATOM 2735 C CA . ARG B 1 29 ? -6.617 -28.75 -1.454 1 97.31 29 ARG B CA 1
ATOM 2736 C C . ARG B 1 29 ? -7.043 -29.875 -2.387 1 97.31 29 ARG B C 1
ATOM 2738 O O . ARG B 1 29 ? -6.262 -30.797 -2.66 1 97.31 29 ARG B O 1
ATOM 2745 N N . GLU B 1 30 ? -8.188 -29.828 -2.85 1 97.06 30 GLU B N 1
ATOM 2746 C CA . GLU B 1 30 ? -8.766 -30.875 -3.682 1 97.06 30 GLU B CA 1
ATOM 2747 C C . GLU B 1 30 ? -8.359 -30.703 -5.145 1 97.06 30 GLU B C 1
ATOM 2749 O O . GLU B 1 30 ? -8.617 -31.594 -5.969 1 97.06 30 GLU B O 1
ATOM 2754 N N . GLY B 1 31 ? -7.734 -29.609 -5.445 1 96.88 31 GLY B N 1
ATOM 2755 C CA . GLY B 1 31 ? -7.332 -29.328 -6.812 1 96.88 31 GLY B CA 1
ATOM 2756 C C . GLY B 1 31 ? -6.066 -30.047 -7.227 1 96.88 31 GLY B C 1
ATOM 2757 O O . GLY B 1 31 ? -5.52 -30.844 -6.457 1 96.88 31 GLY B O 1
ATOM 2758 N N . PRO B 1 32 ? -5.621 -29.797 -8.453 1 97.25 32 PRO B N 1
ATOM 2759 C CA . PRO B 1 32 ? -4.484 -30.516 -9.023 1 97.25 32 PRO B CA 1
ATOM 2760 C C . PRO B 1 32 ? -3.189 -30.281 -8.25 1 97.25 32 PRO B C 1
ATOM 2762 O O . PRO B 1 32 ? -2.291 -31.125 -8.273 1 97.25 32 PRO B O 1
ATOM 2765 N N . LEU B 1 33 ? -3.119 -29.156 -7.469 1 97.75 33 LEU B N 1
ATOM 2766 C CA . LEU B 1 33 ? -1.895 -28.828 -6.746 1 97.75 33 LEU B CA 1
ATOM 2767 C C . LEU B 1 33 ? -2.047 -29.125 -5.258 1 97.75 33 LEU B C 1
ATOM 2769 O O . LEU B 1 33 ? -1.246 -28.656 -4.445 1 97.75 33 LEU B O 1
ATOM 2773 N N . GLY B 1 34 ? -3.014 -29.797 -4.863 1 96.88 34 GLY B N 1
ATOM 2774 C CA . GLY B 1 34 ? -3.395 -30.016 -3.477 1 96.88 34 GLY B CA 1
ATOM 2775 C C . GLY B 1 34 ? -2.25 -30.5 -2.611 1 96.88 34 GLY B C 1
ATOM 2776 O O . GLY B 1 34 ? -2.135 -30.125 -1.446 1 96.88 34 GLY B O 1
ATOM 2777 N N . SER B 1 35 ? -1.38 -31.312 -3.113 1 96.19 35 SER B N 1
ATOM 2778 C CA . SER B 1 35 ? -0.301 -31.922 -2.342 1 96.19 35 SER B CA 1
ATOM 2779 C C . SER B 1 35 ? 0.904 -31 -2.248 1 96.19 35 SER B C 1
ATOM 2781 O O . SER B 1 35 ? 1.835 -31.25 -1.482 1 96.19 35 SER B O 1
ATOM 2783 N N . SER B 1 36 ? 0.89 -29.906 -2.926 1 97.69 36 SER B N 1
ATOM 2784 C CA . SER B 1 36 ? 2.051 -29.016 -2.992 1 97.69 36 SER B CA 1
ATOM 2785 C C . SER B 1 36 ? 2.035 -28 -1.859 1 97.69 36 SER B C 1
ATOM 2787 O O . SER B 1 36 ? 3.07 -27.422 -1.521 1 97.69 36 SER B O 1
ATOM 2789 N N . PHE B 1 37 ? 0.891 -27.812 -1.255 1 98.75 37 PHE B N 1
ATOM 2790 C CA . PHE B 1 37 ? 0.764 -26.75 -0.252 1 98.75 37 PHE B CA 1
ATOM 2791 C C . PHE B 1 37 ? 1.232 -27.25 1.111 1 98.75 37 PHE B C 1
ATOM 2793 O O . PHE B 1 37 ? 1.147 -28.438 1.409 1 98.75 37 PHE B O 1
ATOM 2800 N N . ASP B 1 38 ? 1.722 -26.359 1.935 1 98.81 38 ASP B N 1
ATOM 2801 C CA . ASP B 1 38 ? 2.275 -26.734 3.232 1 98.81 38 ASP B CA 1
ATOM 2802 C C . ASP B 1 38 ? 1.176 -27.203 4.188 1 98.81 38 ASP B C 1
ATOM 2804 O O . ASP B 1 38 ? 1.378 -28.125 4.969 1 98.81 38 ASP B O 1
ATOM 2808 N N . ARG B 1 39 ? 0.104 -26.406 4.168 1 98.5 39 ARG B N 1
ATOM 2809 C CA . ARG B 1 39 ? -1.04 -26.75 5.012 1 98.5 39 ARG B CA 1
ATOM 2810 C C . ARG B 1 39 ? -2.354 -26.484 4.281 1 98.5 39 ARG B C 1
ATOM 2812 O O . ARG B 1 39 ? -2.41 -25.641 3.379 1 98.5 39 ARG B O 1
ATOM 2819 N N . ALA B 1 40 ? -3.367 -27.234 4.66 1 98.56 40 ALA B N 1
ATOM 2820 C CA . ALA B 1 40 ? -4.699 -27.047 4.094 1 98.56 40 ALA B CA 1
ATOM 2821 C C . ALA B 1 40 ? -5.781 -27.266 5.148 1 98.56 40 ALA B C 1
ATOM 2823 O O . ALA B 1 40 ? -5.641 -28.125 6.023 1 98.56 40 ALA B O 1
ATOM 2824 N N . TYR B 1 41 ? -6.777 -26.531 5.055 1 98.31 41 TYR B N 1
ATOM 2825 C CA . TYR B 1 41 ? -7.922 -26.688 5.945 1 98.31 41 TYR B CA 1
ATOM 2826 C C . TYR B 1 41 ? -9.031 -27.469 5.27 1 98.31 41 TYR B C 1
ATOM 2828 O O . TYR B 1 41 ? -9.102 -27.531 4.039 1 98.31 41 TYR B O 1
ATOM 2836 N N . ASP B 1 42 ? -9.977 -28.016 6.062 1 96.81 42 ASP B N 1
ATOM 2837 C CA . ASP B 1 42 ? -11.023 -28.891 5.543 1 96.81 42 ASP B CA 1
ATOM 2838 C C . ASP B 1 42 ? -12.336 -28.125 5.359 1 96.81 42 ASP B C 1
ATOM 2840 O O . ASP B 1 42 ? -13.289 -28.656 4.789 1 96.81 42 ASP B O 1
ATOM 2844 N N . ASP B 1 43 ? -12.336 -26.969 5.875 1 97.38 43 ASP B N 1
ATOM 2845 C CA . ASP B 1 43 ? -13.531 -26.141 5.703 1 97.38 43 ASP B CA 1
ATOM 2846 C C . ASP B 1 43 ? -13.164 -24.672 5.57 1 97.38 43 ASP B C 1
ATOM 2848 O O . ASP B 1 43 ? -12.031 -24.281 5.852 1 97.38 43 ASP B O 1
ATOM 2852 N N . LEU B 1 44 ? -14.164 -23.891 5.18 1 96.88 44 LEU B N 1
ATOM 2853 C CA . LEU B 1 44 ? -13.93 -22.5 4.836 1 96.88 44 LEU B CA 1
ATOM 2854 C C . LEU B 1 44 ? -13.758 -21.641 6.09 1 96.88 44 LEU B C 1
ATOM 2856 O O . LEU B 1 44 ? -13.273 -20.516 6.02 1 96.88 44 LEU B O 1
ATOM 2860 N N . TYR B 1 45 ? -14.094 -22.109 7.258 1 97.38 45 TYR B N 1
ATOM 2861 C CA . TYR B 1 45 ? -13.969 -21.328 8.484 1 97.38 45 TYR B CA 1
ATOM 2862 C C . TYR B 1 45 ? -12.57 -21.438 9.07 1 97.38 45 TYR B C 1
ATOM 2864 O O . TYR B 1 45 ? -12.164 -20.609 9.883 1 97.38 45 TYR B O 1
ATOM 2872 N N . CYS B 1 46 ? -11.844 -22.469 8.633 1 97.31 46 CYS B N 1
ATOM 2873 C CA . CYS B 1 46 ? -10.469 -22.672 9.07 1 97.31 46 CYS B CA 1
ATOM 2874 C C . CYS B 1 46 ? -10.367 -22.609 10.594 1 97.31 46 CYS B C 1
ATOM 2876 O O . CYS B 1 46 ? -9.422 -22.031 11.133 1 97.31 46 CYS B O 1
ATOM 2878 N N . GLY B 1 47 ? -11.438 -23.031 11.25 1 96.5 47 GLY B N 1
ATOM 2879 C CA . GLY B 1 47 ? -11.43 -23.094 12.695 1 96.5 47 GLY B CA 1
ATOM 2880 C C . GLY B 1 47 ? -11.844 -21.797 13.352 1 96.5 47 GLY B C 1
ATOM 2881 O O . GLY B 1 47 ? -11.719 -21.641 14.57 1 96.5 47 GLY B O 1
ATOM 2882 N N . GLU B 1 48 ? -12.258 -20.812 12.617 1 97.56 48 GLU B N 1
ATOM 2883 C CA . GLU B 1 48 ? -12.625 -19.5 13.148 1 97.56 48 GLU B CA 1
ATOM 2884 C C . GLU B 1 48 ? -14.133 -19.281 13.07 1 97.56 48 GLU B C 1
ATOM 2886 O O . GLU B 1 48 ? -14.867 -20.141 12.562 1 97.56 48 GLU B O 1
ATOM 2891 N N . GLN B 1 49 ? -14.617 -18.062 13.578 1 95.88 49 GLN B N 1
ATOM 2892 C CA . GLN B 1 49 ? -16.047 -17.781 13.727 1 95.88 49 GLN B CA 1
ATOM 2893 C C . GLN B 1 49 ? -16.594 -17.016 12.531 1 95.88 49 GLN B C 1
ATOM 2895 O O . GLN B 1 49 ? -17.812 -16.906 12.367 1 95.88 49 GLN B O 1
ATOM 2900 N N . SER B 1 50 ? -15.766 -16.484 11.734 1 95.69 50 SER B N 1
ATOM 2901 C CA . SER B 1 50 ? -16.172 -15.734 10.555 1 95.69 50 SER B CA 1
ATOM 2902 C C . SER B 1 50 ? -15.164 -15.922 9.422 1 95.69 50 SER B C 1
ATOM 2904 O O . SER B 1 50 ? -14.055 -16.406 9.641 1 95.69 50 SER B O 1
ATOM 2906 N N . TRP B 1 51 ? -15.586 -15.586 8.211 1 95.81 51 TRP B N 1
ATOM 2907 C CA . TRP B 1 51 ? -14.719 -15.695 7.047 1 95.81 51 TRP B CA 1
ATOM 2908 C C . TRP B 1 51 ? -13.531 -14.75 7.164 1 95.81 51 TRP B C 1
ATOM 2910 O O . TRP B 1 51 ? -12.43 -15.062 6.707 1 95.81 51 TRP B O 1
ATOM 2920 N N . GLU B 1 52 ? -13.727 -13.578 7.742 1 96.31 52 GLU B N 1
ATOM 2921 C CA . GLU B 1 52 ? -12.656 -12.602 7.934 1 96.31 52 GLU B CA 1
ATOM 2922 C C . GLU B 1 52 ? -11.602 -13.117 8.906 1 96.31 52 GLU B C 1
ATOM 2924 O O . GLU B 1 52 ? -10.406 -12.961 8.672 1 96.31 52 GLU B O 1
ATOM 2929 N N . LEU B 1 53 ? -12.086 -13.75 9.938 1 97.5 53 LEU B N 1
ATOM 2930 C CA . LEU B 1 53 ? -11.164 -14.344 10.906 1 97.5 53 LEU B CA 1
ATOM 2931 C C . LEU B 1 53 ? -10.438 -15.539 10.297 1 97.5 53 LEU B C 1
ATOM 2933 O O . LEU B 1 53 ? -9.266 -15.781 10.602 1 97.5 53 LEU B O 1
ATOM 2937 N N . ALA B 1 54 ? -11.18 -16.266 9.477 1 98.44 54 ALA B N 1
ATOM 2938 C CA . ALA B 1 54 ? -10.555 -17.391 8.773 1 98.44 54 ALA B CA 1
ATOM 2939 C C . ALA B 1 54 ? -9.422 -16.906 7.875 1 98.44 54 ALA B C 1
ATOM 2941 O O . ALA B 1 54 ? -8.359 -17.516 7.828 1 98.44 54 ALA B O 1
ATOM 2942 N N . GLU B 1 55 ? -9.664 -15.844 7.164 1 98.56 55 GLU B N 1
ATOM 2943 C CA . GLU B 1 55 ? -8.625 -15.297 6.301 1 98.56 55 GLU B CA 1
ATOM 2944 C C . GLU B 1 55 ? -7.418 -14.836 7.113 1 98.56 55 GLU B C 1
ATOM 2946 O O . GLU B 1 55 ? -6.273 -15.023 6.695 1 98.56 55 GLU B O 1
ATOM 2951 N N . ARG B 1 56 ? -7.645 -14.188 8.258 1 98.38 56 ARG B N 1
ATOM 2952 C CA . ARG B 1 56 ? -6.566 -13.789 9.156 1 98.38 56 ARG B CA 1
ATOM 2953 C C . ARG B 1 56 ? -5.738 -15 9.586 1 98.38 56 ARG B C 1
ATOM 2955 O O . ARG B 1 56 ? -4.504 -14.938 9.617 1 98.38 56 ARG B O 1
ATOM 2962 N N . ARG B 1 57 ? -6.398 -16.078 9.891 1 98.56 57 ARG B N 1
ATOM 2963 C CA . ARG B 1 57 ? -5.73 -17.312 10.281 1 98.56 57 ARG B CA 1
ATOM 2964 C C . ARG B 1 57 ? -4.871 -17.859 9.148 1 98.56 57 ARG B C 1
ATOM 2966 O O . ARG B 1 57 ? -3.758 -18.344 9.375 1 98.56 57 ARG B O 1
ATOM 2973 N N . LEU B 1 58 ? -5.422 -17.828 7.98 1 98.94 58 LEU B N 1
ATOM 2974 C CA . LEU B 1 58 ? -4.676 -18.312 6.816 1 98.94 58 LEU B CA 1
ATOM 2975 C C . LEU B 1 58 ? -3.357 -17.547 6.672 1 98.94 58 LEU B C 1
ATOM 2977 O O . LEU B 1 58 ? -2.307 -18.172 6.473 1 98.94 58 LEU B O 1
ATOM 2981 N N . MET B 1 59 ? -3.389 -16.234 6.762 1 98.88 59 MET B N 1
ATOM 2982 C CA . MET B 1 59 ? -2.166 -15.445 6.637 1 98.88 59 MET B CA 1
ATOM 2983 C C . MET B 1 59 ? -1.203 -15.75 7.777 1 98.88 59 MET B C 1
ATOM 2985 O O . MET B 1 59 ? -0.007 -15.945 7.555 1 98.88 59 MET B O 1
ATOM 2989 N N . LYS B 1 60 ? -1.692 -15.844 9 1 98.75 60 LYS B N 1
ATOM 2990 C CA . LYS B 1 60 ? -0.865 -16.094 10.18 1 98.75 60 LYS B CA 1
ATOM 2991 C C . LYS B 1 60 ? -0.158 -17.438 10.07 1 98.75 60 LYS B C 1
ATOM 2993 O O . LYS B 1 60 ? 1.029 -17.547 10.383 1 98.75 60 LYS B O 1
ATOM 2998 N N . GLU B 1 61 ? -0.917 -18.391 9.664 1 98.81 61 GLU B N 1
ATOM 2999 C CA . GLU B 1 61 ? -0.346 -19.719 9.555 1 98.81 61 GLU B CA 1
ATOM 3000 C C . GLU B 1 61 ? 0.697 -19.797 8.445 1 98.81 61 GLU B C 1
ATOM 3002 O O . GLU B 1 61 ? 1.695 -20.5 8.57 1 98.81 61 GLU B O 1
ATOM 3007 N N . ALA B 1 62 ? 0.397 -19.125 7.328 1 98.94 62 ALA B N 1
ATOM 3008 C CA . ALA B 1 62 ? 1.394 -19.078 6.262 1 98.94 62 ALA B CA 1
ATOM 3009 C C . ALA B 1 62 ? 2.697 -18.453 6.762 1 98.94 62 ALA B C 1
ATOM 3011 O O . ALA B 1 62 ? 3.783 -18.938 6.426 1 98.94 62 ALA B O 1
ATOM 3012 N N . ILE B 1 63 ? 2.582 -17.406 7.547 1 98.94 63 ILE B N 1
ATOM 3013 C CA . ILE B 1 63 ? 3.744 -16.719 8.117 1 98.94 63 ILE B CA 1
ATOM 3014 C C . ILE B 1 63 ? 4.469 -17.672 9.078 1 98.94 63 ILE B C 1
ATOM 3016 O O . ILE B 1 63 ? 5.699 -17.766 9.047 1 98.94 63 ILE B O 1
ATOM 3020 N N . THR B 1 64 ? 3.705 -18.344 9.875 1 98.81 64 THR B N 1
ATOM 3021 C CA . THR B 1 64 ? 4.289 -19.281 10.828 1 98.81 64 THR B CA 1
ATOM 3022 C C . THR B 1 64 ? 5.086 -20.359 10.102 1 98.81 64 THR B C 1
ATOM 3024 O O . THR B 1 64 ? 6.227 -20.656 10.469 1 98.81 64 THR B O 1
ATOM 3027 N N . VAL B 1 65 ? 4.496 -20.953 9.086 1 98.88 65 VAL B N 1
ATOM 3028 C CA . VAL B 1 65 ? 5.16 -21.984 8.297 1 98.88 65 VAL B CA 1
ATOM 3029 C C . VAL B 1 65 ? 6.422 -21.406 7.656 1 98.88 65 VAL B C 1
ATOM 3031 O O . VAL B 1 65 ? 7.477 -22.047 7.668 1 98.88 65 VAL B O 1
ATOM 3034 N N . CYS B 1 66 ? 6.336 -20.234 7.105 1 98.88 66 CYS B N 1
ATOM 3035 C CA . CYS B 1 66 ? 7.449 -19.578 6.438 1 98.88 66 CYS B CA 1
ATOM 3036 C C . CYS B 1 66 ? 8.633 -19.406 7.383 1 98.88 66 CYS B C 1
ATOM 3038 O O . CYS B 1 66 ? 9.758 -19.781 7.059 1 98.88 66 CYS B O 1
ATOM 3040 N N . LEU B 1 67 ? 8.352 -18.828 8.539 1 98.81 67 LEU B N 1
ATOM 3041 C CA . LEU B 1 67 ? 9.406 -18.562 9.516 1 98.81 67 LEU B CA 1
ATOM 3042 C C . LEU B 1 67 ? 10 -19.859 10.039 1 98.81 67 LEU B C 1
ATOM 3044 O O . LEU B 1 67 ? 11.219 -19.953 10.242 1 98.81 67 LEU B O 1
ATOM 3048 N N . MET B 1 68 ? 9.172 -20.859 10.242 1 98.69 68 MET B N 1
ATOM 3049 C CA . MET B 1 68 ? 9.648 -22.156 10.703 1 98.69 68 MET B CA 1
ATOM 3050 C C . MET B 1 68 ? 10.578 -22.797 9.672 1 98.69 68 MET B C 1
ATOM 3052 O O . MET B 1 68 ? 11.641 -23.312 10.023 1 98.69 68 MET B O 1
ATOM 3056 N N . LYS B 1 69 ? 10.219 -22.781 8.422 1 98.25 69 LYS B N 1
ATOM 3057 C CA . LYS B 1 69 ? 11.023 -23.375 7.352 1 98.25 69 LYS B CA 1
ATOM 3058 C C . LYS B 1 69 ? 12.359 -22.656 7.207 1 98.25 69 LYS B C 1
ATOM 3060 O O . LYS B 1 69 ? 13.367 -23.266 6.859 1 98.25 69 LYS B O 1
ATOM 3065 N N . GLY B 1 70 ? 12.328 -21.375 7.453 1 97.75 70 GLY B N 1
ATOM 3066 C CA . GLY B 1 70 ? 13.547 -20.578 7.363 1 97.75 70 GLY B CA 1
ATOM 3067 C C . GLY B 1 70 ? 14.391 -20.641 8.617 1 97.75 70 GLY B C 1
ATOM 3068 O O . GLY B 1 70 ? 15.539 -20.188 8.625 1 97.75 70 GLY B O 1
ATOM 3069 N N . ASN B 1 71 ? 13.812 -21.25 9.68 1 98.19 71 ASN B N 1
ATOM 3070 C CA . ASN B 1 71 ? 14.445 -21.266 10.992 1 98.19 71 ASN B CA 1
ATOM 3071 C C . ASN B 1 71 ? 14.805 -19.859 11.461 1 98.19 71 ASN B C 1
ATOM 3073 O O . ASN B 1 71 ? 15.953 -19.609 11.852 1 98.19 71 ASN B O 1
ATOM 3077 N N . VAL B 1 72 ? 13.906 -18.969 11.328 1 98.38 72 VAL B N 1
ATOM 3078 C CA . VAL B 1 72 ? 14.102 -17.562 11.711 1 98.38 72 VAL B CA 1
ATOM 3079 C C . VAL B 1 72 ? 13.047 -17.156 12.734 1 98.38 72 VAL B C 1
ATOM 3081 O O . VAL B 1 72 ? 11.859 -17.438 12.555 1 98.38 72 VAL B O 1
ATOM 3084 N N . GLN B 1 73 ? 13.453 -16.547 13.789 1 98.19 73 GLN B N 1
ATOM 3085 C CA . GLN B 1 73 ? 12.539 -16 14.781 1 98.19 73 GLN B CA 1
ATOM 3086 C C . GLN B 1 73 ? 11.984 -14.656 14.32 1 98.19 73 GLN B C 1
ATOM 3088 O O . GLN B 1 73 ? 12.672 -13.883 13.656 1 98.19 73 GLN B O 1
ATOM 3093 N N . THR B 1 74 ? 10.805 -14.367 14.766 1 98 74 THR B N 1
ATOM 3094 C CA . THR B 1 74 ? 10.125 -13.133 14.375 1 98 74 THR B CA 1
ATOM 3095 C C . THR B 1 74 ? 10.977 -11.914 14.703 1 98 74 THR B C 1
ATOM 3097 O O . THR B 1 74 ? 10.992 -10.938 13.945 1 98 74 THR B O 1
ATOM 3100 N N . GLN B 1 75 ? 11.719 -11.914 15.805 1 96.44 75 GLN B N 1
ATOM 3101 C CA . GLN B 1 75 ? 12.523 -10.789 16.266 1 96.44 75 GLN B CA 1
ATOM 3102 C C . GLN B 1 75 ? 13.68 -10.516 15.312 1 96.44 75 GLN B C 1
ATOM 3104 O O . GLN B 1 75 ? 14.289 -9.445 15.359 1 96.44 75 GLN B O 1
ATOM 3109 N N . ASN B 1 76 ? 14.008 -11.5 14.453 1 97.81 76 ASN B N 1
ATOM 3110 C CA . ASN B 1 76 ? 15.094 -11.344 13.492 1 97.81 76 ASN B CA 1
ATOM 3111 C C . ASN B 1 76 ? 14.586 -10.836 12.148 1 97.81 76 ASN B C 1
ATOM 3113 O O . ASN B 1 76 ? 15.328 -10.828 11.156 1 97.81 76 ASN B O 1
ATOM 3117 N N . VAL B 1 77 ? 13.344 -10.477 12.086 1 98.62 77 VAL B N 1
ATOM 3118 C CA . VAL B 1 77 ? 12.742 -9.859 10.914 1 98.62 77 VAL B CA 1
ATOM 3119 C C . VAL B 1 77 ? 12.664 -8.344 11.102 1 98.62 77 VAL B C 1
ATOM 3121 O O . VAL B 1 77 ? 12.188 -7.867 12.133 1 98.62 77 VAL B O 1
ATOM 3124 N N . ASP B 1 78 ? 13.117 -7.566 10.141 1 98.38 78 ASP B N 1
ATOM 3125 C CA . ASP B 1 78 ? 13.242 -6.117 10.281 1 98.38 78 ASP B CA 1
ATOM 3126 C C . ASP B 1 78 ? 11.945 -5.414 9.875 1 98.38 78 ASP B C 1
ATOM 3128 O O . ASP B 1 78 ? 11.664 -4.309 10.344 1 98.38 78 ASP B O 1
ATOM 3132 N N . LEU B 1 79 ? 11.258 -5.977 8.977 1 98.81 79 LEU B N 1
ATOM 3133 C CA . LEU B 1 79 ? 10.141 -5.289 8.328 1 98.81 79 LEU B CA 1
ATOM 3134 C C . LEU B 1 79 ? 9.117 -6.289 7.809 1 98.81 79 LEU B C 1
ATOM 3136 O O . LEU B 1 79 ? 9.477 -7.336 7.266 1 98.81 79 LEU B O 1
ATOM 3140 N N . PHE B 1 80 ? 7.855 -6.035 8.094 1 98.94 80 PHE B N 1
ATOM 3141 C CA . PHE B 1 80 ? 6.734 -6.801 7.562 1 98.94 80 PHE B CA 1
ATOM 3142 C C . PHE B 1 80 ? 5.965 -5.988 6.531 1 98.94 80 PHE B C 1
ATOM 3144 O O . PHE B 1 80 ? 5.574 -4.848 6.793 1 98.94 80 PHE B O 1
ATOM 3151 N N . ILE B 1 81 ? 5.801 -6.484 5.266 1 99 81 ILE B N 1
ATOM 3152 C CA . ILE B 1 81 ? 5.02 -5.855 4.207 1 99 81 ILE B CA 1
ATOM 3153 C C . ILE B 1 81 ? 3.904 -6.797 3.758 1 99 81 ILE B C 1
ATOM 3155 O O . ILE B 1 81 ? 4.164 -7.938 3.365 1 99 81 ILE B O 1
ATOM 3159 N N . ALA B 1 82 ? 2.686 -6.328 3.781 1 98.94 82 ALA B N 1
ATOM 3160 C CA . ALA B 1 82 ? 1.584 -7.234 3.459 1 98.94 82 ALA B CA 1
ATOM 3161 C C . ALA B 1 82 ? 0.358 -6.457 2.984 1 98.94 82 ALA B C 1
ATOM 3163 O O . ALA B 1 82 ? 0.281 -5.238 3.158 1 98.94 82 ALA B O 1
ATOM 3164 N N . GLY B 1 83 ? -0.559 -7.051 2.355 1 98.69 83 GLY B N 1
ATOM 3165 C CA . GLY B 1 83 ? -1.858 -6.562 1.922 1 98.69 83 GLY B CA 1
ATOM 3166 C C . GLY B 1 83 ? -2.824 -7.676 1.566 1 98.69 83 GLY B C 1
ATOM 3167 O O . GLY B 1 83 ? -2.428 -8.836 1.461 1 98.6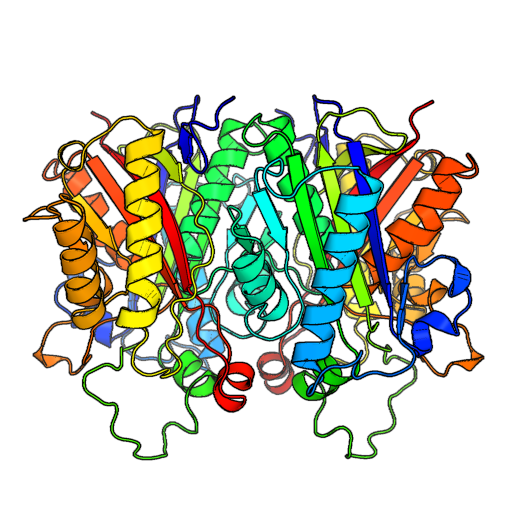9 83 GLY B O 1
ATOM 3168 N N . ASP B 1 84 ? -4.039 -7.383 1.415 1 98.38 84 ASP B N 1
ATOM 3169 C CA . ASP B 1 84 ? -5.117 -8.289 1.033 1 98.38 84 ASP B CA 1
ATOM 3170 C C . ASP B 1 84 ? -6.234 -7.543 0.312 1 98.38 84 ASP B C 1
ATOM 3172 O O . ASP B 1 84 ? -6.121 -6.344 0.054 1 98.38 84 ASP B O 1
ATOM 3176 N N . LEU B 1 85 ? -7.32 -8.258 -0.006 1 96.62 85 LEU B N 1
ATOM 3177 C CA . LEU B 1 85 ? -8.352 -7.664 -0.846 1 96.62 85 LEU B CA 1
ATOM 3178 C C . LEU B 1 85 ? -9.523 -7.172 -0.003 1 96.62 85 LEU B C 1
ATOM 3180 O O . LEU B 1 85 ? -10.445 -6.539 -0.522 1 96.62 85 LEU B O 1
ATOM 3184 N N . LEU B 1 86 ? -9.5 -7.488 1.275 1 96.44 86 LEU B N 1
ATOM 3185 C CA . LEU B 1 86 ? -10.609 -7 2.094 1 96.44 86 LEU B CA 1
ATOM 3186 C C . LEU B 1 86 ? -10.508 -5.492 2.295 1 96.44 86 LEU B C 1
ATOM 3188 O O . LEU B 1 86 ? -9.414 -4.93 2.266 1 96.44 86 LEU B O 1
ATOM 3192 N N . ASN B 1 87 ? -11.727 -4.848 2.455 1 95.25 87 ASN B N 1
ATOM 3193 C CA . ASN B 1 87 ? -11.742 -3.4 2.639 1 95.25 87 ASN B CA 1
ATOM 3194 C C . ASN B 1 87 ? -10.727 -2.957 3.691 1 95.25 87 ASN B C 1
ATOM 3196 O O . ASN B 1 87 ? -10.648 -3.549 4.77 1 95.25 87 ASN B O 1
ATOM 3200 N N . GLN B 1 88 ? -9.836 -1.944 3.305 1 96.12 88 GLN B N 1
ATOM 3201 C CA . GLN B 1 88 ? -8.828 -1.327 4.16 1 96.12 88 GLN B CA 1
ATOM 3202 C C . GLN B 1 88 ? -7.723 -2.318 4.508 1 96.12 88 GLN B C 1
ATOM 3204 O O . GLN B 1 88 ? -7.043 -2.166 5.523 1 96.12 88 GLN B O 1
ATOM 3209 N N . THR B 1 89 ? -7.598 -3.438 3.701 1 97.75 89 THR B N 1
ATOM 3210 C CA . THR B 1 89 ? -6.562 -4.445 3.898 1 97.75 89 THR B CA 1
ATOM 3211 C C . THR B 1 89 ? -6.551 -4.934 5.344 1 97.75 89 THR B C 1
ATOM 3213 O O . THR B 1 89 ? -5.488 -5.004 5.973 1 97.75 89 THR B O 1
ATOM 3216 N N . VAL B 1 90 ? -7.66 -5.281 5.879 1 97.31 90 VAL B N 1
ATOM 3217 C CA . VAL B 1 90 ? -7.852 -5.469 7.312 1 97.31 90 VAL B CA 1
ATOM 3218 C C . VAL B 1 90 ? -7.113 -6.723 7.773 1 97.31 90 VAL B C 1
ATOM 3220 O O . VAL B 1 90 ? -6.598 -6.77 8.891 1 97.31 90 VAL B O 1
ATOM 3223 N N . THR B 1 91 ? -7.059 -7.758 6.965 1 98.44 91 THR B N 1
ATOM 3224 C CA . THR B 1 91 ? -6.352 -8.969 7.367 1 98.44 91 THR B CA 1
ATOM 3225 C C . THR B 1 91 ? -4.883 -8.68 7.645 1 98.44 91 THR B C 1
ATOM 3227 O O . THR B 1 91 ? -4.359 -9.039 8.703 1 98.44 91 THR B O 1
ATOM 3230 N N . ALA B 1 92 ? -4.27 -8.008 6.707 1 98.81 92 ALA B N 1
ATOM 3231 C CA . ALA B 1 92 ? -2.861 -7.66 6.859 1 98.81 92 ALA B CA 1
ATOM 3232 C C . ALA B 1 92 ? -2.641 -6.789 8.094 1 98.81 92 ALA B C 1
ATOM 3234 O O . ALA B 1 92 ? -1.672 -6.98 8.828 1 98.81 92 ALA B O 1
ATOM 3235 N N . ASN B 1 93 ? -3.514 -5.828 8.32 1 98.56 93 ASN B N 1
ATOM 3236 C CA . ASN B 1 93 ? -3.398 -4.902 9.445 1 98.56 93 ASN B CA 1
ATOM 3237 C C . ASN B 1 93 ? -3.455 -5.633 10.781 1 98.56 93 ASN B C 1
ATOM 3239 O O . ASN B 1 93 ? -2.635 -5.379 11.664 1 98.56 93 ASN B O 1
ATOM 3243 N N . TYR B 1 94 ? -4.414 -6.516 10.922 1 98.25 94 TYR B N 1
ATOM 3244 C CA . TYR B 1 94 ? -4.578 -7.23 12.188 1 98.25 94 TYR B CA 1
ATOM 3245 C C . TYR B 1 94 ? -3.426 -8.203 12.414 1 98.25 94 TYR B C 1
ATOM 3247 O O . TYR B 1 94 ? -2.945 -8.344 13.547 1 98.25 94 TYR B O 1
ATOM 3255 N N . VAL B 1 95 ? -2.996 -8.883 11.367 1 98.75 95 VAL B N 1
ATOM 3256 C CA . VAL B 1 95 ? -1.868 -9.797 11.492 1 98.75 95 VAL B CA 1
ATOM 3257 C C . VAL B 1 95 ? -0.613 -9.023 11.883 1 98.75 95 VAL B C 1
ATOM 3259 O O . VAL B 1 95 ? 0.18 -9.484 12.703 1 98.75 95 VAL B O 1
ATOM 3262 N N . ALA B 1 96 ? -0.41 -7.836 11.305 1 98.75 96 ALA B N 1
ATOM 3263 C CA . ALA B 1 96 ? 0.728 -6.988 11.656 1 98.75 96 ALA B CA 1
ATOM 3264 C C . ALA B 1 96 ? 0.72 -6.645 13.141 1 98.75 96 ALA B C 1
ATOM 3266 O O . ALA B 1 96 ? 1.776 -6.566 13.773 1 98.75 96 ALA B O 1
ATOM 3267 N N . GLY B 1 97 ? -0.444 -6.383 13.664 1 98 97 GLY B N 1
ATOM 3268 C CA . GLY B 1 97 ? -0.572 -6.074 15.078 1 98 97 GLY B CA 1
ATOM 3269 C C . GLY B 1 97 ? -0.095 -7.199 15.984 1 98 97 GLY B C 1
ATOM 3270 O O . GLY B 1 97 ? 0.409 -6.953 17.078 1 98 97 GLY B O 1
ATOM 3271 N N . GLU B 1 98 ? -0.229 -8.398 15.523 1 97.12 98 GLU B N 1
ATOM 3272 C CA . GLU B 1 98 ? 0.168 -9.57 16.297 1 97.12 98 GLU B CA 1
ATOM 3273 C C . GLU B 1 98 ? 1.671 -9.82 16.203 1 97.12 98 GLU B C 1
ATOM 3275 O O . GLU B 1 98 ? 2.283 -10.344 17.125 1 97.12 98 GLU B O 1
ATOM 3280 N N . LEU B 1 99 ? 2.281 -9.492 15.094 1 97.62 99 LEU B N 1
ATOM 3281 C CA . LEU B 1 99 ? 3.691 -9.773 14.844 1 97.62 99 LEU B CA 1
ATOM 3282 C C . LEU B 1 99 ? 4.582 -8.773 15.57 1 97.62 99 LEU B C 1
ATOM 3284 O O . LEU B 1 99 ? 5.73 -9.078 15.898 1 97.62 99 LEU B O 1
ATOM 3288 N N . ASP B 1 100 ? 4.102 -7.52 15.812 1 95.88 100 ASP B N 1
ATOM 3289 C CA . ASP B 1 100 ? 4.84 -6.457 16.5 1 95.88 100 ASP B CA 1
ATOM 3290 C C . ASP B 1 100 ? 6.121 -6.113 15.742 1 95.88 100 ASP B C 1
ATOM 3292 O O . ASP B 1 100 ? 7.195 -6.035 16.344 1 95.88 100 ASP B O 1
ATOM 3296 N N . LEU B 1 101 ? 6.156 -6.027 14.453 1 98.44 101 LEU B N 1
ATOM 3297 C CA . LEU B 1 101 ? 7.223 -5.617 13.547 1 98.44 101 LEU B CA 1
ATOM 3298 C C . LEU B 1 101 ? 6.883 -4.293 12.875 1 98.44 101 LEU B C 1
ATOM 3300 O O . LEU B 1 101 ? 5.711 -3.965 12.695 1 98.44 101 LEU B O 1
ATOM 3304 N N . PRO B 1 102 ? 7.957 -3.467 12.57 1 98.81 102 PRO B N 1
ATOM 3305 C CA . PRO B 1 102 ? 7.645 -2.391 11.625 1 98.81 102 PRO B CA 1
ATOM 3306 C C . PRO B 1 102 ? 6.848 -2.879 10.422 1 98.81 102 PRO B C 1
ATOM 3308 O O . PRO B 1 102 ? 7.113 -3.965 9.898 1 98.81 102 PRO B O 1
ATOM 3311 N N . PHE B 1 103 ? 5.812 -2.084 10.023 1 98.88 103 PHE B N 1
ATOM 3312 C CA . PHE B 1 103 ? 4.848 -2.623 9.07 1 98.88 103 PHE B CA 1
ATOM 3313 C C . PHE B 1 103 ? 4.559 -1.615 7.965 1 98.88 103 PHE B C 1
ATOM 3315 O O . PHE B 1 103 ? 4.348 -0.432 8.234 1 98.88 103 PHE B O 1
ATOM 3322 N N . LEU B 1 104 ? 4.594 -2.045 6.734 1 98.94 104 LEU B N 1
ATOM 3323 C CA . LEU B 1 104 ? 4.105 -1.295 5.582 1 98.94 104 LEU B CA 1
ATOM 3324 C C . LEU B 1 104 ? 2.939 -2.018 4.918 1 98.94 104 LEU B C 1
ATOM 3326 O O . LEU B 1 104 ? 3.066 -3.182 4.531 1 98.94 104 LEU B O 1
ATOM 3330 N N . GLY B 1 105 ? 1.803 -1.336 4.824 1 98.88 105 GLY B N 1
ATOM 3331 C CA . GLY B 1 105 ? 0.67 -1.856 4.074 1 98.88 105 GLY B CA 1
ATOM 3332 C C . GLY B 1 105 ? 0.708 -1.486 2.605 1 98.88 105 GLY B C 1
ATOM 3333 O O . GLY B 1 105 ? 0.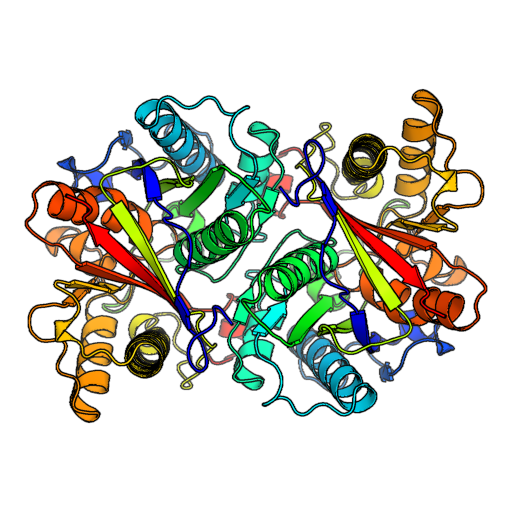897 -0.318 2.258 1 98.88 105 GLY B O 1
ATOM 3334 N N . VAL B 1 106 ? 0.529 -2.465 1.697 1 98.88 106 VAL B N 1
ATOM 3335 C CA . VAL B 1 106 ? 0.539 -2.203 0.262 1 98.88 106 VAL B CA 1
ATOM 3336 C C . VAL B 1 106 ? -0.756 -2.713 -0.366 1 98.88 106 VAL B C 1
ATOM 3338 O O . VAL B 1 106 ? -1.428 -3.58 0.198 1 98.88 106 VAL B O 1
ATOM 3341 N N . PHE B 1 107 ? -1.081 -2.119 -1.509 1 98.75 107 PHE B N 1
ATOM 3342 C CA . PHE B 1 107 ? -2.295 -2.553 -2.189 1 98.75 107 PHE B CA 1
ATOM 3343 C C . PHE B 1 107 ? -2.172 -2.354 -3.695 1 98.75 107 PHE B C 1
ATOM 3345 O O . PHE B 1 107 ? -1.974 -1.23 -4.164 1 98.75 107 PHE B O 1
ATOM 3352 N N . SER B 1 108 ? -2.355 -3.387 -4.406 1 98.5 108 SER B N 1
ATOM 3353 C CA . SER B 1 108 ? -2.527 -3.4 -5.855 1 98.5 108 SER B CA 1
ATOM 3354 C C . SER B 1 108 ? -3.416 -4.562 -6.293 1 98.5 108 SER B C 1
ATOM 3356 O O . SER B 1 108 ? -3.084 -5.281 -7.238 1 98.5 108 SER B O 1
ATOM 3358 N N . ALA B 1 109 ? -4.484 -4.738 -5.52 1 97.88 109 ALA B N 1
ATOM 3359 C CA . ALA B 1 109 ? -5.418 -5.836 -5.777 1 97.88 109 ALA B CA 1
ATOM 3360 C C . ALA B 1 109 ? -4.699 -7.18 -5.777 1 97.88 109 ALA B C 1
ATOM 3362 O O . ALA B 1 109 ? -3.914 -7.473 -4.867 1 97.88 109 ALA B O 1
ATOM 3363 N N . CYS B 1 110 ? -5.043 -8.062 -6.711 1 98.06 110 CYS B N 1
ATOM 3364 C CA . CYS B 1 110 ? -4.527 -9.43 -6.707 1 98.06 110 CYS B CA 1
ATOM 3365 C C . CYS B 1 110 ? -3.031 -9.445 -7 1 98.06 110 CYS B C 1
ATOM 3367 O O . CYS B 1 110 ? -2.371 -10.469 -6.812 1 98.06 110 CYS B O 1
ATOM 3369 N N . SER B 1 111 ? -2.432 -8.32 -7.371 1 98.56 111 SER B N 1
ATOM 3370 C CA . SER B 1 111 ? -0.998 -8.258 -7.633 1 98.56 111 SER B CA 1
ATOM 3371 C C . SER B 1 111 ? -0.228 -7.809 -6.395 1 98.56 111 SER B C 1
ATOM 3373 O O . SER B 1 111 ? 0.974 -7.543 -6.469 1 98.56 111 SER B O 1
ATOM 3375 N N . THR B 1 112 ? -0.842 -7.75 -5.258 1 98.69 112 THR B N 1
ATOM 3376 C CA . THR B 1 112 ? -0.316 -7.184 -4.02 1 98.69 112 THR B CA 1
ATOM 3377 C C . THR B 1 112 ? 0.948 -7.918 -3.584 1 98.69 112 THR B C 1
ATOM 3379 O O . THR B 1 112 ? 1.898 -7.297 -3.104 1 98.69 112 THR B O 1
ATOM 3382 N N . ILE B 1 113 ? 1.021 -9.219 -3.758 1 98.75 113 ILE B N 1
ATOM 3383 C CA . ILE B 1 113 ? 2.166 -9.969 -3.262 1 98.75 113 ILE B CA 1
ATOM 3384 C C . ILE B 1 113 ? 3.406 -9.625 -4.082 1 98.75 113 ILE B C 1
ATOM 3386 O O . ILE B 1 113 ? 4.516 -9.562 -3.545 1 98.75 113 ILE B O 1
ATOM 3390 N N . THR B 1 114 ? 3.26 -9.43 -5.402 1 98.81 114 THR B N 1
ATOM 3391 C CA . THR B 1 114 ? 4.398 -9.055 -6.23 1 98.81 114 THR B CA 1
ATOM 3392 C C . THR B 1 114 ? 4.863 -7.637 -5.906 1 98.81 114 THR B C 1
ATOM 3394 O O . THR B 1 114 ? 6.062 -7.355 -5.914 1 98.81 114 THR B O 1
ATOM 3397 N N . GLU B 1 115 ? 3.889 -6.773 -5.609 1 98.88 115 GLU B N 1
ATOM 3398 C CA . GLU B 1 115 ? 4.273 -5.441 -5.156 1 98.88 115 GLU B CA 1
ATOM 3399 C C . GLU B 1 115 ? 5.035 -5.508 -3.834 1 98.88 115 GLU B C 1
ATOM 3401 O O . GLU B 1 115 ? 6.039 -4.82 -3.654 1 98.88 115 GLU B O 1
ATOM 3406 N N . ALA B 1 116 ? 4.531 -6.34 -2.902 1 98.94 116 ALA B N 1
ATOM 3407 C CA . ALA B 1 116 ? 5.195 -6.488 -1.608 1 98.94 116 ALA B CA 1
ATOM 3408 C C . ALA B 1 116 ? 6.625 -6.992 -1.78 1 98.94 116 ALA B C 1
ATOM 3410 O O . ALA B 1 116 ? 7.551 -6.484 -1.146 1 98.94 116 ALA B O 1
ATOM 3411 N N . MET B 1 117 ? 6.844 -7.957 -2.627 1 98.94 117 MET B N 1
ATOM 3412 C CA . MET B 1 117 ? 8.172 -8.508 -2.877 1 98.94 117 MET B CA 1
ATOM 3413 C C . MET B 1 117 ? 9.078 -7.473 -3.525 1 98.94 117 MET B C 1
ATOM 3415 O O . MET B 1 117 ? 10.266 -7.395 -3.203 1 98.94 117 MET B O 1
ATOM 3419 N N . LEU B 1 118 ? 8.477 -6.754 -4.469 1 98.88 118 LEU B N 1
ATOM 3420 C CA . LEU B 1 118 ? 9.195 -5.688 -5.156 1 98.88 118 LEU B CA 1
ATOM 3421 C C . LEU B 1 118 ? 9.703 -4.648 -4.168 1 98.88 118 LEU B C 1
ATOM 3423 O O . LEU B 1 118 ? 10.898 -4.332 -4.148 1 98.88 118 LEU B O 1
ATOM 3427 N N . VAL B 1 119 ? 8.852 -4.164 -3.285 1 98.94 119 VAL B N 1
ATOM 3428 C CA . VAL B 1 119 ? 9.211 -3.158 -2.293 1 98.94 119 VAL B CA 1
ATOM 3429 C C . VAL B 1 119 ? 10.211 -3.746 -1.3 1 98.94 119 VAL B C 1
ATOM 3431 O O . VAL B 1 119 ? 11.211 -3.107 -0.962 1 98.94 119 VAL B O 1
ATOM 3434 N N . ALA B 1 120 ? 9.977 -4.98 -0.866 1 98.94 120 ALA B N 1
ATOM 3435 C CA . ALA B 1 120 ? 10.883 -5.66 0.054 1 98.94 120 ALA B CA 1
ATOM 3436 C C . ALA B 1 120 ? 12.289 -5.754 -0.532 1 98.94 120 ALA B C 1
ATOM 3438 O O . ALA B 1 120 ? 13.273 -5.508 0.164 1 98.94 120 ALA B O 1
ATOM 3439 N N . SER B 1 121 ? 12.367 -6.09 -1.799 1 98.88 121 SER B N 1
ATOM 3440 C CA . SER B 1 121 ? 13.656 -6.246 -2.463 1 98.88 121 SER B CA 1
ATOM 3441 C C . SER B 1 121 ? 14.406 -4.918 -2.525 1 98.88 121 SER B C 1
ATOM 3443 O O . SER B 1 121 ? 15.633 -4.887 -2.375 1 98.88 121 SER B O 1
ATOM 3445 N N . THR B 1 122 ? 13.711 -3.799 -2.76 1 98.69 122 THR B N 1
ATOM 3446 C CA . THR B 1 122 ? 14.359 -2.492 -2.787 1 98.69 122 THR B CA 1
ATOM 3447 C C . THR B 1 122 ? 14.883 -2.121 -1.402 1 98.69 122 THR B C 1
ATOM 3449 O O . THR B 1 122 ? 15.953 -1.519 -1.278 1 98.69 122 THR B O 1
ATOM 3452 N N . PHE B 1 123 ? 14.109 -2.486 -0.325 1 98.75 123 PHE B N 1
ATOM 3453 C CA . PHE B 1 123 ? 14.555 -2.207 1.035 1 98.75 123 PHE B CA 1
ATOM 3454 C C . PHE B 1 123 ? 15.844 -2.955 1.347 1 98.75 123 PHE B C 1
ATOM 3456 O O . PHE B 1 123 ? 16.75 -2.404 1.978 1 98.75 123 PHE B O 1
ATOM 3463 N N . ILE B 1 124 ? 15.906 -4.199 0.914 1 98.56 124 ILE B N 1
ATOM 3464 C CA . ILE B 1 124 ? 17.094 -5.023 1.168 1 98.56 124 ILE B CA 1
ATOM 3465 C C . ILE B 1 124 ? 18.266 -4.512 0.336 1 98.56 124 ILE B C 1
ATOM 3467 O O . ILE B 1 124 ? 19.359 -4.293 0.862 1 98.56 124 ILE B O 1
ATOM 3471 N N . ASP B 1 125 ? 18.062 -4.27 -0.944 1 98.31 125 ASP B N 1
ATOM 3472 C CA . ASP B 1 125 ? 19.125 -3.836 -1.847 1 98.31 125 ASP B CA 1
ATOM 3473 C C . ASP B 1 125 ? 19.688 -2.479 -1.429 1 98.31 125 ASP B C 1
ATOM 3475 O O . ASP B 1 125 ? 20.891 -2.23 -1.549 1 98.31 125 ASP B O 1
ATOM 3479 N N . GLY B 1 126 ? 18.781 -1.579 -0.975 1 97.31 126 GLY B N 1
ATOM 3480 C CA . GLY B 1 126 ? 19.203 -0.248 -0.555 1 97.31 126 GLY B CA 1
ATOM 3481 C C . GLY B 1 126 ? 19.766 -0.215 0.85 1 97.31 126 GLY B C 1
ATOM 3482 O O . GLY B 1 126 ? 20.156 0.845 1.342 1 97.31 126 GLY B O 1
ATOM 3483 N N . ALA B 1 127 ? 19.797 -1.355 1.569 1 97.12 127 ALA B N 1
ATOM 3484 C CA . ALA B 1 127 ? 20.344 -1.518 2.914 1 97.12 127 ALA B CA 1
ATOM 3485 C C . ALA B 1 127 ? 19.469 -0.822 3.951 1 97.12 127 ALA B C 1
ATOM 3487 O O . ALA B 1 127 ? 19.969 -0.291 4.941 1 97.12 127 ALA B O 1
ATOM 3488 N N . PHE B 1 128 ? 18.156 -0.829 3.734 1 98.31 128 PHE B N 1
ATOM 3489 C CA . PHE B 1 128 ? 17.219 -0.269 4.688 1 98.31 128 PHE B CA 1
ATOM 3490 C C . PHE B 1 128 ? 16.688 -1.348 5.629 1 98.31 128 PHE B C 1
ATOM 3492 O O . PHE B 1 128 ? 16.125 -1.04 6.68 1 98.31 128 PHE B O 1
ATOM 3499 N N . ALA B 1 129 ? 16.781 -2.59 5.254 1 98.25 129 ALA B N 1
ATOM 3500 C CA . ALA B 1 129 ? 16.391 -3.773 6.02 1 98.25 129 ALA B CA 1
ATOM 3501 C C . ALA B 1 129 ? 17.25 -4.98 5.625 1 98.25 129 ALA B C 1
ATOM 3503 O O . ALA B 1 129 ? 17.688 -5.082 4.48 1 98.25 129 ALA B O 1
ATOM 3504 N N . ARG B 1 130 ? 17.562 -5.902 6.574 1 97.88 130 ARG B N 1
ATOM 3505 C CA . ARG B 1 130 ? 18.328 -7.113 6.297 1 97.88 130 ARG B CA 1
ATOM 3506 C C . ARG B 1 130 ? 17.406 -8.258 5.887 1 97.88 130 ARG B C 1
ATOM 3508 O O . ARG B 1 130 ? 17.719 -9.023 4.977 1 97.88 130 ARG B O 1
ATOM 3515 N N . ARG B 1 131 ? 16.266 -8.375 6.559 1 98.44 131 ARG B N 1
ATOM 3516 C CA . ARG B 1 131 ? 15.297 -9.453 6.367 1 98.44 131 ARG B CA 1
ATOM 3517 C C . ARG B 1 131 ? 13.875 -8.914 6.367 1 98.44 131 ARG B C 1
ATOM 3519 O O . ARG B 1 131 ? 13.453 -8.242 7.312 1 98.44 131 ARG B O 1
ATOM 3526 N N . VAL B 1 132 ? 13.18 -9.18 5.285 1 98.94 132 VAL B N 1
ATOM 3527 C CA . VAL B 1 132 ? 11.828 -8.648 5.137 1 98.94 132 VAL B CA 1
ATOM 3528 C C . VAL B 1 132 ? 10.844 -9.797 4.922 1 98.94 132 VAL B C 1
ATOM 3530 O O . VAL B 1 132 ? 11.078 -10.68 4.086 1 98.94 132 VAL B O 1
ATOM 3533 N N . LEU B 1 133 ? 9.797 -9.82 5.754 1 98.94 133 LEU B N 1
ATOM 3534 C CA . LEU B 1 133 ? 8.68 -10.75 5.625 1 98.94 133 LEU B CA 1
ATOM 3535 C C . LEU B 1 133 ? 7.562 -10.148 4.781 1 98.94 133 LEU B C 1
ATOM 3537 O O . LEU B 1 133 ? 7.129 -9.023 5.035 1 98.94 133 LEU B O 1
ATOM 3541 N N . VAL B 1 134 ? 7.145 -10.859 3.73 1 98.94 134 VAL B N 1
ATOM 3542 C CA . VAL B 1 134 ? 6.008 -10.422 2.932 1 98.94 134 VAL B CA 1
ATOM 3543 C C . VAL B 1 134 ? 4.891 -11.461 3.01 1 98.94 134 VAL B C 1
ATOM 3545 O O . VAL B 1 134 ? 5.156 -12.656 3.137 1 98.94 134 VAL B O 1
ATOM 3548 N N . ALA B 1 135 ? 3.619 -11.016 2.959 1 98.94 135 ALA B N 1
ATOM 3549 C CA . ALA B 1 135 ? 2.51 -11.961 3.047 1 98.94 135 ALA B CA 1
ATOM 3550 C C . ALA B 1 135 ? 1.263 -11.406 2.361 1 98.94 135 ALA B C 1
ATOM 3552 O O . ALA B 1 135 ? 1.151 -10.195 2.145 1 98.94 135 ALA B O 1
ATOM 3553 N N . THR B 1 136 ? 0.378 -12.258 1.987 1 98.94 136 THR B N 1
ATOM 3554 C CA . THR B 1 136 ? -0.94 -11.938 1.448 1 98.94 136 THR B CA 1
ATOM 3555 C C . THR B 1 136 ? -1.926 -13.07 1.734 1 98.94 136 THR B C 1
ATOM 3557 O O . THR B 1 136 ? -1.536 -14.133 2.23 1 98.94 136 THR B O 1
ATOM 3560 N N . SER B 1 137 ? -3.209 -12.805 1.546 1 98.88 137 SER B N 1
ATOM 3561 C CA . SER B 1 137 ? -4.25 -13.805 1.735 1 98.88 137 SER B CA 1
ATOM 3562 C C . SER B 1 137 ? -5.535 -13.414 1.013 1 98.88 137 SER B C 1
ATOM 3564 O O . SER B 1 137 ? -5.715 -12.25 0.646 1 98.88 137 SER B O 1
ATOM 3566 N N . SER B 1 138 ? -6.34 -14.328 0.765 1 98.62 138 SER B N 1
ATOM 3567 C CA . SER B 1 138 ? -7.703 -14.148 0.28 1 98.62 138 SER B CA 1
ATOM 3568 C C . SER B 1 138 ? -8.617 -15.266 0.768 1 98.62 138 SER B C 1
ATOM 3570 O O . SER B 1 138 ? -8.148 -16.297 1.227 1 98.62 138 SER B O 1
ATOM 3572 N N . HIS B 1 139 ? -9.859 -15.094 0.732 1 98.31 139 HIS B N 1
ATOM 3573 C CA . HIS B 1 139 ? -10.867 -16.047 1.179 1 98.31 139 HIS B CA 1
ATOM 3574 C C . HIS B 1 139 ? -12.125 -15.969 0.317 1 98.31 139 HIS B C 1
ATOM 3576 O O . HIS B 1 139 ? -12.719 -14.898 0.17 1 98.31 139 HIS B O 1
ATOM 3582 N N . TYR B 1 140 ? -12.547 -17.078 -0.165 1 96 140 TYR B N 1
ATOM 3583 C CA . TYR B 1 140 ? -13.688 -17.141 -1.074 1 96 140 TYR B CA 1
ATOM 3584 C C . TYR B 1 140 ? -14.922 -16.5 -0.447 1 96 140 TYR B C 1
ATOM 3586 O O . TYR B 1 140 ? -15.547 -15.617 -1.042 1 96 140 TYR B O 1
ATOM 3594 N N . GLY B 1 141 ? -15.289 -16.906 0.731 1 94 141 GLY B N 1
ATOM 3595 C CA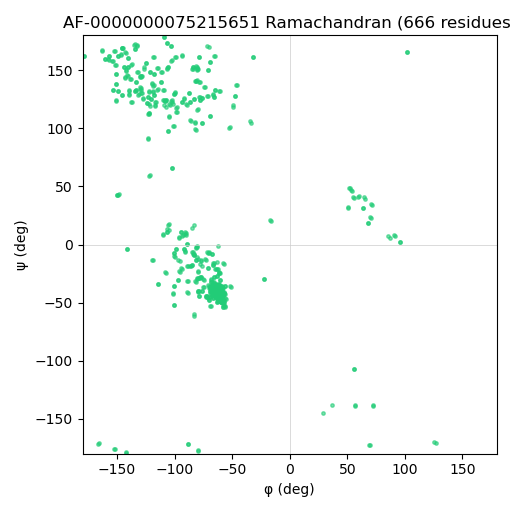 . GLY B 1 141 ? -16.469 -16.422 1.41 1 94 141 GLY B CA 1
ATOM 3596 C C . GLY B 1 141 ? -16.422 -14.93 1.699 1 94 141 GLY B C 1
ATOM 3597 O O . GLY B 1 141 ? -17.406 -14.219 1.471 1 94 141 GLY B O 1
ATOM 3598 N N . ALA B 1 142 ? -15.297 -14.445 2.184 1 91.94 142 ALA B N 1
ATOM 3599 C CA . ALA B 1 142 ? -15.133 -13.031 2.504 1 91.94 142 ALA B CA 1
ATOM 3600 C C . ALA B 1 142 ? -15.211 -12.172 1.243 1 91.94 142 ALA B C 1
ATOM 3602 O O . ALA B 1 142 ? -15.82 -11.102 1.246 1 91.94 142 ALA B O 1
ATOM 3603 N N . ALA B 1 143 ? -14.594 -12.648 0.192 1 88.31 143 ALA B N 1
ATOM 3604 C CA . ALA B 1 143 ? -14.586 -11.93 -1.079 1 88.31 143 ALA B CA 1
ATOM 3605 C C . ALA B 1 143 ? -15.984 -11.867 -1.683 1 88.31 143 ALA B C 1
ATOM 3607 O O . ALA B 1 143 ? -16.391 -10.828 -2.213 1 88.31 143 ALA B O 1
ATOM 3608 N N . GLU B 1 144 ? -16.688 -12.961 -1.695 1 84.88 144 GLU B N 1
ATOM 3609 C CA . GLU B 1 144 ? -18.031 -13.016 -2.246 1 84.88 144 GLU B CA 1
ATOM 3610 C C . GLU B 1 144 ? -18.953 -12.031 -1.532 1 84.88 144 GLU B C 1
ATOM 3612 O O . GLU B 1 144 ? -19.766 -11.344 -2.172 1 84.88 144 GLU B O 1
ATOM 3617 N N . ARG B 1 145 ? -18.828 -11.977 -0.278 1 81.88 145 ARG B N 1
ATOM 3618 C CA . ARG B 1 145 ? -19.641 -11.062 0.513 1 81.88 145 ARG B CA 1
ATOM 3619 C C . ARG B 1 145 ? -19.312 -9.609 0.177 1 81.88 145 ARG B C 1
ATOM 3621 O O . ARG B 1 145 ? -20.203 -8.766 0.12 1 81.88 145 ARG B O 1
ATOM 3628 N N . GLN B 1 146 ? -18.141 -9.359 0.002 1 82.19 146 GLN B N 1
ATOM 3629 C CA . GLN B 1 146 ? -17.656 -7.992 -0.202 1 82.19 146 GLN B CA 1
ATOM 3630 C C . GLN B 1 146 ? -17.969 -7.512 -1.617 1 82.19 146 GLN B C 1
ATOM 3632 O O . GLN B 1 146 ? -18.328 -6.352 -1.82 1 82.19 146 GLN B O 1
ATOM 3637 N N . PHE B 1 147 ? -17.812 -8.359 -2.553 1 74.5 147 PHE B N 1
ATOM 3638 C CA . PHE B 1 147 ? -17.844 -7.91 -3.941 1 74.5 147 PHE B CA 1
ATOM 3639 C C . PHE B 1 147 ? -19.125 -8.352 -4.625 1 74.5 147 PHE B C 1
ATOM 3641 O O . PHE B 1 147 ? -19.5 -7.812 -5.668 1 74.5 147 PHE B O 1
ATOM 3648 N N . ARG B 1 148 ? -19.672 -9.43 -4.047 1 65.81 148 ARG B N 1
ATOM 3649 C CA . ARG B 1 148 ? -20.828 -9.984 -4.746 1 65.81 148 ARG B CA 1
ATOM 3650 C C . ARG B 1 148 ? -22.062 -10 -3.85 1 65.81 148 ARG B C 1
ATOM 3652 O O . ARG B 1 148 ? -21.938 -9.992 -2.623 1 65.81 148 ARG B O 1
ATOM 3659 N N . PHE B 1 149 ? -23.125 -9.305 -4.219 1 56.25 149 PHE B N 1
ATOM 3660 C CA . PHE B 1 149 ? -24.344 -9.297 -3.424 1 56.25 149 PHE B CA 1
ATOM 3661 C C . PHE B 1 149 ? -24.531 -10.625 -2.705 1 56.25 149 PHE B C 1
ATOM 3663 O O . PHE B 1 149 ? -23.938 -11.633 -3.086 1 56.25 149 PHE B O 1
ATOM 3670 N N . PRO B 1 150 ? -25.406 -10.617 -1.629 1 48.25 150 PRO B N 1
ATOM 3671 C CA . PRO B 1 150 ? -25.703 -11.812 -0.83 1 48.25 150 PRO B CA 1
ATOM 3672 C C . PRO B 1 150 ? -25.703 -13.094 -1.659 1 48.25 150 PRO B C 1
ATOM 3674 O O . PRO B 1 150 ? -26.234 -13.117 -2.771 1 48.25 150 PRO B O 1
ATOM 3677 N N . THR B 1 151 ? -24.562 -13.914 -1.441 1 41.72 151 THR B N 1
ATOM 3678 C CA . THR B 1 151 ? -24.406 -15.25 -2 1 41.72 151 THR B CA 1
ATOM 3679 C C . THR B 1 151 ? -25.75 -15.859 -2.35 1 41.72 151 THR B C 1
ATOM 3681 O O . THR B 1 151 ? -25.828 -16.875 -3.049 1 41.72 151 THR B O 1
ATOM 3684 N N . THR B 1 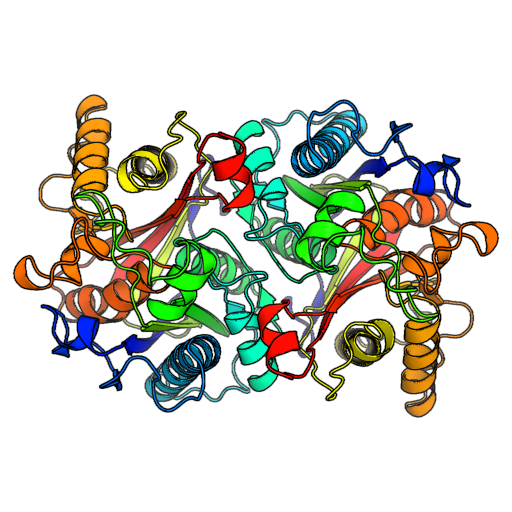152 ? -26.688 -15.43 -1.579 1 36.12 152 THR B N 1
ATOM 3685 C CA . THR B 1 152 ? -27.953 -16.156 -1.733 1 36.12 152 THR B CA 1
ATOM 3686 C C . THR B 1 152 ? -28.594 -15.82 -3.074 1 36.12 152 THR B C 1
ATOM 3688 O O . THR B 1 152 ? -29.641 -16.391 -3.424 1 36.12 152 THR B O 1
ATOM 3691 N N . ILE B 1 153 ? -28.172 -14.727 -3.596 1 37.78 153 ILE B N 1
ATOM 3692 C CA . ILE B 1 153 ? -29 -14.523 -4.777 1 37.78 153 ILE B CA 1
ATOM 3693 C C . ILE B 1 153 ? -28.453 -15.352 -5.941 1 37.78 153 ILE B C 1
ATOM 3695 O O . ILE B 1 153 ? -27.25 -15.406 -6.152 1 37.78 153 ILE B O 1
ATOM 3699 N N . GLY B 1 154 ? -28.938 -16.469 -6.273 1 37.28 154 GLY B N 1
ATOM 3700 C CA . GLY B 1 154 ? -28.859 -17.422 -7.367 1 37.28 154 GLY B CA 1
ATOM 3701 C C . GLY B 1 154 ? -28.281 -16.844 -8.641 1 37.28 154 GLY B C 1
ATOM 3702 O O . GLY B 1 154 ? -28.75 -17.141 -9.742 1 37.28 154 GLY B O 1
ATOM 3703 N N . VAL B 1 155 ? -27.531 -15.711 -8.422 1 44.91 155 VAL B N 1
ATOM 3704 C CA . VAL B 1 155 ? -27.062 -15.25 -9.719 1 44.91 155 VAL B CA 1
ATOM 3705 C C . VAL B 1 155 ? -26.031 -16.234 -10.273 1 44.91 155 VAL B C 1
ATOM 3707 O O . VAL B 1 155 ? -25.109 -16.641 -9.57 1 44.91 155 VAL B O 1
ATOM 3710 N N . GLN B 1 156 ? -26.391 -17 -11.375 1 50.38 156 GLN B N 1
ATOM 3711 C CA . GLN B 1 156 ? -25.531 -17.922 -12.109 1 50.38 156 GLN B CA 1
ATOM 3712 C C . GLN B 1 156 ? -24.219 -17.234 -12.531 1 50.38 156 GLN B C 1
ATOM 3714 O O . GLN B 1 156 ? -24.25 -16.234 -13.258 1 50.38 156 GLN B O 1
ATOM 3719 N N . LYS B 1 157 ? -23.203 -17.516 -11.773 1 63.5 157 LYS B N 1
ATOM 3720 C CA . LYS B 1 157 ? -21.875 -17.109 -12.227 1 63.5 157 LYS B CA 1
ATOM 3721 C C . LYS B 1 157 ? -21.625 -17.531 -13.672 1 63.5 157 LYS B C 1
ATOM 3723 O O . LYS B 1 157 ? -21.844 -18.703 -14.023 1 63.5 157 LYS B O 1
ATOM 3728 N N . GLY B 1 158 ? -21.406 -16.547 -14.57 1 66 158 GLY B N 1
ATOM 3729 C CA . GLY B 1 158 ? -21.094 -16.859 -15.961 1 66 158 GLY B CA 1
ATOM 3730 C C . GLY B 1 158 ? -19.719 -17.469 -16.141 1 66 158 GLY B C 1
ATOM 3731 O O . GLY B 1 158 ? -18.969 -17.625 -15.18 1 66 158 GLY B O 1
ATOM 3732 N N . ASP B 1 159 ? -19.391 -17.984 -17.344 1 68.06 159 ASP B N 1
ATOM 3733 C CA . ASP B 1 159 ? -18.172 -18.688 -17.734 1 68.06 159 ASP B CA 1
ATOM 3734 C C . ASP B 1 159 ? -16.938 -17.828 -17.469 1 68.06 159 ASP B C 1
ATOM 3736 O O . ASP B 1 159 ? -15.836 -18.359 -17.312 1 68.06 159 ASP B O 1
ATOM 3740 N N . SER B 1 160 ? -17.094 -16.562 -17.281 1 74.31 160 SER B N 1
ATOM 3741 C CA . SER B 1 160 ? -15.945 -15.68 -17.141 1 74.31 160 SER B CA 1
ATOM 3742 C C . SER B 1 160 ? -15.641 -15.375 -15.672 1 74.31 160 SER B C 1
ATOM 3744 O O . SER B 1 160 ? -14.617 -14.781 -15.359 1 74.31 160 SER B O 1
ATOM 3746 N N . ALA B 1 161 ? -16.469 -15.859 -14.836 1 80.88 161 ALA B N 1
ATOM 3747 C CA . ALA B 1 161 ? -16.281 -15.594 -13.414 1 80.88 161 ALA B CA 1
ATOM 3748 C C . ALA B 1 161 ? -15.188 -16.484 -12.828 1 80.88 161 ALA B C 1
ATOM 3750 O O . ALA B 1 161 ? -15.07 -17.656 -13.195 1 80.88 161 ALA B O 1
ATOM 3751 N N . SER B 1 162 ? -14.391 -15.961 -11.984 1 87.25 162 SER B N 1
ATOM 3752 C CA . SER B 1 162 ? -13.328 -16.719 -11.328 1 87.25 162 SER B CA 1
ATOM 3753 C C . SER B 1 162 ? -13.711 -17.078 -9.898 1 87.25 162 SER B C 1
ATOM 3755 O O . SER B 1 162 ? -14.68 -16.531 -9.352 1 87.25 162 SER B O 1
ATOM 3757 N N . TRP B 1 163 ? -13.062 -18.109 -9.383 1 92.38 163 TRP B N 1
ATOM 3758 C CA . TRP B 1 163 ? -13.227 -18.516 -7.988 1 92.38 163 TRP B CA 1
ATOM 3759 C C . TRP B 1 163 ? -12.094 -17.953 -7.129 1 92.38 163 TRP B C 1
ATOM 3761 O O . TRP B 1 163 ? -10.93 -18.312 -7.332 1 92.38 163 TRP B O 1
ATOM 3771 N N . THR B 1 164 ? -12.461 -17.094 -6.129 1 95.5 164 THR B N 1
ATOM 3772 C CA . THR B 1 164 ? -11.422 -16.531 -5.277 1 95.5 164 THR B CA 1
ATOM 3773 C C . THR B 1 164 ? -10.75 -17.609 -4.445 1 95.5 164 THR B C 1
ATOM 3775 O O . THR B 1 164 ? -11.422 -18.375 -3.752 1 95.5 164 THR B O 1
ATOM 3778 N N . VAL B 1 165 ? -9.492 -17.672 -4.512 1 98.19 165 VAL B N 1
ATOM 3779 C CA . VAL B 1 165 ? -8.711 -18.672 -3.781 1 98.19 165 VAL B CA 1
ATOM 3780 C C . VAL B 1 165 ? -8.82 -18.406 -2.279 1 98.19 165 VAL B C 1
ATOM 3782 O O . VAL B 1 165 ? -8.672 -17.266 -1.827 1 98.19 165 VAL B O 1
ATOM 3785 N N . THR B 1 166 ? -9.148 -19.453 -1.522 1 98.62 166 THR B N 1
ATOM 3786 C CA . THR B 1 166 ? -8.992 -19.438 -0.072 1 98.62 166 THR B CA 1
ATOM 3787 C C . THR B 1 166 ? -7.59 -19.875 0.325 1 98.62 166 THR B C 1
ATOM 3789 O O . THR B 1 166 ? -7.25 -21.062 0.223 1 98.62 166 THR B O 1
ATOM 3792 N N . GLY B 1 167 ? -6.805 -18.859 0.768 1 98.81 167 GLY B N 1
ATOM 3793 C CA . GLY B 1 167 ? -5.426 -19.219 1.074 1 98.81 167 GLY B CA 1
ATOM 3794 C C . GLY B 1 167 ? -4.609 -18.062 1.6 1 98.81 167 GLY B C 1
ATOM 3795 O O . GLY B 1 167 ? -5.078 -16.922 1.61 1 98.81 167 GLY B O 1
ATOM 3796 N N . GLY B 1 168 ? -3.537 -18.312 2.211 1 98.88 168 GLY B N 1
ATOM 3797 C CA . GLY B 1 168 ? -2.496 -17.406 2.656 1 98.88 168 GLY B CA 1
ATOM 3798 C C . GLY B 1 168 ? -1.104 -17.828 2.232 1 98.88 168 GLY B C 1
ATOM 3799 O O . GLY B 1 168 ? -0.828 -19.031 2.117 1 98.88 168 GLY B O 1
ATOM 3800 N N . ALA B 1 169 ? -0.28 -16.906 1.932 1 98.94 169 ALA B N 1
ATOM 3801 C CA . ALA B 1 169 ? 1.098 -17.156 1.519 1 98.94 169 ALA B CA 1
ATOM 3802 C C . ALA B 1 169 ? 2.049 -16.125 2.113 1 98.94 169 ALA B C 1
ATOM 3804 O O . ALA B 1 169 ? 1.682 -14.961 2.283 1 98.94 169 ALA B O 1
ATOM 3805 N N . ALA B 1 170 ? 3.234 -16.516 2.445 1 98.94 170 ALA B N 1
ATOM 3806 C CA . ALA B 1 170 ? 4.273 -15.648 2.996 1 98.94 170 ALA B CA 1
ATOM 3807 C C . ALA B 1 170 ? 5.648 -16.031 2.451 1 98.94 170 ALA B C 1
ATOM 3809 O O . ALA B 1 170 ? 5.887 -17.188 2.105 1 98.94 170 ALA B O 1
ATOM 3810 N N . ALA B 1 171 ? 6.488 -15.117 2.332 1 98.94 171 ALA B N 1
ATOM 3811 C CA . ALA B 1 171 ? 7.883 -15.328 1.952 1 98.94 171 ALA B CA 1
ATOM 3812 C C . ALA B 1 171 ? 8.812 -14.461 2.793 1 98.94 171 ALA B C 1
ATOM 3814 O O . ALA B 1 171 ? 8.453 -13.344 3.184 1 98.94 171 ALA B O 1
ATOM 3815 N N . LEU B 1 172 ? 9.898 -15.016 3.107 1 98.94 172 LEU B N 1
ATOM 3816 C CA . LEU B 1 172 ? 10.977 -14.297 3.787 1 98.94 172 LEU B CA 1
ATOM 3817 C C . LEU B 1 172 ? 12.109 -13.984 2.82 1 98.94 172 LEU B C 1
ATOM 3819 O O . LEU B 1 172 ? 12.68 -14.891 2.203 1 98.94 172 LEU B O 1
ATOM 3823 N N . LEU B 1 173 ? 12.445 -12.672 2.639 1 98.94 173 LEU B N 1
ATOM 3824 C CA . LEU B 1 173 ? 13.477 -12.242 1.7 1 98.94 173 LEU B CA 1
ATOM 3825 C C . LEU B 1 173 ? 14.68 -11.672 2.439 1 98.94 173 LEU B C 1
ATOM 3827 O O . LEU B 1 173 ? 14.531 -10.977 3.445 1 98.94 173 LEU B O 1
ATOM 3831 N N . SER B 1 174 ? 15.852 -11.961 1.992 1 98.62 174 SER B N 1
ATOM 3832 C CA . SER B 1 174 ? 17.078 -11.445 2.576 1 98.62 174 SER B CA 1
ATOM 3833 C C . SER B 1 174 ? 18.266 -11.672 1.646 1 98.62 174 SER B C 1
ATOM 3835 O O . SER B 1 174 ? 18.094 -12.031 0.479 1 98.62 174 SER B O 1
ATOM 3837 N N . THR B 1 175 ? 19.484 -11.398 2.172 1 97.94 175 THR B N 1
ATOM 3838 C CA . THR B 1 175 ? 20.719 -11.664 1.42 1 97.94 175 THR B CA 1
ATOM 3839 C C . THR B 1 175 ? 21.312 -13.016 1.82 1 97.94 175 THR B C 1
ATOM 3841 O O . THR B 1 175 ? 22.406 -13.367 1.383 1 97.94 175 THR B O 1
ATOM 3844 N N . THR B 1 176 ? 20.547 -13.766 2.68 1 97.31 176 THR B N 1
ATOM 3845 C CA . THR B 1 176 ? 21 -15.117 3.014 1 97.31 176 THR B CA 1
ATOM 3846 C C . THR B 1 176 ? 20.812 -16.047 1.824 1 97.31 176 THR B C 1
ATOM 3848 O O . THR B 1 176 ? 19.703 -16.219 1.322 1 97.31 176 THR B O 1
ATOM 3851 N N . ARG B 1 177 ? 21.844 -16.703 1.498 1 96.94 177 ARG B N 1
ATOM 3852 C CA . ARG B 1 177 ? 21.859 -17.5 0.281 1 96.94 177 ARG B CA 1
ATOM 3853 C C . ARG B 1 177 ? 20.797 -18.594 0.34 1 96.94 177 ARG B C 1
ATOM 3855 O O . ARG B 1 177 ? 20.609 -19.234 1.374 1 96.94 177 ARG B O 1
ATOM 3862 N N . SER B 1 178 ? 20.016 -18.734 -0.689 1 96.81 178 SER B N 1
ATOM 3863 C CA . SER B 1 178 ? 18.984 -19.75 -0.914 1 96.81 178 SER B CA 1
ATOM 3864 C C . SER B 1 178 ? 18.906 -20.141 -2.387 1 96.81 178 SER B C 1
ATOM 3866 O O . SER B 1 178 ? 19.547 -19.516 -3.234 1 96.81 178 SER B O 1
ATOM 3868 N N . PRO B 1 179 ? 18.203 -21.172 -2.738 1 97.06 179 PRO B N 1
ATOM 3869 C CA . PRO B 1 179 ? 18.141 -21.625 -4.129 1 97.06 179 PRO B CA 1
ATOM 3870 C C . PRO B 1 179 ? 17.375 -20.672 -5.035 1 97.06 179 PRO B C 1
ATOM 3872 O O . PRO B 1 179 ? 17.406 -20.828 -6.262 1 97.06 179 PRO B O 1
ATOM 3875 N N . PHE B 1 180 ? 16.766 -19.703 -4.488 1 98.62 180 PHE B N 1
ATOM 3876 C CA . PHE B 1 180 ? 15.914 -18.828 -5.285 1 98.62 180 PHE B CA 1
ATOM 3877 C C . PHE B 1 180 ? 16.375 -17.375 -5.172 1 98.62 180 PHE B C 1
ATOM 3879 O O . PHE B 1 180 ? 16.234 -16.766 -4.109 1 98.62 180 PHE B O 1
ATOM 3886 N N . ARG B 1 181 ? 16.875 -16.812 -6.25 1 98.62 181 ARG B N 1
ATOM 3887 C CA . ARG B 1 181 ? 17.375 -15.438 -6.246 1 98.62 181 ARG B CA 1
ATOM 3888 C C . ARG B 1 181 ? 16.469 -14.516 -7.047 1 98.62 181 ARG B C 1
ATOM 3890 O O . ARG B 1 181 ? 16.016 -14.867 -8.141 1 98.62 181 ARG B O 1
ATOM 3897 N N . ILE B 1 182 ? 16.141 -13.391 -6.492 1 98.75 182 ILE B N 1
ATOM 3898 C CA . ILE B 1 182 ? 15.398 -12.336 -7.195 1 98.75 182 ILE B CA 1
ATOM 3899 C C . ILE B 1 182 ? 16.375 -11.438 -7.953 1 98.75 182 ILE B C 1
ATOM 3901 O O . ILE B 1 182 ? 17.219 -10.781 -7.344 1 98.75 182 ILE B O 1
ATOM 3905 N N . ARG B 1 183 ? 16.172 -11.344 -9.234 1 97.81 183 ARG B N 1
ATOM 3906 C CA . ARG B 1 183 ? 17.125 -10.633 -10.07 1 97.81 183 ARG B CA 1
ATOM 3907 C C . ARG B 1 183 ? 16.625 -9.234 -10.406 1 97.81 183 ARG B C 1
ATOM 3909 O O . ARG B 1 183 ? 17.422 -8.289 -10.492 1 97.81 183 ARG B O 1
ATOM 3916 N N . ALA B 1 184 ? 15.43 -9.172 -10.695 1 98.56 184 ALA B N 1
ATOM 3917 C CA . ALA B 1 184 ? 14.852 -7.918 -11.172 1 98.56 184 ALA B CA 1
ATOM 3918 C C . ALA B 1 184 ? 13.367 -7.824 -10.805 1 98.56 184 ALA B C 1
ATOM 3920 O O . ALA B 1 184 ? 12.727 -8.836 -10.531 1 98.56 184 ALA B O 1
ATOM 3921 N N . ALA B 1 185 ? 12.891 -6.672 -10.695 1 98.81 185 ALA B N 1
ATOM 3922 C CA . ALA B 1 185 ? 11.477 -6.375 -10.5 1 98.81 185 ALA B CA 1
ATOM 3923 C C . ALA B 1 185 ? 11.016 -5.262 -11.438 1 98.81 185 ALA B C 1
ATOM 3925 O O . ALA B 1 185 ? 11.75 -4.301 -11.68 1 98.81 185 ALA B O 1
ATOM 3926 N N . THR B 1 186 ? 9.852 -5.375 -11.992 1 98.88 186 THR B N 1
ATOM 3927 C CA . THR B 1 186 ? 9.273 -4.363 -12.867 1 98.88 186 THR B CA 1
ATOM 3928 C C . THR B 1 186 ? 8 -3.783 -12.266 1 98.88 186 THR B C 1
ATOM 3930 O O . THR B 1 186 ? 7.047 -4.516 -11.992 1 98.88 186 THR B O 1
ATOM 3933 N N . ILE B 1 187 ? 8.008 -2.492 -12.023 1 98.94 187 ILE B N 1
ATOM 3934 C CA . ILE B 1 187 ? 6.836 -1.797 -11.492 1 98.94 187 ILE B CA 1
ATOM 3935 C C . ILE B 1 187 ? 5.824 -1.557 -12.609 1 98.94 187 ILE B C 1
ATOM 3937 O O . ILE B 1 187 ? 6.16 -0.978 -13.648 1 98.94 187 ILE B O 1
ATOM 3941 N N . GLY B 1 188 ? 4.609 -1.963 -12.414 1 98.75 188 GLY B N 1
ATOM 3942 C CA . GLY B 1 188 ? 3.576 -1.829 -13.422 1 98.75 188 GLY B CA 1
ATOM 3943 C C . GLY B 1 188 ? 2.994 -0.431 -13.508 1 98.75 188 GLY B C 1
ATOM 3944 O O . GLY B 1 188 ? 3.209 0.389 -12.609 1 98.75 188 GLY B O 1
ATOM 3945 N N . ARG B 1 189 ? 2.354 -0.152 -14.617 1 98.62 189 ARG B N 1
ATOM 3946 C CA . ARG B 1 189 ? 1.475 1 -14.789 1 98.62 189 ARG B CA 1
ATOM 3947 C C . ARG B 1 189 ? 0.011 0.574 -14.805 1 98.62 189 ARG B C 1
ATOM 3949 O O . ARG B 1 189 ? -0.306 -0.563 -15.164 1 98.62 189 ARG B O 1
ATOM 3956 N N . VAL B 1 190 ? -0.833 1.496 -14.375 1 98.81 190 VAL B N 1
ATOM 3957 C CA . VAL B 1 190 ? -2.262 1.215 -14.453 1 98.81 190 VAL B CA 1
ATOM 3958 C C . VAL B 1 190 ? -2.744 1.376 -15.891 1 98.81 190 VAL B C 1
ATOM 3960 O O . VAL B 1 190 ? -2.514 2.412 -16.516 1 98.81 190 VAL B O 1
ATOM 3963 N N . ILE B 1 191 ? -3.381 0.32 -16.375 1 98.56 191 ILE B N 1
ATOM 3964 C CA . ILE B 1 191 ? -3.893 0.306 -17.75 1 98.56 191 ILE B CA 1
ATOM 3965 C C . ILE B 1 191 ? -5.414 0.157 -17.719 1 98.56 191 ILE B C 1
ATOM 3967 O O . ILE B 1 191 ? -5.949 -0.714 -17.031 1 98.56 191 ILE B O 1
ATOM 3971 N N . ASP B 1 192 ? -6.051 1.027 -18.422 1 97.31 192 ASP B N 1
ATOM 3972 C CA . ASP B 1 192 ? -7.5 0.979 -18.562 1 97.31 192 ASP B CA 1
ATOM 3973 C C . ASP B 1 192 ? -7.906 0.873 -20.031 1 97.31 192 ASP B C 1
ATOM 3975 O O . ASP B 1 192 ? -7.75 1.827 -20.797 1 97.31 192 ASP B O 1
ATOM 3979 N N . ASN B 1 193 ? -8.477 -0.24 -20.391 1 95.38 193 ASN B N 1
ATOM 3980 C CA . ASN B 1 193 ? -8.828 -0.457 -21.781 1 95.38 193 ASN B CA 1
ATOM 3981 C C . ASN B 1 193 ? -10.336 -0.348 -22 1 95.38 193 ASN B C 1
ATOM 3983 O O . ASN B 1 193 ? -10.867 -0.87 -22.984 1 95.38 193 ASN B O 1
ATOM 3987 N N . GLY B 1 194 ? -11.039 0.101 -21.047 1 95.12 194 GLY B N 1
ATOM 3988 C CA . GLY B 1 194 ? -12.43 0.465 -21.234 1 95.12 194 GLY B CA 1
ATOM 3989 C C . GLY B 1 194 ? -13.398 -0.638 -20.844 1 95.12 194 GLY B C 1
ATOM 3990 O O . GLY B 1 194 ? -14.609 -0.486 -20.984 1 95.12 194 GLY B O 1
ATOM 3991 N N . VAL B 1 195 ? -12.906 -1.772 -20.344 1 94.12 195 VAL B N 1
ATOM 3992 C CA . VAL B 1 195 ? -13.773 -2.854 -19.891 1 94.12 195 VAL B CA 1
ATOM 3993 C C . VAL B 1 195 ? -14.586 -2.391 -18.688 1 94.12 195 VAL B C 1
ATOM 3995 O O . VAL B 1 195 ? -14.039 -1.806 -17.75 1 94.12 195 VAL B O 1
ATOM 3998 N N . THR B 1 196 ? -15.898 -2.648 -18.703 1 92.69 196 THR B N 1
ATOM 3999 C CA . THR B 1 196 ? -16.75 -2.203 -17.609 1 92.69 196 THR B CA 1
ATOM 4000 C C . THR B 1 196 ? -17.422 -3.395 -16.922 1 92.69 196 THR B C 1
ATOM 4002 O O . THR B 1 196 ? -17.969 -3.264 -15.828 1 92.69 196 THR B O 1
ATOM 4005 N N . ASP B 1 197 ? -17.391 -4.602 -17.516 1 88.88 197 ASP B N 1
ATOM 4006 C CA . ASP B 1 197 ? -18.047 -5.789 -16.984 1 88.88 197 ASP B CA 1
ATOM 4007 C C . ASP B 1 197 ? -17.203 -6.43 -15.875 1 88.88 197 ASP B C 1
ATOM 4009 O O . ASP B 1 197 ? -16.125 -6.957 -16.141 1 88.88 197 ASP B O 1
ATOM 4013 N N . PRO B 1 198 ? -17.703 -6.461 -14.656 1 87.56 198 PRO B N 1
ATOM 4014 C CA . PRO B 1 198 ? -16.922 -7.023 -13.547 1 87.56 198 PRO B CA 1
ATOM 4015 C C . PRO B 1 198 ? -16.797 -8.539 -13.633 1 87.56 198 PRO B C 1
ATOM 4017 O O . PRO B 1 198 ? -16.031 -9.141 -12.867 1 87.56 198 PRO B O 1
ATOM 4020 N N . LEU B 1 199 ? -17.453 -9.164 -14.523 1 84.25 199 LEU B N 1
ATOM 4021 C CA . LEU B 1 199 ? -17.359 -10.609 -14.695 1 84.25 199 LEU B CA 1
ATOM 4022 C C . LEU B 1 199 ? -16.281 -10.977 -15.711 1 84.25 199 LEU B C 1
ATOM 4024 O O . LEU B 1 199 ? -15.953 -12.156 -15.875 1 84.25 199 LEU B O 1
ATOM 4028 N N . ASP B 1 200 ? -15.703 -10.016 -16.281 1 87.38 200 ASP B N 1
ATOM 4029 C CA . ASP B 1 200 ? -14.688 -10.266 -17.297 1 87.38 200 ASP B CA 1
ATOM 4030 C C . ASP B 1 200 ? -13.359 -9.625 -16.906 1 87.38 200 ASP B C 1
ATOM 4032 O O . ASP B 1 200 ? -12.789 -8.859 -17.688 1 87.38 200 ASP B O 1
ATOM 4036 N N . MET B 1 201 ? -12.828 -10.016 -15.797 1 89.62 201 MET B N 1
ATOM 4037 C CA . MET B 1 201 ? -11.625 -9.398 -15.25 1 89.62 201 MET B CA 1
ATOM 4038 C C . MET B 1 201 ? -10.391 -9.836 -16.016 1 89.62 201 MET B C 1
ATOM 4040 O O . MET B 1 201 ? -9.406 -9.094 -16.109 1 89.62 201 MET B O 1
ATOM 4044 N N . GLY B 1 202 ? -10.508 -11.07 -16.547 1 91.81 202 GLY B N 1
ATOM 4045 C CA . GLY B 1 202 ? -9.398 -11.531 -17.375 1 91.81 202 GLY B CA 1
ATOM 4046 C C . GLY B 1 202 ? -9.094 -10.602 -18.531 1 91.81 202 GLY B C 1
ATOM 4047 O O . GLY B 1 202 ? -7.934 -10.258 -18.766 1 91.81 202 GLY B O 1
ATOM 4048 N N . ARG B 1 203 ? -10.109 -10.188 -19.219 1 92.31 203 ARG B N 1
ATOM 4049 C CA . ARG B 1 203 ? -9.953 -9.273 -20.344 1 92.31 203 ARG B CA 1
ATOM 4050 C C . ARG B 1 203 ? -9.5 -7.898 -19.875 1 92.31 203 ARG B C 1
ATOM 4052 O O . ARG B 1 203 ? -8.742 -7.215 -20.578 1 92.31 203 ARG B O 1
ATOM 4059 N N . ALA B 1 204 ? -9.984 -7.531 -18.734 1 95.56 204 ALA B N 1
ATOM 4060 C CA . ALA B 1 204 ? -9.609 -6.23 -18.188 1 95.56 204 ALA B CA 1
ATOM 4061 C C . ALA B 1 204 ? -8.141 -6.211 -17.781 1 95.56 204 ALA B C 1
ATOM 4063 O O . ALA B 1 204 ? -7.473 -5.176 -17.891 1 95.56 204 ALA B O 1
ATOM 4064 N N . MET B 1 205 ? -7.637 -7.316 -17.359 1 98.19 205 MET B N 1
ATOM 4065 C CA . MET B 1 205 ? -6.32 -7.352 -16.734 1 98.19 205 MET B CA 1
ATOM 4066 C C . MET B 1 205 ? -5.242 -7.715 -17.75 1 98.19 205 MET B C 1
ATOM 4068 O O . MET B 1 205 ? -4.082 -7.332 -17.594 1 98.19 205 MET B O 1
ATOM 4072 N N . ALA B 1 206 ? -5.559 -8.383 -18.844 1 98.12 206 ALA B N 1
ATOM 4073 C CA . ALA B 1 206 ? -4.605 -8.922 -19.812 1 98.12 206 ALA B CA 1
ATOM 4074 C C . ALA B 1 206 ? -3.719 -7.82 -20.375 1 98.12 206 ALA B C 1
ATOM 4076 O O . ALA B 1 206 ? -2.506 -7.996 -20.516 1 98.12 206 ALA B O 1
ATOM 4077 N N . PRO B 1 207 ? -4.27 -6.645 -20.75 1 98.38 207 PRO B N 1
ATOM 4078 C CA . PRO B 1 207 ? -3.424 -5.578 -21.281 1 98.38 207 PRO B CA 1
ATOM 4079 C C . PRO B 1 207 ? -2.352 -5.117 -20.297 1 98.38 207 PRO B C 1
ATOM 4081 O O . PRO B 1 207 ? -1.243 -4.762 -20.703 1 98.38 207 PRO B O 1
ATOM 4084 N N . ALA B 1 208 ? -2.678 -5.066 -19.016 1 98.75 208 ALA B N 1
ATOM 4085 C CA . ALA B 1 208 ? -1.694 -4.68 -18.016 1 98.75 208 ALA B CA 1
ATOM 4086 C C . ALA B 1 208 ? -0.557 -5.695 -17.938 1 98.75 208 ALA B C 1
ATOM 4088 O O . ALA B 1 208 ? 0.612 -5.32 -17.828 1 98.75 208 ALA B O 1
ATOM 4089 N N . ALA B 1 209 ? -0.913 -6.984 -18 1 98.75 209 ALA B N 1
ATOM 4090 C CA . ALA B 1 209 ? 0.106 -8.031 -18.016 1 98.75 209 ALA B CA 1
ATOM 4091 C C . ALA B 1 209 ? 1.014 -7.887 -19.234 1 98.75 209 ALA B C 1
ATOM 4093 O O . ALA B 1 209 ? 2.24 -7.949 -19.109 1 98.75 209 ALA B O 1
ATOM 4094 N N . PHE B 1 210 ? 0.376 -7.688 -20.359 1 98.56 210 PHE B N 1
ATOM 4095 C CA . PHE B 1 210 ? 1.111 -7.52 -21.609 1 98.56 210 PHE B CA 1
ATOM 4096 C C . PHE B 1 210 ? 2.076 -6.344 -21.516 1 98.56 210 PHE B C 1
ATOM 4098 O O . PHE B 1 210 ? 3.254 -6.473 -21.859 1 98.56 210 PHE B O 1
ATOM 4105 N N . ALA B 1 211 ? 1.592 -5.234 -21.031 1 98.5 211 ALA B N 1
ATOM 4106 C CA . ALA B 1 211 ? 2.402 -4.023 -20.938 1 98.5 211 ALA B CA 1
ATOM 4107 C C . ALA B 1 211 ? 3.615 -4.242 -20.031 1 98.5 211 ALA B C 1
ATOM 4109 O O . ALA B 1 211 ? 4.719 -3.791 -20.344 1 98.5 211 ALA B O 1
ATOM 4110 N N . THR B 1 212 ? 3.457 -4.91 -18.938 1 98.75 212 THR B N 1
ATOM 4111 C CA . THR B 1 212 ? 4.52 -5.125 -17.969 1 98.75 212 THR B CA 1
ATOM 4112 C C . THR B 1 212 ? 5.559 -6.102 -18.5 1 98.75 212 THR B C 1
ATOM 4114 O O . THR B 1 212 ? 6.766 -5.871 -18.375 1 98.75 212 THR B O 1
ATOM 4117 N N . ILE B 1 213 ? 5.078 -7.211 -19.094 1 98.56 213 ILE B N 1
ATOM 4118 C CA . ILE B 1 213 ? 5.992 -8.188 -19.672 1 98.56 213 ILE B CA 1
ATOM 4119 C C . ILE B 1 213 ? 6.84 -7.527 -20.766 1 98.56 213 ILE B C 1
ATOM 4121 O O . ILE B 1 213 ? 8.062 -7.652 -20.766 1 98.56 213 ILE B O 1
ATOM 4125 N N . ARG B 1 214 ? 6.152 -6.848 -21.641 1 98.19 214 ARG B N 1
ATOM 4126 C CA . ARG B 1 214 ? 6.836 -6.188 -22.734 1 98.19 214 ARG B CA 1
ATOM 4127 C C . ARG B 1 214 ? 7.867 -5.184 -22.219 1 98.19 214 ARG B C 1
ATOM 4129 O O . ARG B 1 214 ? 9.008 -5.168 -22.688 1 98.19 214 ARG B O 1
ATOM 4136 N N . GLN B 1 215 ? 7.488 -4.355 -21.312 1 98.31 215 GLN B N 1
ATOM 4137 C CA . GLN B 1 215 ? 8.391 -3.332 -20.797 1 98.31 215 GLN B CA 1
ATOM 4138 C C . GLN B 1 215 ? 9.578 -3.959 -20.078 1 98.31 215 GLN B C 1
ATOM 4140 O O . GLN B 1 215 ? 10.695 -3.459 -20.156 1 98.31 215 GLN B O 1
ATOM 4145 N N . HIS B 1 216 ? 9.305 -5.055 -19.328 1 98.62 216 HIS B N 1
ATOM 4146 C CA . HIS B 1 216 ? 10.375 -5.781 -18.656 1 98.62 216 HIS B CA 1
ATOM 4147 C C . HIS B 1 216 ? 11.438 -6.25 -19.656 1 98.62 216 HIS B C 1
ATOM 4149 O O . HIS B 1 216 ? 12.633 -6.062 -19.422 1 98.62 216 HIS B O 1
ATOM 4155 N N . LEU B 1 217 ? 10.992 -6.852 -20.688 1 98.06 217 LEU B N 1
ATOM 4156 C CA . LEU B 1 217 ? 11.906 -7.383 -21.688 1 98.06 217 LEU B CA 1
ATOM 4157 C C . LEU B 1 217 ? 12.695 -6.262 -22.359 1 98.06 217 LEU B C 1
ATOM 4159 O O . LEU B 1 217 ? 13.906 -6.371 -22.547 1 98.06 217 LEU B O 1
ATOM 4163 N N . ILE B 1 218 ? 12.016 -5.191 -22.688 1 98 218 ILE B N 1
ATOM 4164 C CA . ILE B 1 218 ? 12.664 -4.047 -23.312 1 98 218 ILE B CA 1
ATOM 4165 C C . ILE B 1 218 ? 13.711 -3.459 -22.359 1 98 218 ILE B C 1
ATOM 4167 O O . ILE B 1 218 ? 14.859 -3.232 -22.75 1 98 218 ILE B O 1
ATOM 4171 N N . ASP B 1 219 ? 13.344 -3.236 -21.125 1 98.5 219 ASP B N 1
ATOM 4172 C CA . ASP B 1 219 ? 14.219 -2.609 -20.141 1 98.5 219 ASP B CA 1
ATOM 4173 C C . ASP B 1 219 ? 15.477 -3.447 -19.906 1 98.5 219 ASP B C 1
ATOM 4175 O O . ASP B 1 219 ? 16.578 -2.902 -19.75 1 98.5 219 ASP B O 1
ATOM 4179 N N . CYS B 1 220 ? 15.297 -4.738 -19.875 1 97.81 220 CYS B N 1
ATOM 4180 C CA . CYS B 1 220 ? 16.406 -5.633 -19.531 1 97.81 220 CYS B CA 1
ATOM 4181 C C . CYS B 1 220 ? 17.156 -6.074 -20.781 1 97.81 220 CYS B C 1
ATOM 4183 O O . CYS B 1 220 ? 18.188 -6.742 -20.688 1 97.81 220 CYS B O 1
ATOM 4185 N N . GLY B 1 221 ? 16.672 -5.711 -21.953 1 97.56 221 GLY B N 1
ATOM 4186 C CA . GLY B 1 221 ? 17.297 -6.168 -23.188 1 97.56 221 GLY B CA 1
ATOM 4187 C C . GLY B 1 221 ? 17.188 -7.668 -23.391 1 97.56 221 GLY B C 1
ATOM 4188 O O . GLY B 1 221 ? 18.172 -8.312 -23.797 1 97.56 221 GLY B O 1
ATOM 4189 N N . LEU B 1 222 ? 16.062 -8.219 -23.047 1 97.06 222 LEU B N 1
ATOM 4190 C CA . LEU B 1 222 ? 15.852 -9.664 -23.109 1 97.06 222 LEU B CA 1
ATOM 4191 C C . LEU B 1 222 ? 14.734 -10.008 -24.094 1 97.06 222 LEU B C 1
ATOM 4193 O O . LEU B 1 222 ? 13.984 -9.133 -24.516 1 97.06 222 LEU B O 1
ATOM 4197 N N . SER B 1 223 ? 14.75 -11.242 -24.484 1 94.75 223 SER B N 1
ATOM 4198 C CA . SER B 1 223 ? 13.617 -11.844 -25.188 1 94.75 223 SER B CA 1
ATOM 4199 C C . SER B 1 223 ? 12.859 -12.812 -24.281 1 94.75 223 SER B C 1
ATOM 4201 O O . SER B 1 223 ? 13.297 -13.086 -23.156 1 94.75 223 SER B O 1
ATOM 4203 N N . LEU B 1 224 ? 11.75 -13.305 -24.766 1 94.94 224 LEU B N 1
ATOM 4204 C CA . LEU B 1 224 ? 10.922 -14.219 -23.984 1 94.94 224 LEU B CA 1
ATOM 4205 C C . LEU B 1 224 ? 11.703 -15.484 -23.625 1 94.94 224 LEU B C 1
ATOM 4207 O O . LEU B 1 224 ? 11.438 -16.109 -22.594 1 94.94 224 LEU B O 1
ATOM 4211 N N . GLU B 1 225 ? 12.703 -15.789 -24.422 1 93.69 225 GLU B N 1
ATOM 4212 C CA . GLU B 1 225 ? 13.477 -17.016 -24.266 1 93.69 225 GLU B CA 1
ATOM 4213 C C . GLU B 1 225 ? 14.391 -16.953 -23.047 1 93.69 225 GLU B C 1
ATOM 4215 O O . GLU B 1 225 ? 14.922 -17.969 -22.609 1 93.69 225 GLU B O 1
ATOM 4220 N N . ALA B 1 226 ? 14.516 -15.773 -22.562 1 95.94 226 ALA B N 1
ATOM 4221 C CA . ALA B 1 226 ? 15.32 -15.609 -21.359 1 95.94 226 ALA B CA 1
ATOM 4222 C C . ALA B 1 226 ? 14.68 -16.312 -20.156 1 95.94 226 ALA B C 1
ATOM 4224 O O . ALA B 1 226 ? 15.336 -16.531 -19.141 1 95.94 226 ALA B O 1
ATOM 4225 N N . TYR B 1 227 ? 13.406 -16.656 -20.281 1 97.56 227 TYR B N 1
ATOM 4226 C CA . TYR B 1 227 ? 12.688 -17.297 -19.172 1 97.56 227 TYR B CA 1
ATOM 4227 C C . TYR B 1 227 ? 12.195 -18.688 -19.578 1 97.56 227 TYR B C 1
ATOM 4229 O O . TYR B 1 227 ? 11.648 -18.859 -20.656 1 97.56 227 TYR B O 1
ATOM 4237 N N . ASP B 1 228 ? 12.469 -19.625 -18.672 1 97.81 228 ASP B N 1
ATOM 4238 C CA . ASP B 1 228 ? 11.914 -20.953 -18.859 1 97.81 228 ASP B CA 1
ATOM 4239 C C . ASP B 1 228 ? 10.391 -20.938 -18.734 1 97.81 228 ASP B C 1
ATOM 4241 O O . ASP B 1 228 ? 9.695 -21.734 -19.359 1 97.81 228 ASP B O 1
ATOM 4245 N N . VAL B 1 229 ? 9.898 -20.016 -17.875 1 98.19 229 VAL B N 1
ATOM 4246 C CA . VAL B 1 229 ? 8.453 -19.922 -17.719 1 98.19 229 VAL B CA 1
ATOM 4247 C C . VAL B 1 229 ? 8.078 -18.484 -17.344 1 98.19 229 VAL B C 1
ATOM 4249 O O . VAL B 1 229 ? 8.797 -17.828 -16.594 1 98.19 229 VAL B O 1
ATOM 4252 N N . ILE B 1 230 ? 7.027 -17.953 -17.906 1 98.44 230 ILE B N 1
ATOM 4253 C CA . ILE B 1 230 ? 6.34 -16.734 -17.516 1 98.44 230 ILE B CA 1
ATOM 4254 C C . ILE B 1 230 ? 4.977 -17.062 -16.922 1 98.44 230 ILE B C 1
ATOM 4256 O O . ILE B 1 230 ? 4.168 -17.766 -17.547 1 98.44 230 ILE B O 1
ATOM 4260 N N . VAL B 1 231 ? 4.746 -16.594 -15.703 1 98.44 231 VAL B N 1
ATOM 4261 C CA . VAL B 1 231 ? 3.564 -17.031 -14.969 1 98.44 231 VAL B CA 1
ATOM 4262 C C . VAL B 1 231 ? 2.73 -15.812 -14.562 1 98.44 231 VAL B C 1
ATOM 4264 O O . VAL B 1 231 ? 3.225 -14.906 -13.891 1 98.44 231 VAL B O 1
ATOM 4267 N N . THR B 1 232 ? 1.477 -15.781 -14.992 1 98.5 232 THR B N 1
ATOM 4268 C CA . THR B 1 232 ? 0.559 -14.75 -14.531 1 98.5 232 THR B CA 1
ATOM 4269 C C . THR B 1 232 ? -0.246 -15.242 -13.328 1 98.5 232 THR B C 1
ATOM 4271 O O . THR B 1 232 ? -0.263 -16.438 -13.039 1 98.5 232 THR B O 1
ATOM 4274 N N . GLY B 1 233 ? -0.828 -14.352 -12.625 1 96.75 233 GLY B N 1
ATOM 4275 C CA . GLY B 1 233 ? -1.44 -14.656 -11.336 1 96.75 233 GLY B CA 1
ATOM 4276 C C . GLY B 1 233 ? -2.848 -15.211 -11.469 1 96.75 233 GLY B C 1
ATOM 4277 O O . GLY B 1 233 ? -3.148 -16.281 -10.945 1 96.75 233 GLY B O 1
ATOM 4278 N N . ASP B 1 234 ? -3.734 -14.445 -12.062 1 97 234 ASP B N 1
ATOM 4279 C CA . ASP B 1 234 ? -5.133 -14.859 -12.062 1 97 234 ASP B CA 1
ATOM 4280 C C . ASP B 1 234 ? -5.852 -14.352 -13.312 1 97 234 ASP B C 1
ATOM 4282 O O . ASP B 1 234 ? -6.969 -13.836 -13.227 1 97 234 ASP B O 1
ATOM 4286 N N . LEU B 1 235 ? -5.277 -14.422 -14.422 1 96.88 235 LEU B N 1
ATOM 4287 C CA . LEU B 1 235 ? -5.922 -14.07 -15.68 1 96.88 235 LEU B CA 1
ATOM 4288 C C . LEU B 1 235 ? -7.012 -15.07 -16.031 1 96.88 235 LEU B C 1
ATOM 4290 O O . LEU B 1 235 ? -7.996 -14.719 -16.688 1 96.88 235 LEU B O 1
ATOM 4294 N N . GLY B 1 236 ? -6.797 -16.297 -15.586 1 94.44 236 GLY B N 1
ATOM 4295 C CA . GLY B 1 236 ? -7.711 -17.359 -15.992 1 94.44 236 GLY B CA 1
ATOM 4296 C C . GLY B 1 236 ? -7.602 -17.719 -17.469 1 94.44 236 GLY B C 1
ATOM 4297 O O . GLY B 1 236 ? -6.699 -17.234 -18.156 1 94.44 236 GLY B O 1
ATOM 4298 N N . ARG B 1 237 ? -8.5 -18.547 -17.906 1 93.5 237 ARG B N 1
ATOM 4299 C CA . ARG B 1 237 ? -8.453 -19.047 -19.281 1 93.5 237 ARG B CA 1
ATOM 4300 C C . ARG B 1 237 ? -8.711 -17.922 -20.281 1 93.5 237 ARG B C 1
ATOM 4302 O O . ARG B 1 237 ? -8.031 -17.812 -21.297 1 93.5 237 ARG B O 1
ATOM 4309 N N . VAL B 1 238 ? -9.625 -17.125 -20 1 92.69 238 VAL B N 1
ATOM 4310 C CA . VAL B 1 238 ? -10.008 -16.047 -20.891 1 92.69 238 VAL B CA 1
ATOM 4311 C C . VAL B 1 238 ? -8.891 -15 -20.953 1 92.69 238 VAL B C 1
ATOM 4313 O O . VAL B 1 238 ? -8.469 -14.602 -22.047 1 92.69 238 VAL B O 1
ATOM 4316 N N . GLY B 1 239 ? -8.477 -14.531 -19.812 1 95.75 239 GLY B N 1
ATOM 4317 C CA . GLY B 1 239 ? -7.395 -13.562 -19.766 1 95.75 239 GLY B CA 1
ATOM 4318 C C . GLY B 1 239 ? -6.109 -14.078 -20.391 1 95.75 239 GLY B C 1
ATOM 4319 O O . GLY B 1 239 ? -5.375 -13.32 -21.031 1 95.75 239 GLY B O 1
ATOM 4320 N N . SER B 1 240 ? -5.848 -15.32 -20.219 1 96.44 240 SER B N 1
ATOM 4321 C CA . SER B 1 240 ? -4.664 -15.938 -20.797 1 96.44 240 SER B CA 1
ATOM 4322 C C . SER B 1 240 ? -4.723 -15.906 -22.328 1 96.44 240 SER B C 1
ATOM 4324 O O . SER B 1 240 ? -3.723 -15.617 -22.984 1 96.44 240 SER B O 1
ATOM 4326 N N . SER B 1 241 ? -5.859 -16.266 -22.828 1 95.25 241 SER B N 1
ATOM 4327 C CA . SER B 1 241 ? -6.043 -16.219 -24.266 1 95.25 241 SER B CA 1
ATOM 4328 C C . SER B 1 241 ? -5.84 -14.797 -24.812 1 95.25 241 SER B C 1
ATOM 4330 O O . SER B 1 241 ? -5.207 -14.617 -25.844 1 95.25 241 SER B O 1
ATOM 4332 N N . GLU B 1 242 ? -6.43 -13.852 -24.109 1 95.88 242 GLU B N 1
ATOM 4333 C CA . GLU B 1 242 ? -6.277 -12.453 -24.5 1 95.88 242 GLU B CA 1
ATOM 4334 C C . GLU B 1 242 ? -4.812 -12.023 -24.453 1 95.88 242 GLU B C 1
ATOM 4336 O O . GLU B 1 242 ? -4.332 -11.336 -25.359 1 95.88 242 GLU B O 1
ATOM 4341 N N . LEU B 1 243 ? -4.102 -12.383 -23.406 1 97.75 243 LEU B N 1
ATOM 4342 C CA . LEU B 1 243 ? -2.688 -12.047 -23.281 1 97.75 243 LEU B CA 1
ATOM 4343 C C . LEU B 1 243 ? -1.882 -12.641 -24.438 1 97.75 243 LEU B C 1
ATOM 4345 O O . LEU B 1 243 ? -1.04 -11.961 -25.031 1 97.75 243 LEU B O 1
ATOM 4349 N N . LYS B 1 244 ? -2.094 -13.906 -24.719 1 97.12 244 LYS B N 1
ATOM 4350 C CA . LYS B 1 244 ? -1.393 -14.57 -25.812 1 97.12 244 LYS B CA 1
ATOM 4351 C C . LYS B 1 244 ? -1.63 -13.844 -27.141 1 97.12 244 LYS B C 1
ATOM 4353 O O . LYS B 1 244 ? -0.704 -13.68 -27.938 1 97.12 244 LYS B O 1
ATOM 4358 N N . SER B 1 245 ? -2.84 -13.445 -27.344 1 96.44 245 SER B N 1
ATOM 4359 C CA . SER B 1 245 ? -3.189 -12.719 -28.562 1 96.44 245 SER B CA 1
ATOM 4360 C C . SER B 1 245 ? -2.441 -11.391 -28.641 1 96.44 245 SER B C 1
ATOM 4362 O O . SER B 1 245 ? -1.884 -11.055 -29.688 1 96.44 245 SER B O 1
ATOM 4364 N N . LEU B 1 246 ? -2.475 -10.625 -27.562 1 96.62 246 LEU B N 1
ATOM 4365 C CA . LEU B 1 246 ? -1.779 -9.344 -27.531 1 96.62 246 LEU B CA 1
ATOM 4366 C C . LEU B 1 246 ? -0.293 -9.523 -27.812 1 96.62 246 LEU B C 1
ATOM 4368 O O . LEU B 1 246 ? 0.295 -8.742 -28.578 1 96.62 246 LEU B O 1
ATOM 4372 N N . CYS B 1 247 ? 0.268 -10.547 -27.188 1 96.44 247 CYS B N 1
ATOM 4373 C CA . CYS B 1 247 ? 1.683 -10.828 -27.406 1 96.44 247 CYS B CA 1
ATOM 4374 C C . CYS B 1 247 ? 1.945 -11.227 -28.859 1 96.44 247 CYS B C 1
ATOM 4376 O O . CYS B 1 247 ? 2.898 -10.742 -29.469 1 96.44 247 CYS B O 1
ATOM 4378 N N . HIS B 1 248 ? 1.146 -12.039 -29.359 1 94.44 248 HIS B N 1
ATOM 4379 C CA . HIS B 1 248 ? 1.288 -12.508 -30.734 1 94.44 248 HIS B CA 1
ATOM 4380 C C . HIS B 1 248 ? 1.226 -11.352 -31.719 1 94.44 248 HIS B C 1
ATOM 4382 O O . HIS B 1 248 ? 2.02 -11.289 -32.656 1 94.44 248 HIS B O 1
ATOM 4388 N N . ASP B 1 249 ? 0.375 -10.461 -31.516 1 95.5 249 ASP B N 1
ATOM 4389 C CA . ASP B 1 249 ? 0.155 -9.32 -32.406 1 95.5 249 ASP B CA 1
ATOM 4390 C C . ASP B 1 249 ? 1.386 -8.422 -32.438 1 95.5 249 ASP B C 1
ATOM 4392 O O . ASP B 1 249 ? 1.568 -7.664 -33.406 1 95.5 249 ASP B O 1
ATOM 4396 N N . THR B 1 250 ? 2.213 -8.508 -31.453 1 93.56 250 THR B N 1
ATOM 4397 C CA . THR B 1 250 ? 3.387 -7.645 -31.422 1 93.56 250 THR B CA 1
ATOM 4398 C C . THR B 1 250 ? 4.66 -8.453 -31.656 1 93.56 250 THR B C 1
ATOM 4400 O O . THR B 1 250 ? 5.762 -7.988 -31.344 1 93.56 250 THR B O 1
ATOM 4403 N N . GLY B 1 251 ? 4.535 -9.719 -32.031 1 91.56 251 GLY B N 1
ATOM 4404 C CA . GLY B 1 251 ? 5.668 -10.547 -32.406 1 91.56 251 GLY B CA 1
ATOM 4405 C C . GLY B 1 251 ? 6.277 -11.312 -31.266 1 91.56 251 GLY B C 1
ATOM 4406 O O . GLY B 1 251 ? 7.375 -11.859 -31.375 1 91.56 251 GLY B O 1
ATOM 4407 N N . MET B 1 252 ? 5.59 -11.242 -30.141 1 92.25 252 MET B N 1
ATOM 4408 C CA . MET B 1 252 ? 6.027 -12.008 -28.984 1 92.25 252 MET B CA 1
ATOM 4409 C C . MET B 1 252 ? 5.234 -13.297 -28.844 1 92.25 252 MET B C 1
ATOM 4411 O O . MET B 1 252 ? 4.012 -13.273 -28.688 1 92.25 252 MET B O 1
ATOM 4415 N N . ASN B 1 253 ? 5.887 -14.383 -29 1 90.81 253 ASN B N 1
ATOM 4416 C CA . ASN B 1 253 ? 5.199 -15.664 -28.859 1 90.81 253 ASN B CA 1
ATOM 4417 C C . ASN B 1 253 ? 5.469 -16.297 -27.5 1 90.81 253 ASN B C 1
ATOM 4419 O O . ASN B 1 253 ? 6.543 -16.859 -27.266 1 90.81 253 ASN B O 1
ATOM 4423 N N . LEU B 1 254 ? 4.508 -16.188 -26.578 1 91.75 254 LEU B N 1
ATOM 4424 C CA . LEU B 1 254 ? 4.648 -16.766 -25.25 1 91.75 254 LEU B CA 1
ATOM 4425 C C . LEU B 1 254 ? 4.77 -18.281 -25.328 1 91.75 254 LEU B C 1
ATOM 4427 O O . LEU B 1 254 ? 5.426 -18.906 -24.484 1 91.75 254 LEU B O 1
ATOM 4431 N N . SER B 1 255 ? 4.461 -18.875 -26.391 1 80.38 255 SER B N 1
ATOM 4432 C CA . SER B 1 255 ? 4.562 -20.297 -26.703 1 80.38 255 SER B CA 1
ATOM 4433 C C . SER B 1 255 ? 4.234 -21.156 -25.484 1 80.38 255 SER B C 1
ATOM 4435 O O . SER B 1 255 ? 3.314 -20.844 -24.734 1 80.38 255 SER B O 1
ATOM 4437 N N . GLU B 1 256 ? 5.121 -22.219 -25.375 1 87.31 256 GLU B N 1
ATOM 4438 C CA . GLU B 1 256 ? 4.93 -23.203 -24.312 1 87.31 256 GLU B CA 1
ATOM 4439 C C . GLU B 1 256 ? 5.57 -22.734 -23 1 87.31 256 GLU B C 1
ATOM 4441 O O . GLU B 1 256 ? 5.543 -23.453 -22 1 87.31 256 GLU B O 1
ATOM 4446 N N . ARG B 1 257 ? 5.914 -21.5 -22.922 1 94 257 ARG B N 1
ATOM 4447 C CA . ARG B 1 257 ? 6.617 -21.047 -21.719 1 94 257 ARG B CA 1
ATOM 4448 C C . ARG B 1 257 ? 5.699 -20.219 -20.828 1 94 257 ARG B C 1
ATOM 4450 O O . ARG B 1 257 ? 6.168 -19.516 -19.938 1 94 257 ARG B O 1
ATOM 4457 N N . TYR B 1 258 ? 4.449 -20.328 -21.062 1 97.25 258 TYR B N 1
ATOM 4458 C CA . TYR B 1 258 ? 3.486 -19.5 -20.328 1 97.25 258 TYR B CA 1
ATOM 4459 C C . TYR B 1 258 ? 2.521 -20.375 -19.531 1 97.25 258 TYR B C 1
ATOM 4461 O O . TYR B 1 258 ? 2.068 -21.406 -20.016 1 97.25 258 TYR B O 1
ATOM 4469 N N . ASP B 1 259 ? 2.279 -19.969 -18.312 1 97.5 259 ASP B N 1
ATOM 4470 C CA . ASP B 1 259 ? 1.229 -20.562 -17.5 1 97.5 259 ASP B CA 1
ATOM 4471 C C . ASP B 1 259 ? 0.516 -19.5 -16.656 1 97.5 259 ASP B C 1
ATOM 4473 O O . ASP B 1 259 ? 0.967 -18.359 -16.578 1 97.5 259 ASP B O 1
ATOM 4477 N N . ASP B 1 260 ? -0.59 -19.875 -16.156 1 97.62 260 ASP B N 1
ATOM 4478 C CA . ASP B 1 260 ? -1.366 -19.016 -15.273 1 97.62 260 ASP B CA 1
ATOM 4479 C C . ASP B 1 260 ? -1.733 -19.734 -13.977 1 97.62 260 ASP B C 1
ATOM 4481 O O . ASP B 1 260 ? -2.281 -20.844 -14.008 1 97.62 260 ASP B O 1
ATOM 4485 N N . CYS B 1 261 ? -1.476 -19.062 -12.836 1 98.5 261 CYS B N 1
ATOM 4486 C CA . CYS B 1 261 ? -1.711 -19.672 -11.531 1 98.5 261 CYS B CA 1
ATOM 4487 C C . CYS B 1 261 ? -3.193 -19.969 -11.32 1 98.5 261 CYS B C 1
ATOM 4489 O O . CYS B 1 261 ? -3.557 -20.969 -10.703 1 98.5 261 CYS B O 1
ATOM 4491 N N . GLY B 1 262 ? -4.055 -19.016 -11.781 1 97.38 262 GLY B N 1
ATOM 4492 C CA . GLY B 1 262 ? -5.492 -19.234 -11.664 1 97.38 262 GLY B CA 1
ATOM 4493 C C . GLY B 1 262 ? -5.98 -20.453 -12.43 1 97.38 262 GLY B C 1
ATOM 4494 O O . GLY B 1 262 ? -6.938 -21.109 -12.008 1 97.38 262 GLY B O 1
ATOM 4495 N N . VAL B 1 263 ? -5.367 -20.703 -13.539 1 96.5 263 VAL B N 1
ATOM 4496 C CA . VAL B 1 263 ? -5.734 -21.875 -14.344 1 96.5 263 VAL B CA 1
ATOM 4497 C C . VAL B 1 263 ? -5.203 -23.141 -13.695 1 96.5 263 VAL B C 1
ATOM 4499 O O . VAL B 1 263 ? -5.891 -24.172 -13.664 1 96.5 263 VAL B O 1
ATOM 4502 N N . LEU B 1 264 ? -4.051 -23.094 -13.102 1 97.56 264 LEU B N 1
ATOM 4503 C CA . LEU B 1 264 ? -3.354 -24.266 -12.594 1 97.56 264 LEU B CA 1
ATOM 4504 C C . LEU B 1 264 ? -3.975 -24.734 -11.281 1 97.56 264 LEU B C 1
ATOM 4506 O O . LEU B 1 264 ? -3.943 -25.938 -10.977 1 97.56 264 LEU B O 1
ATOM 4510 N N . ILE B 1 265 ? -4.57 -23.859 -10.508 1 98 265 ILE B N 1
ATOM 4511 C CA . ILE B 1 265 ? -4.906 -24.188 -9.125 1 98 265 ILE B CA 1
ATOM 4512 C C . ILE B 1 265 ? -6.184 -25.016 -9.086 1 98 265 ILE B C 1
ATOM 4514 O O . ILE B 1 265 ? -6.406 -25.766 -8.133 1 98 265 ILE B O 1
ATOM 4518 N N . TYR B 1 266 ? -7.008 -24.906 -10.148 1 96.75 266 TYR B N 1
ATOM 4519 C CA . TYR B 1 266 ? -8.25 -25.656 -10.188 1 96.75 266 TYR B CA 1
ATOM 4520 C C . TYR B 1 266 ? -8.359 -26.469 -11.477 1 96.75 266 TYR B C 1
ATOM 4522 O O . TYR B 1 266 ? -7.828 -26.062 -12.516 1 96.75 266 TYR B O 1
ATOM 4530 N N . ASP B 1 267 ? -9.055 -27.562 -11.391 1 92.75 267 ASP B N 1
ATOM 4531 C CA . ASP B 1 267 ? -9.32 -28.344 -12.602 1 92.75 267 ASP B CA 1
ATOM 4532 C C . ASP B 1 267 ? -10.75 -28.125 -13.086 1 92.75 267 ASP B C 1
ATOM 4534 O O . ASP B 1 267 ? -11.531 -27.422 -12.445 1 92.75 267 ASP B O 1
ATOM 4538 N N . ALA B 1 268 ? -11.023 -28.641 -14.266 1 84.94 268 ALA B N 1
ATOM 4539 C CA . ALA B 1 268 ? -12.305 -28.406 -14.922 1 84.94 268 ALA B CA 1
ATOM 4540 C C . ALA B 1 268 ? -13.461 -28.953 -14.094 1 84.94 268 ALA B C 1
ATOM 4542 O O . ALA B 1 268 ? -14.57 -28.406 -14.117 1 84.94 268 ALA B O 1
ATOM 4543 N N . GLU B 1 269 ? -13.203 -29.891 -13.289 1 87.31 269 GLU B N 1
ATOM 4544 C CA . GLU B 1 269 ? -14.258 -30.562 -12.539 1 87.31 269 GLU B CA 1
ATOM 4545 C C . GLU B 1 269 ? -14.664 -29.766 -11.312 1 87.31 269 GLU B C 1
ATOM 4547 O O . GLU B 1 269 ? -15.719 -30 -10.719 1 87.31 269 GLU B O 1
ATOM 4552 N N . GLN B 1 270 ? -13.906 -28.828 -10.969 1 90 270 GLN B N 1
ATOM 4553 C CA . GLN B 1 270 ? -14.125 -28.109 -9.719 1 90 270 GLN B CA 1
ATOM 4554 C C . GLN B 1 270 ? -15.07 -26.922 -9.93 1 90 270 GLN B C 1
ATOM 4556 O O . GLN B 1 270 ? -15.344 -26.172 -8.992 1 90 270 GLN B O 1
ATOM 4561 N N . GLN B 1 271 ? -15.539 -26.703 -11.102 1 84.81 271 GLN B N 1
ATOM 4562 C CA . GLN B 1 271 ? -16.484 -25.625 -11.391 1 84.81 271 GLN B CA 1
ATOM 4563 C C . GLN B 1 271 ? -15.938 -24.281 -10.945 1 84.81 271 GLN B C 1
ATOM 4565 O O . GLN B 1 271 ? -16.641 -23.516 -10.273 1 84.81 271 GLN B O 1
ATOM 4570 N N . ALA B 1 272 ? -14.719 -24.125 -11.18 1 84.44 272 ALA B N 1
ATOM 4571 C CA . ALA B 1 272 ? -14.086 -22.828 -10.867 1 84.44 272 ALA B CA 1
ATOM 4572 C C . ALA B 1 272 ? -14.148 -21.891 -12.062 1 84.44 272 ALA B C 1
ATOM 4574 O O . ALA B 1 272 ? -13.492 -20.844 -12.07 1 84.44 272 ALA B O 1
ATOM 4575 N N . PHE B 1 273 ? -14.891 -22.219 -13.07 1 83.38 273 PHE B N 1
ATOM 4576 C CA . PHE B 1 273 ? -15.219 -21.422 -14.25 1 83.38 273 PHE B CA 1
ATOM 4577 C C . PHE B 1 273 ? -13.945 -20.953 -14.953 1 83.38 273 PHE B C 1
ATOM 4579 O O . PHE B 1 273 ? -13.188 -21.781 -15.469 1 83.38 273 PHE B O 1
ATOM 4586 N N . ALA B 1 274 ? -13.625 -19.672 -14.836 1 85 274 ALA B N 1
ATOM 4587 C CA . ALA B 1 274 ? -12.477 -19.141 -15.562 1 85 274 ALA B CA 1
ATOM 4588 C C . ALA B 1 274 ? -11.172 -19.469 -14.859 1 85 274 ALA B C 1
ATOM 4590 O O . ALA B 1 274 ? -10.094 -19.359 -15.445 1 85 274 ALA B O 1
ATOM 4591 N N . GLY B 1 275 ? -11.211 -19.938 -13.609 1 92.38 275 GLY B N 1
ATOM 4592 C CA . GLY B 1 275 ? -10.023 -20.234 -12.828 1 92.38 275 GLY B CA 1
ATOM 4593 C C . GLY B 1 275 ? -10.008 -19.547 -11.477 1 92.38 275 GLY B C 1
ATOM 4594 O O . GLY B 1 275 ? -11.039 -19.047 -11.023 1 92.38 275 GLY B O 1
ATOM 4595 N N . GLY B 1 276 ? -8.883 -19.641 -10.844 1 95.44 276 GLY B N 1
ATOM 4596 C CA . GLY B 1 276 ? -8.711 -19.031 -9.539 1 95.44 276 GLY B CA 1
ATOM 4597 C C . GLY B 1 276 ? -8.422 -17.547 -9.602 1 95.44 276 GLY B C 1
ATOM 4598 O O . GLY B 1 276 ? -7.902 -17.047 -10.609 1 95.44 276 GLY B O 1
ATOM 4599 N N . SER B 1 277 ? -8.781 -16.828 -8.562 1 95.94 277 SER B N 1
ATOM 4600 C CA . SER B 1 277 ? -8.477 -15.406 -8.406 1 95.94 277 SER B CA 1
ATOM 4601 C C . SER B 1 277 ? -8.148 -15.07 -6.953 1 95.94 277 SER B C 1
ATOM 4603 O O . SER B 1 277 ? -8.039 -15.961 -6.113 1 95.94 277 SER B O 1
ATOM 4605 N N . GLY B 1 278 ? -7.879 -13.781 -6.727 1 96.44 278 GLY B N 1
ATOM 4606 C CA . GLY B 1 278 ? -7.594 -13.336 -5.371 1 96.44 278 GLY B CA 1
ATOM 4607 C C . GLY B 1 278 ? -6.113 -13.117 -5.109 1 96.44 278 GLY B C 1
ATOM 4608 O O . GLY B 1 278 ? -5.266 -13.703 -5.793 1 96.44 278 GLY B O 1
ATOM 4609 N N . CYS B 1 279 ? -5.883 -12.469 -4.055 1 96.75 279 CYS B N 1
ATOM 4610 C CA . CYS B 1 279 ? -4.527 -12.039 -3.717 1 96.75 279 CYS B CA 1
ATOM 4611 C C . CYS B 1 279 ? -3.631 -13.234 -3.438 1 96.75 279 CYS B C 1
ATOM 4613 O O . CYS B 1 279 ? -2.426 -13.188 -3.686 1 96.75 279 CYS B O 1
ATOM 4615 N N . ALA B 1 280 ? -4.203 -14.312 -2.977 1 98.56 280 ALA B N 1
ATOM 4616 C CA . ALA B 1 280 ? -3.4 -15.469 -2.594 1 98.56 280 ALA B CA 1
ATOM 4617 C C . ALA B 1 280 ? -3.094 -16.344 -3.801 1 98.56 280 ALA B C 1
ATOM 4619 O O . ALA B 1 280 ? -2.189 -17.188 -3.756 1 98.56 280 ALA B O 1
ATOM 4620 N N . CYS B 1 281 ? -3.822 -16.203 -4.875 1 98.5 281 CYS B N 1
ATOM 4621 C CA . CYS B 1 281 ? -3.787 -17.125 -6.008 1 98.5 281 CYS B CA 1
ATOM 4622 C C . CYS B 1 281 ? -2.379 -17.234 -6.582 1 98.5 281 CYS B C 1
ATOM 4624 O O . CYS B 1 281 ? -1.808 -18.312 -6.645 1 98.5 281 CYS B O 1
ATOM 4626 N N . CYS B 1 282 ? -1.829 -16.109 -6.902 1 98.69 282 CYS B N 1
ATOM 4627 C CA . CYS B 1 282 ? -0.49 -16.094 -7.48 1 98.69 282 CYS B CA 1
ATOM 4628 C C . CYS B 1 282 ? 0.536 -16.656 -6.512 1 98.69 282 CYS B C 1
ATOM 4630 O O . CYS B 1 282 ? 1.352 -17.5 -6.891 1 98.69 282 CYS B O 1
ATOM 4632 N N . ALA B 1 283 ? 0.496 -16.281 -5.262 1 98.81 283 ALA B N 1
ATOM 4633 C CA . ALA B 1 283 ? 1.543 -16.562 -4.281 1 98.81 283 ALA B CA 1
ATOM 4634 C C . ALA B 1 283 ? 1.544 -18.031 -3.885 1 98.81 283 ALA B C 1
ATOM 4636 O O . ALA B 1 283 ? 2.602 -18.672 -3.826 1 98.81 283 ALA B O 1
ATOM 4637 N N . VAL B 1 284 ? 0.328 -18.594 -3.639 1 98.88 284 VAL B N 1
ATOM 4638 C CA . VAL B 1 284 ? 0.301 -19.969 -3.17 1 98.88 284 VAL B CA 1
ATOM 4639 C C . VAL B 1 284 ? 0.81 -20.906 -4.27 1 98.88 284 VAL B C 1
ATOM 4641 O O . VAL B 1 284 ? 1.501 -21.891 -3.988 1 98.88 284 VAL B O 1
ATOM 4644 N N . VAL B 1 285 ? 0.54 -20.594 -5.516 1 98.88 285 VAL B N 1
ATOM 4645 C CA . VAL B 1 285 ? 0.965 -21.453 -6.617 1 98.88 285 VAL B CA 1
ATOM 4646 C C . VAL B 1 285 ? 2.445 -21.234 -6.91 1 98.88 285 VAL B C 1
ATOM 4648 O O . VAL B 1 285 ? 3.213 -22.188 -7.051 1 98.88 285 VAL B O 1
ATOM 4651 N N . ALA B 1 286 ? 2.867 -19.969 -6.945 1 98.81 286 ALA B N 1
ATOM 4652 C CA . ALA B 1 286 ? 4.27 -19.672 -7.227 1 98.81 286 ALA B CA 1
ATOM 4653 C C . ALA B 1 286 ? 5.184 -20.266 -6.164 1 98.81 286 ALA B C 1
ATOM 4655 O O . ALA B 1 286 ? 6.223 -20.844 -6.488 1 98.81 286 ALA B O 1
ATOM 4656 N N . TYR B 1 287 ? 4.793 -20.172 -4.922 1 98.75 287 TYR B N 1
ATOM 4657 C CA . TYR B 1 287 ? 5.648 -20.547 -3.801 1 98.75 287 TYR B CA 1
ATOM 4658 C C . TYR B 1 287 ? 5.656 -22.062 -3.611 1 98.75 287 TYR B C 1
ATOM 4660 O O . TYR B 1 287 ? 6.633 -22.625 -3.107 1 98.75 287 TYR B O 1
ATOM 4668 N N . SER B 1 288 ? 4.566 -22.75 -3.975 1 98.44 288 SER B N 1
ATOM 4669 C CA . SER B 1 288 ? 4.473 -24.172 -3.684 1 98.44 288 SER B CA 1
ATOM 4670 C C . SER B 1 288 ? 4.793 -25.016 -4.918 1 98.44 288 SER B C 1
ATOM 4672 O O . SER B 1 288 ? 5.422 -26.062 -4.812 1 98.44 288 SER B O 1
ATOM 4674 N N . TYR B 1 289 ? 4.406 -24.562 -6.078 1 98.31 289 TYR B N 1
ATOM 4675 C CA . TYR B 1 289 ? 4.539 -25.375 -7.289 1 98.31 289 TYR B CA 1
ATOM 4676 C C . TYR B 1 289 ? 5.758 -24.938 -8.094 1 98.31 289 TYR B C 1
ATOM 4678 O O . TYR B 1 289 ? 6.633 -25.75 -8.391 1 98.31 289 TYR B O 1
ATOM 4686 N N . PHE B 1 290 ? 5.91 -23.719 -8.398 1 98.44 290 PHE B N 1
ATOM 4687 C CA . PHE B 1 290 ? 6.945 -23.281 -9.328 1 98.44 290 PHE B CA 1
ATOM 4688 C C . PHE B 1 290 ? 8.305 -23.219 -8.641 1 98.44 290 PHE B C 1
ATOM 4690 O O . PHE B 1 290 ? 9.328 -23.531 -9.242 1 98.44 290 PHE B O 1
ATOM 4697 N N . LEU B 1 291 ? 8.359 -22.75 -7.406 1 98.38 291 LEU B N 1
ATOM 4698 C CA . LEU B 1 291 ? 9.641 -22.781 -6.703 1 98.38 291 LEU B CA 1
ATOM 4699 C C . LEU B 1 291 ? 10.133 -24.219 -6.527 1 98.38 291 LEU B C 1
ATOM 4701 O O . LEU B 1 291 ? 11.336 -24.469 -6.555 1 98.38 291 LEU B O 1
ATOM 4705 N N . GLU B 1 292 ? 9.148 -25.141 -6.316 1 97.38 292 GLU B N 1
ATOM 4706 C CA . GLU B 1 292 ? 9.547 -26.547 -6.23 1 97.38 292 GLU B CA 1
ATOM 4707 C C . GLU B 1 292 ? 10.102 -27.047 -7.559 1 97.38 292 GLU B C 1
ATOM 4709 O O . GLU B 1 292 ? 11.086 -27.781 -7.586 1 97.38 292 GLU B O 1
ATOM 4714 N N . LYS B 1 293 ? 9.469 -26.672 -8.672 1 97.31 293 LYS B N 1
ATOM 4715 C CA . LYS B 1 293 ? 10 -27.016 -9.992 1 97.31 293 LYS B CA 1
ATOM 4716 C C . LYS B 1 293 ? 11.406 -26.453 -10.18 1 97.31 293 LYS B C 1
ATOM 4718 O O . LYS B 1 293 ? 12.242 -27.078 -10.828 1 97.31 293 LYS B O 1
ATOM 4723 N N . MET B 1 294 ? 11.602 -25.266 -9.656 1 97.38 294 MET B N 1
ATOM 4724 C CA . MET B 1 294 ? 12.922 -24.656 -9.719 1 97.38 294 MET B CA 1
ATOM 4725 C C . MET B 1 294 ? 13.922 -25.422 -8.859 1 97.38 294 MET B C 1
ATOM 4727 O O . MET B 1 294 ? 15.062 -25.641 -9.273 1 97.38 294 MET B O 1
ATOM 4731 N N . ARG B 1 295 ? 13.5 -25.781 -7.699 1 96.12 295 ARG B N 1
ATOM 4732 C CA . ARG B 1 295 ? 14.336 -26.578 -6.805 1 96.12 295 ARG B CA 1
ATOM 4733 C C . ARG B 1 295 ? 14.742 -27.891 -7.461 1 96.12 295 ARG B C 1
ATOM 4735 O O . ARG B 1 295 ? 15.875 -28.359 -7.289 1 96.12 295 ARG B O 1
ATOM 4742 N N . GLU B 1 296 ? 13.812 -28.453 -8.219 1 96.06 296 GLU B N 1
ATOM 4743 C CA . GLU B 1 296 ? 14.039 -29.719 -8.906 1 96.06 296 GLU B CA 1
ATOM 4744 C C . GLU B 1 296 ? 14.812 -29.516 -10.203 1 96.06 296 GLU B C 1
ATOM 4746 O O . GLU B 1 296 ? 15.039 -30.469 -10.953 1 96.06 296 GLU B O 1
ATOM 4751 N N . LYS B 1 297 ? 15.102 -28.297 -10.531 1 95.31 297 LYS B N 1
ATOM 4752 C CA . LYS B 1 297 ? 15.898 -27.922 -11.703 1 95.31 297 LYS B CA 1
ATOM 4753 C C . LYS B 1 297 ? 15.117 -28.172 -12.992 1 95.31 297 LYS B C 1
ATOM 4755 O O . LYS B 1 297 ? 15.719 -28.359 -14.055 1 95.31 297 LYS B O 1
ATOM 4760 N N . LYS B 1 298 ? 13.844 -28.203 -12.859 1 96.69 298 LYS B N 1
ATOM 4761 C CA . LYS B 1 298 ? 13.008 -28.312 -14.047 1 96.69 298 LYS B CA 1
ATOM 4762 C C . LYS B 1 298 ? 12.836 -26.969 -14.742 1 96.69 298 LYS B C 1
ATOM 4764 O O . LYS B 1 298 ? 12.586 -26.906 -15.945 1 96.69 298 LYS B O 1
ATOM 4769 N N . ILE B 1 299 ? 12.906 -25.938 -13.945 1 96.44 299 ILE B N 1
ATOM 4770 C CA . ILE B 1 299 ? 12.992 -24.578 -14.484 1 96.44 299 ILE B CA 1
ATOM 4771 C C . ILE B 1 299 ? 14.109 -23.812 -13.773 1 96.44 299 ILE B C 1
ATOM 4773 O O . ILE B 1 299 ? 14.383 -24.062 -12.594 1 96.44 299 ILE B O 1
ATOM 4777 N N . LYS B 1 300 ? 14.734 -22.906 -14.484 1 97.81 300 LYS B N 1
ATOM 4778 C CA . LYS B 1 300 ? 15.859 -22.156 -13.938 1 97.81 300 LYS B CA 1
ATOM 4779 C C . LYS B 1 300 ? 15.516 -20.672 -13.805 1 97.81 300 LYS B C 1
ATOM 4781 O O . LYS B 1 300 ? 16.062 -19.984 -12.938 1 97.81 300 LYS B O 1
ATOM 4786 N N . THR B 1 301 ? 14.742 -20.234 -14.711 1 98.19 301 THR B N 1
ATOM 4787 C CA . THR B 1 301 ? 14.375 -18.828 -14.75 1 98.19 301 THR B CA 1
ATOM 4788 C C . THR B 1 301 ? 12.859 -18.656 -14.867 1 98.19 301 THR B C 1
ATOM 4790 O O . THR B 1 301 ? 12.211 -19.375 -15.633 1 98.19 301 THR B O 1
ATOM 4793 N N . MET B 1 302 ? 12.344 -17.781 -14.055 1 98.5 302 MET B N 1
ATOM 4794 C CA . MET B 1 302 ? 10.898 -17.562 -14.023 1 98.5 302 MET B CA 1
ATOM 4795 C C . MET B 1 302 ? 10.578 -16.078 -13.891 1 98.5 302 MET B C 1
ATOM 4797 O O . MET B 1 302 ? 11.234 -15.359 -13.141 1 98.5 302 MET B O 1
ATOM 4801 N N . LEU B 1 303 ? 9.672 -15.594 -14.703 1 98.81 303 LEU B N 1
ATOM 4802 C CA . LEU B 1 303 ? 9.086 -14.266 -14.531 1 98.81 303 LEU B CA 1
ATOM 4803 C C . LEU B 1 303 ? 7.664 -14.367 -13.984 1 98.81 303 LEU B C 1
ATOM 4805 O O . LEU B 1 303 ? 6.766 -14.867 -14.672 1 98.81 303 LEU B O 1
ATOM 4809 N N . VAL B 1 304 ? 7.469 -13.984 -12.766 1 98.88 304 VAL B N 1
ATOM 4810 C CA . VAL B 1 304 ? 6.148 -13.969 -12.141 1 98.88 304 VAL B CA 1
ATOM 4811 C C . VAL B 1 304 ? 5.477 -12.625 -12.391 1 98.88 304 VAL B C 1
ATOM 4813 O O . VAL B 1 304 ? 6.008 -11.578 -12.008 1 98.88 304 VAL B O 1
ATOM 4816 N N . VAL B 1 305 ? 4.332 -12.609 -13.031 1 98.81 305 VAL B N 1
ATOM 4817 C CA . VAL B 1 305 ? 3.592 -11.398 -13.375 1 98.81 305 VAL B CA 1
ATOM 4818 C C . VAL B 1 305 ? 2.186 -11.469 -12.789 1 98.81 305 VAL B C 1
ATOM 4820 O O . VAL B 1 305 ? 1.243 -11.898 -13.461 1 98.81 305 VAL B O 1
ATOM 4823 N N . ALA B 1 306 ? 2.053 -10.938 -11.555 1 98.56 306 ALA B N 1
ATOM 4824 C CA . ALA B 1 306 ? 0.734 -10.922 -10.93 1 98.56 306 ALA B CA 1
ATOM 4825 C C . ALA B 1 306 ? -0.103 -9.758 -11.453 1 98.56 306 ALA B C 1
ATOM 4827 O O . ALA B 1 306 ? 0.414 -8.656 -11.656 1 98.56 306 ALA B O 1
ATOM 4828 N N . THR B 1 307 ? -1.351 -9.992 -11.648 1 97.75 307 THR B N 1
ATOM 4829 C CA . THR B 1 307 ? -2.277 -9 -12.18 1 97.75 307 THR B CA 1
ATOM 4830 C C . THR B 1 307 ? -3.332 -8.633 -11.141 1 97.75 307 THR B C 1
ATOM 4832 O O . THR B 1 307 ? -3.619 -9.422 -10.234 1 97.75 307 THR B O 1
ATOM 4835 N N . GLY B 1 308 ? -3.824 -7.418 -11.25 1 97.31 308 GLY B N 1
ATOM 4836 C CA . GLY B 1 308 ? -4.895 -6.984 -10.367 1 97.31 308 GLY B CA 1
ATOM 4837 C C . GLY B 1 308 ? -5.828 -5.977 -11.016 1 97.31 308 GLY B C 1
ATOM 4838 O O . GLY B 1 308 ? -5.379 -5.039 -11.68 1 97.31 308 GLY B O 1
ATOM 4839 N N . ALA B 1 309 ? -7.133 -6.238 -10.867 1 97.19 309 ALA B N 1
ATOM 4840 C CA . ALA B 1 309 ? -8.141 -5.266 -11.273 1 97.19 309 ALA B CA 1
ATOM 4841 C C . ALA B 1 309 ? -8.367 -4.223 -10.18 1 97.19 309 ALA B C 1
ATOM 4843 O O . ALA B 1 309 ? -8.609 -4.574 -9.023 1 97.19 309 ALA B O 1
ATOM 4844 N N . LEU B 1 310 ? -8.227 -2.979 -10.539 1 97.69 310 LEU B N 1
ATOM 4845 C CA . LEU B 1 310 ? -8.188 -1.894 -9.562 1 97.69 310 LEU B CA 1
ATOM 4846 C C . LEU B 1 310 ? -9.531 -1.167 -9.508 1 97.69 310 LEU B C 1
ATOM 4848 O O . LEU B 1 310 ? -9.625 -0 -9.898 1 97.69 310 LEU B O 1
ATOM 4852 N N . PHE B 1 311 ? -10.586 -1.785 -9.078 1 93.06 311 PHE B N 1
ATOM 4853 C CA . PHE B 1 311 ? -11.914 -1.207 -8.977 1 93.06 311 PHE B CA 1
ATOM 4854 C C . PHE B 1 311 ? -12.539 -1.507 -7.613 1 93.06 311 PHE B C 1
ATOM 4856 O O . PHE B 1 311 ? -11.922 -2.182 -6.781 1 93.06 311 PHE B O 1
ATOM 4863 N N . ASN B 1 312 ? -13.594 -0.939 -7.297 1 92.69 312 ASN B N 1
ATOM 4864 C CA . ASN B 1 312 ? -14.469 -1.366 -6.211 1 92.69 312 ASN B CA 1
ATOM 4865 C C . ASN B 1 312 ? -15.938 -1.375 -6.641 1 92.69 312 ASN B C 1
ATOM 4867 O O . ASN B 1 312 ? -16.25 -1.012 -7.773 1 92.69 312 ASN B O 1
ATOM 4871 N N . SER B 1 313 ? -16.797 -1.879 -5.828 1 89.56 313 SER B N 1
ATOM 4872 C CA . SER B 1 313 ? -18.203 -2.09 -6.18 1 89.56 313 SER B CA 1
ATOM 4873 C C . SER B 1 313 ? -18.891 -0.77 -6.508 1 89.56 313 SER B C 1
ATOM 4875 O O . SER B 1 313 ? -19.766 -0.719 -7.375 1 89.56 313 SER B O 1
ATOM 4877 N N . THR B 1 314 ? -18.484 0.309 -5.824 1 89.88 314 THR B N 1
ATOM 4878 C CA . THR B 1 314 ? -19.078 1.618 -6.051 1 89.88 314 THR B CA 1
ATOM 4879 C C . THR B 1 314 ? -18.766 2.117 -7.457 1 89.88 314 THR B C 1
ATOM 4881 O O . THR B 1 314 ? -19.656 2.641 -8.141 1 89.88 314 THR B O 1
ATOM 4884 N N . MET B 1 315 ? -17.578 1.94 -7.895 1 91.06 315 MET B N 1
ATOM 4885 C CA . MET B 1 315 ? -17.188 2.387 -9.227 1 91.06 315 MET B CA 1
ATOM 4886 C C . MET B 1 315 ? -17.891 1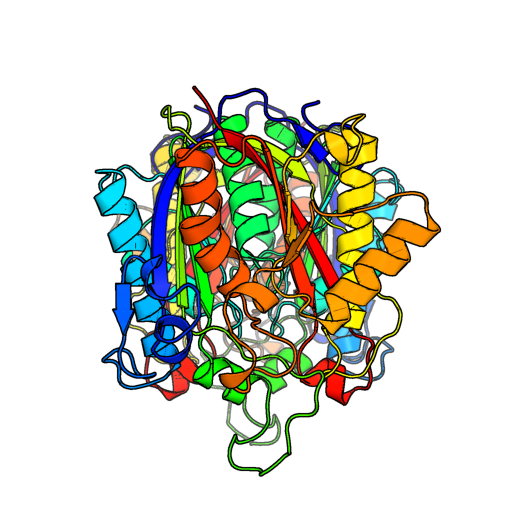.586 -10.305 1 91.06 315 MET B C 1
ATOM 4888 O O . MET B 1 315 ? -18.25 2.129 -11.352 1 91.06 315 MET B O 1
ATOM 4892 N N . VAL B 1 316 ? -18.031 0.315 -10.086 1 89.62 316 VAL B N 1
ATOM 4893 C CA . VAL B 1 316 ? -18.766 -0.539 -11.016 1 89.62 316 VAL B CA 1
ATOM 4894 C C . VAL B 1 316 ? -20.203 -0.058 -11.141 1 89.62 316 VAL B C 1
ATOM 4896 O O . VAL B 1 316 ? -20.734 0.036 -12.25 1 89.62 316 VAL B O 1
ATOM 4899 N N . LYS B 1 317 ? -20.828 0.234 -10.023 1 89.94 317 LYS B N 1
ATOM 4900 C CA . LYS B 1 317 ? -22.219 0.701 -10 1 89.94 317 LYS B CA 1
ATOM 4901 C C . LYS B 1 317 ? -22.359 2.037 -10.719 1 89.94 317 LYS B C 1
ATOM 4903 O O . LYS B 1 317 ? -23.422 2.338 -11.273 1 89.94 317 LYS B O 1
ATOM 4908 N N . GLN B 1 318 ? -21.312 2.748 -10.719 1 91.56 318 GLN B N 1
ATOM 4909 C CA . GLN B 1 318 ? -21.312 4.039 -11.391 1 91.56 318 GLN B CA 1
ATOM 4910 C C . GLN B 1 318 ? -20.875 3.906 -12.844 1 91.56 318 GLN B C 1
ATOM 4912 O O . GLN B 1 318 ? -20.578 4.906 -13.5 1 91.56 318 GLN B O 1
ATOM 4917 N N . ASN B 1 319 ? -20.719 2.703 -13.336 1 92.31 319 ASN B N 1
ATOM 4918 C CA . ASN B 1 319 ? -20.406 2.381 -14.727 1 92.31 319 ASN B CA 1
ATOM 4919 C C . ASN B 1 319 ? -19.047 2.922 -15.141 1 92.31 319 ASN B C 1
ATOM 4921 O O . ASN B 1 319 ? -18.875 3.412 -16.266 1 92.31 319 ASN B O 1
ATOM 4925 N N . GLN B 1 320 ? -18.188 2.953 -14.141 1 94.25 320 GLN B N 1
ATOM 4926 C CA . GLN B 1 320 ? -16.812 3.314 -14.461 1 94.25 320 GLN B CA 1
ATOM 4927 C C . GLN B 1 320 ? -16.047 2.121 -15.031 1 94.25 320 GLN B C 1
ATOM 4929 O O . GLN B 1 320 ? -16.359 0.97 -14.727 1 94.25 320 GLN B O 1
ATOM 4934 N N . SER B 1 321 ? -15.039 2.398 -15.914 1 96.5 321 SER B N 1
ATOM 4935 C CA . SER B 1 321 ? -14.188 1.337 -16.438 1 96.5 321 SER B CA 1
ATOM 4936 C C . SER B 1 321 ? -13.352 0.702 -15.336 1 96.5 321 SER B C 1
ATOM 4938 O O . SER B 1 321 ? -13.219 1.266 -14.25 1 96.5 321 SER B O 1
ATOM 4940 N N . ILE B 1 322 ? -12.852 -0.465 -15.641 1 96.25 322 ILE B N 1
ATOM 4941 C CA . ILE B 1 322 ? -12.086 -1.238 -14.672 1 96.25 322 ILE B CA 1
ATOM 4942 C C . ILE B 1 322 ? -10.602 -1.187 -15.023 1 96.25 322 ILE B C 1
ATOM 4944 O O . ILE B 1 322 ? -10.125 -1.959 -15.859 1 96.25 322 ILE B O 1
ATOM 4948 N N . PRO B 1 323 ? -9.867 -0.295 -14.359 1 98 323 PRO B N 1
ATOM 4949 C CA . PRO B 1 323 ? -8.414 -0.287 -14.578 1 98 323 PRO B CA 1
ATOM 4950 C C . PRO B 1 323 ? -7.727 -1.517 -13.992 1 98 323 PRO B C 1
ATOM 4952 O O . PRO B 1 323 ? -8.273 -2.178 -13.109 1 98 323 PRO B O 1
ATOM 4955 N N . ALA B 1 324 ? -6.566 -1.821 -14.531 1 98.56 324 ALA B N 1
ATOM 4956 C CA . ALA B 1 324 ? -5.812 -2.979 -14.055 1 98.56 324 ALA B CA 1
ATOM 4957 C C . ALA B 1 324 ? -4.316 -2.672 -13.992 1 98.56 324 ALA B C 1
ATOM 4959 O O . ALA B 1 324 ? -3.85 -1.708 -14.602 1 98.56 324 ALA B O 1
ATOM 4960 N N . ILE B 1 325 ? -3.621 -3.457 -13.242 1 98.81 325 ILE B N 1
ATOM 4961 C CA . ILE B 1 325 ? -2.18 -3.299 -13.086 1 98.81 325 ILE B CA 1
ATOM 4962 C C . ILE B 1 325 ? -1.519 -4.672 -12.977 1 98.81 325 ILE B C 1
ATOM 4964 O O . ILE B 1 325 ? -2.184 -5.664 -12.672 1 98.81 325 ILE B O 1
ATOM 4968 N N . ALA B 1 326 ? -0.273 -4.781 -13.367 1 98.81 326 ALA B N 1
ATOM 4969 C CA . ALA B 1 326 ? 0.54 -5.98 -13.18 1 98.81 326 ALA B CA 1
ATOM 4970 C C . ALA B 1 326 ? 1.967 -5.621 -12.773 1 98.81 326 ALA B C 1
ATOM 4972 O O . ALA B 1 326 ? 2.564 -4.699 -13.336 1 98.81 326 ALA B O 1
ATOM 4973 N N . HIS B 1 327 ? 2.471 -6.199 -11.742 1 98.88 327 HIS B N 1
ATOM 4974 C CA . HIS B 1 327 ? 3.873 -6.117 -11.344 1 98.88 327 HIS B CA 1
ATOM 4975 C C . HIS B 1 327 ? 4.605 -7.422 -11.641 1 98.88 327 HIS B C 1
ATOM 4977 O O . HIS B 1 327 ? 3.992 -8.492 -11.664 1 98.88 327 HIS B O 1
ATOM 4983 N N . ALA B 1 328 ? 5.898 -7.336 -11.867 1 98.88 328 ALA B N 1
ATOM 4984 C CA . ALA B 1 328 ? 6.637 -8.547 -12.219 1 98.88 328 ALA B CA 1
ATOM 4985 C C . ALA B 1 328 ? 7.867 -8.719 -11.328 1 98.88 328 ALA B C 1
ATOM 4987 O O . ALA B 1 328 ? 8.492 -7.73 -10.93 1 98.88 328 ALA B O 1
ATOM 4988 N N . ILE B 1 329 ? 8.203 -9.938 -11.008 1 98.88 329 ILE B N 1
ATOM 4989 C CA . ILE B 1 329 ? 9.414 -10.352 -10.289 1 98.88 329 ILE B CA 1
ATOM 4990 C C . ILE B 1 329 ? 10.133 -11.438 -11.086 1 98.88 329 ILE B C 1
ATOM 4992 O O . ILE B 1 329 ? 9.539 -12.461 -11.438 1 98.88 329 ILE B O 1
ATOM 4996 N N . ALA B 1 330 ? 11.398 -11.195 -11.367 1 98.81 330 ALA B N 1
ATOM 4997 C CA . ALA B 1 330 ? 12.234 -12.195 -12.023 1 98.81 330 ALA B CA 1
ATOM 4998 C C . ALA B 1 330 ? 12.992 -13.031 -10.992 1 98.81 330 ALA B C 1
ATOM 5000 O O . ALA B 1 330 ? 13.75 -12.484 -10.18 1 98.81 330 ALA B O 1
ATOM 5001 N N . ILE B 1 331 ? 12.797 -14.352 -11.031 1 98.75 331 ILE B N 1
ATOM 5002 C CA . ILE B 1 331 ? 13.43 -15.266 -10.086 1 98.75 331 ILE B CA 1
ATOM 5003 C C . ILE B 1 331 ? 14.305 -16.266 -10.844 1 98.75 331 ILE B C 1
ATOM 5005 O O . ILE B 1 331 ? 13.914 -16.766 -11.898 1 98.75 331 ILE B O 1
ATOM 5009 N N . GLU B 1 332 ? 15.445 -16.531 -10.305 1 98.19 332 GLU B N 1
ATOM 5010 C CA . GLU B 1 332 ? 16.359 -17.484 -10.914 1 98.19 332 GLU B CA 1
ATOM 5011 C C . GLU B 1 332 ? 16.844 -18.516 -9.891 1 98.19 332 GLU B C 1
ATOM 5013 O O . GLU B 1 332 ? 17.031 -18.188 -8.719 1 98.19 332 GLU B O 1
ATOM 5018 N N . ALA B 1 333 ? 17.016 -19.688 -10.344 1 97.12 333 ALA B N 1
ATOM 5019 C CA . ALA B 1 333 ? 17.609 -20.734 -9.516 1 97.12 333 ALA B CA 1
ATOM 5020 C C . ALA B 1 333 ? 19.109 -20.531 -9.344 1 97.12 333 ALA B C 1
ATOM 5022 O O . ALA B 1 333 ? 19.797 -20.125 -10.289 1 97.12 333 ALA B O 1
ATOM 5023 N N . VAL B 1 334 ? 19.547 -20.703 -8.078 1 91.12 334 VAL B N 1
ATOM 5024 C CA . VAL B 1 334 ? 20.969 -20.578 -7.793 1 91.12 334 VAL B CA 1
ATOM 5025 C C . VAL B 1 334 ? 21.547 -21.953 -7.477 1 91.12 334 VAL B C 1
ATOM 5027 O O . VAL B 1 334 ? 20.953 -22.734 -6.75 1 91.12 334 VAL B O 1
ATOM 5030 N N . THR B 1 335 ? 22.531 -22.422 -8.25 1 75.88 335 THR B N 1
ATOM 5031 C CA . THR B 1 335 ? 23.266 -23.672 -8.047 1 75.88 335 THR B CA 1
ATOM 5032 C C . THR B 1 335 ? 24.391 -23.484 -7.031 1 75.88 335 THR B C 1
ATOM 5034 O O . THR B 1 335 ? 24.969 -22.391 -6.934 1 75.88 335 THR B O 1
#

Secondary structure (DSSP, 8-state):
--EETTTEEEEEEEEEEEEEEEEE-HHHHTSTTGGGSSEE-SSTTTTSSSHHHHHHHHHHHHHHHHHHHHT--GGG--EEEEEESSGGGHHHHHHHHHHTSBEEEB-BTBTHHHHHHHHHHHHHHTTS-SEEEEEEEE-HHHHHHHHSS-TTS-----TTPPEEP-EEEEEEEESS--SEEEEEEE--B-B------TT-HHHHHHHHHHHHHHHHHHHHT--GGG-SEEEESS-HHHHHHHHHHHHHHTT---GGGEEEHHHHHS-GGGT-TT-EESHHHHHHHIIIIIHHHHHTTS-SEEEEEEEEE---HHHHHTT----EEEEEEEEEE--/--EETTTEEEEEEEEEEEEEEEEE-HHHHTSTTGGGSSEE-SSTTTTSSSHHHHHHHHHHHHHHHHHHHHT--GGG--EEEEEESSGGGHHHHHHHHHHTSBEEEB-BTBTHHHHHHHHHHHHHHTTS-SEEEEEEEE-HHHHHHHHSS-TTS-----TTPPEEP-EEEEEEEESS--SEEEEEEE--B-B------TT-HHHHHHHHHHHHHHHHHHHHT--GGG-SEEEESS-HHHHHHHHHHHHHHTT---GGGEEEHHHHHS-GGGT-TT-EESHHHHHHHIIIIIHHHHHTTS-SEEEEEEEEE---HHHHHTT----EEEEEEEEEE--

Sequence (670 aa):
MKRVGAQTIVFDKNIYIESVGTVVGPKEREGPLGSSFDRAYDDLYCGEQSWELAERRLMKEAITVCLMKGNVQTQNVDLFIAGDLLNQTVTANYVAGELDLPFLGVFSACSTITEAMLVASTFIDGAFARRVLVATSSHYGAAERQFRFPTTIGVQKGDSASWTVTGGAAALLSTTRSPFRIRAATIGRVIDNGVTDPLDMGRAMAPAAFATIRQHLIDCGLSLEAYDVIVTGDLGRVGSSELKSLCHDTGMNLSERYDDCGVLIYDAEQQAFAGGSGCACCAVVAYSYFLEKMREKKIKTMLVVATGALFNSTMVKQNQSIPAIAHAIAIEAVTMKRVGAQTIVFDKNIYIESVGTVVGPKEREGPLGSSFDRAYDDLYCGEQSWELAERRLMKEAITVCLMKGNVQTQNVDLFIAGDLLNQTVTANYVAGELDLPFLGVFSACSTITEAMLVASTFIDGAFARRVLVATSSHYGAAERQFRFPTTIGVQKGDSASWTVTGGAAALLSTTRSPFRIRAATIGRVIDNGVTDPLDMGRAMAPAAFATIRQHLIDCGLSLEAYDVIVTGDLGRVGSSELKSLCHDTGMNLSERYDDCGVLIYDAEQQAFAGGSGCACCAVVAYSYFLEKMREKKIKTMLVVATGALFNSTMVKQNQSIPAIAHAIAIEAVT

Nearest PDB structures (foldseek):
  3lm6-assembly1_A  TM=9.850E-01  e=3.649E-57  Bacillus subtilis subsp. subtilis str. 168
  3lm6-assembly1_B  TM=9.944E-01  e=1.057E-55  Bacillus subtilis subsp. subtilis str. 168
  3lma-assembly1_A  TM=9.800E-01  e=7.158E-49  Bacillus licheniformis DSM 13 = ATCC 14580
  3lma-assembly2_B  TM=9.773E-01  e=9.894E-49  Bacillus licheniformis DSM 13 = ATCC 14580
  3lma-assembly1_D  TM=9.792E-01  e=1.660E-48  Bacillus licheniformis DSM 13 = ATCC 14580

pLDDT: mean 94.65, std 9.63, range [36.06, 99.0]

Organism: NCBI:txid1325335

Radius of gyration: 23.11 Å; Cα contacts (8 Å, |Δi|>4): 1952; chains: 2; bounding box: 53×64×64 Å

Solvent-accessible surface area (backbone atoms only — not comparable to full-atom values): 30878 Å² total; per-residue (Å²): 113,40,38,31,71,80,44,23,36,47,56,88,49,70,35,12,48,53,23,53,14,28,23,32,19,38,70,46,40,72,21,81,49,28,85,49,45,78,40,65,32,87,40,80,32,62,90,43,94,39,43,64,52,15,30,35,47,26,30,51,50,3,41,52,44,10,31,58,71,48,71,49,60,77,87,73,40,46,34,37,28,26,21,35,72,51,58,69,25,31,47,36,44,54,53,38,38,72,67,66,32,27,49,48,40,37,41,45,43,30,13,23,48,44,46,32,50,44,54,46,49,51,34,39,60,45,32,55,34,67,25,31,38,29,34,22,18,20,30,38,68,44,49,40,59,73,71,32,69,68,80,76,56,81,68,76,77,54,71,51,31,59,34,45,29,35,21,3,17,19,38,33,35,26,63,54,88,39,54,34,30,48,47,33,31,28,49,14,38,36,32,66,84,66,40,55,60,84,50,43,48,17,65,31,21,20,60,13,43,46,52,35,52,51,49,40,28,62,35,68,72,49,59,76,80,72,31,59,31,39,33,34,12,41,37,16,56,64,5,45,52,48,30,49,49,57,33,45,75,73,73,39,74,62,68,92,27,55,50,39,30,3,41,56,42,42,46,84,86,65,72,31,62,22,13,25,19,43,25,14,23,30,46,37,38,45,63,32,50,50,48,47,36,28,73,69,64,75,32,52,28,35,36,41,34,20,33,11,61,45,52,41,68,68,44,46,75,66,69,35,59,33,30,6,27,11,22,33,40,32,38,32,50,52,133,112,38,37,33,72,81,44,23,35,48,58,87,49,69,34,12,50,53,22,52,13,27,22,32,18,36,71,47,40,72,21,82,49,27,85,48,46,76,42,65,33,87,41,78,33,63,89,44,94,38,43,64,51,14,30,35,47,26,30,53,49,4,41,51,45,11,32,59,72,50,71,50,58,75,88,72,41,48,33,36,28,27,20,34,73,49,59,69,25,31,48,36,44,55,50,37,38,73,68,65,33,27,49,48,39,38,42,44,43,30,12,24,48,44,47,32,50,45,53,42,49,50,34,39,60,47,31,56,34,66,25,31,37,30,36,21,18,22,31,37,67,44,47,39,59,73,70,33,70,66,81,76,56,80,69,76,77,55,70,52,30,58,35,45,29,35,20,4,17,17,36,34,34,24,64,52,88,41,55,34,31,46,48,32,30,28,50,14,38,36,32,65,83,67,41,56,60,85,50,42,50,18,64,31,22,20,61,13,43,46,53,36,53,52,49,40,27,61,37,69,72,49,60,78,80,73,31,61,30,40,34,34,13,40,37,16,56,63,5,45,52,49,29,48,49,57,32,43,76,72,75,39,74,62,70,92,27,54,50,37,31,2,42,56,42,43,47,86,86,66,70,30,63,21,13,25,19,42,26,13,23,29,46,36,38,44,61,33,49,50,46,46,36,27,73,70,63,75,33,52,28,35,36,41,35,19,33,10,62,45,53,40,69,68,45,46,76,66,69,35,57,33,30,6,28,12,23,34,42,32,38,33,51,50,132